Protein AF-A0A1G7MUP9-F1 (afdb_monomer_lite)

Sequence (628 aa):
MEHELQTDRKSSILCAENASYWRETAIPLLENMLPQIIKDYYDINVASVCFNNEGHSNIICIITSEKGEKITFRIEPPFINSRKYDDFKRITINPKSFAVPMFCYHEKILPAPLNDFSIAGYNYIEGNTKYRWYEVPKDDDLKKIVKAYDELNENLRFIDTTNASVAYTERFNEELDAVIKHCNNICDKSIEATFNSRFNDFLANAKLLLANISRITKDLTPHYVHNDFQPGNILFNENDISGIIDFEDLTLGYTEIDTILSGFRIAKSNGSNTELNIDRICLKKFISHFPSAWKIFENYGYKFFLSFFALRESVRYMLSAINNLDVMRTNIGFLPCFLTVANYYHEPLRSLIIFNGRNLPDENKLRKIENNCDEIIFVQLYEPIDTTNSSIVAAKQYIECTTSKRFYLFPLFADNMPAYRLLLRLEILCPRFNNVYVSKETCKYHLSLPSKFVFHSFQPQQTNESKDDRSRALFITRAQPFHNGHLEIIEKALEKYDEVIVVLASAEASFTEDNPLTAAQRMEITNAVLWARHNGHFWIFPVAYNNYIAENMPELKLLCPDFNVVFSTNPVHAKMARLANIPSEMPKIKSDVRATTIRENVKKALPADSMMPREALQIFMKYKDQLI

pLDDT: mean 82.4, std 14.2, range [24.33, 98.19]

Secondary structure (DSSP, 8-state):
-----------SS--GGGGGGHHHHHHHHHHHHHHHHHHHHH---EEEEEEE---SS-EEEEEEETTS-EEEEEEE-TTS-GGGTTTGGG-----SSSB---EEEEEEEPPTTSTT-EEEEEEPPP-EESS-TTSPPPHHHHHHHHHHHHHHHHHHHTS--TT--S-HHHHHHHHHHHHHHH-TT-B-HHHHHHHHHHHHHHHHHHHHHHHHHHHHHTTPPPEEE-S---GGGEEEETTEEEEE--GGG-EEE-HHHHHHHHHHHHTB----SS---B-HHHHHHHHTTSHHHHHHHHHH-HHHHHHHHHHHHHHHHHHHHHTTS--B-GGGSHHHHHHHHHT------EEEEEEETTEEEPHHHHHHHHTT-SEEEEEEEE-TT---THHHHHHHHHHHHH--S-EEEEEEE-TT--HHHHHHHHHHHSPP-SEEEEEGGGGGG-TT--TTSEEEEE-EEEPPP------EEEEEE--TT--HHHHHHHHHHHTTSSEEEEEE--TT--SSSS--S-HHHHHHHHHHHHHHHHTT-EEEEE----S-TTTHHHHHHHHSPP-SEEE-S-HHHHHHHHHTT--EE-PPP-----HHHHHHHHHTT---GGGS-HHHHHHHTTTGGGG-

Foldseek 3Di:
DDDPPPDPPPADQDDLVQLACVCVVVVVVCLVCVQVQCCVAPVFRFPDKDWDPPDQFWTWIWTQGPVRFIKIKIKGALLLPCVLCVVVQVADFDFPFADEWDFDGDKDQDDPPRRSMIMTITHDFDFAQPDDLQAADDPVVLVQLLVVQVSRVVRFQPTDCPPAPDAPLVVVVVLVVCLVVQLPPLADPQCVVVCVVLVVLLVVLLVVLSVVVCVVCVPADKTWDQLDQASNQFGDDPSHTHHGYDSSNTHTYGSLLSQLLNLLSNQNHDLDLPAGDGNPVSSCVRNVVPPSSNVVCVVQHDLSSLLVSLSVVLSVSSSCSSSSSHGHDSRRNNVNSSVSSSLRDDPWAEEEEEEEQQFAFDLVVVVVVVVVTQEYEYEYEDDPVNPDLQRQVLVLVVCVVRDPHQYAYFYDHQVVNALVRVVVVCVQQAADYQEYEYEPVRCVSVDDDDPRYHYDYHHTDGGDGDDDPWAEEEEEDLPLPPWPQNVQLLVVRVVPTQAYEYENEQQVDDLDLVHPDHNNLNCQLVSQVCCVPPVSRYHYYYDNHDPDQAPVVVVCCVTHRDHQEHRELDVSSCVNCVSVVHHYDHDDTPDPQDSNVLLVCLVVVHDDQNGHDVSNSSSVVVSSVSSD

Radius of gyration: 30.96 Å; chains: 1; bounding box: 82×57×84 Å

Structure (mmCIF, N/CA/C/O backbone):
data_AF-A0A1G7MUP9-F1
#
_entry.id   AF-A0A1G7MUP9-F1
#
loop_
_atom_site.group_PDB
_atom_site.id
_atom_site.type_symbol
_atom_site.label_atom_id
_atom_site.label_alt_id
_atom_site.label_comp_id
_atom_site.label_asym_id
_atom_site.label_entity_id
_atom_site.label_seq_id
_atom_site.pdbx_PDB_ins_code
_atom_site.Cartn_x
_atom_site.Cartn_y
_atom_site.Cartn_z
_atom_site.occupancy
_atom_site.B_iso_or_equiv
_atom_site.auth_seq_id
_atom_site.auth_comp_id
_atom_site.auth_asym_id
_atom_site.auth_atom_id
_atom_site.pdbx_PDB_model_num
ATOM 1 N N . MET A 1 1 ? -39.942 -33.664 7.703 1.00 32.00 1 MET A N 1
ATOM 2 C CA . MET A 1 1 ? -39.167 -33.539 8.955 1.00 32.00 1 MET A CA 1
ATOM 3 C C . MET A 1 1 ? -37.771 -33.122 8.554 1.00 32.00 1 MET A C 1
ATOM 5 O O . MET A 1 1 ? -37.274 -33.694 7.599 1.00 32.00 1 MET A O 1
ATOM 9 N N . GLU A 1 2 ? -37.243 -32.114 9.250 1.00 25.38 2 GLU A N 1
ATOM 10 C CA . GLU A 1 2 ? -35.986 -31.377 9.001 1.00 25.38 2 GLU A CA 1
ATOM 11 C C . GLU A 1 2 ? -36.069 -30.194 8.016 1.00 25.38 2 GLU A C 1
ATOM 13 O O . GLU A 1 2 ? -35.552 -30.197 6.909 1.00 25.38 2 GLU A O 1
ATOM 18 N N . HIS A 1 3 ? -36.786 -29.171 8.502 1.00 26.11 3 HIS A N 1
ATOM 19 C CA . HIS A 1 3 ? -36.356 -27.770 8.618 1.00 26.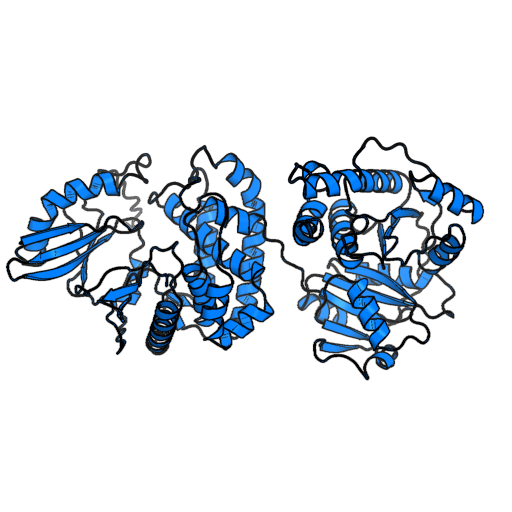11 3 HIS A CA 1
ATOM 20 C C . HIS A 1 3 ? -35.659 -27.084 7.426 1.00 26.11 3 HIS A C 1
ATOM 22 O O . HIS A 1 3 ? -34.556 -26.559 7.545 1.00 26.11 3 HIS A O 1
ATOM 28 N N . GLU A 1 4 ? -36.419 -26.874 6.353 1.00 24.33 4 GLU A N 1
ATOM 29 C CA . GLU A 1 4 ? -36.485 -25.547 5.731 1.00 24.33 4 GLU A CA 1
ATOM 30 C C . GLU A 1 4 ? -37.277 -24.615 6.669 1.00 24.33 4 GLU A C 1
ATOM 32 O O . GLU A 1 4 ? -38.505 -24.587 6.661 1.00 24.33 4 GLU A O 1
ATOM 37 N N . LEU A 1 5 ? -36.583 -23.868 7.531 1.00 27.16 5 LEU A N 1
ATOM 38 C CA . LEU A 1 5 ? -37.117 -22.628 8.105 1.00 27.16 5 LEU A CA 1
ATOM 39 C C . LEU A 1 5 ? -36.449 -21.456 7.382 1.00 27.16 5 LEU A C 1
ATOM 41 O O . LEU A 1 5 ? -35.655 -20.713 7.949 1.00 27.16 5 LEU A O 1
ATOM 45 N N . GLN A 1 6 ? -36.809 -21.277 6.110 1.00 28.64 6 GLN A N 1
ATOM 46 C CA . GLN A 1 6 ? -36.987 -19.924 5.598 1.00 28.64 6 GLN A CA 1
ATOM 47 C C . GLN A 1 6 ? -38.218 -19.358 6.310 1.00 28.64 6 GLN A C 1
ATOM 49 O O . GLN A 1 6 ? -39.346 -19.509 5.852 1.00 28.64 6 GLN A O 1
ATOM 54 N N . THR A 1 7 ? -38.025 -18.761 7.486 1.00 27.80 7 THR A N 1
ATOM 55 C CA . THR A 1 7 ? -39.062 -17.897 8.042 1.00 27.80 7 THR A CA 1
ATOM 56 C C . THR A 1 7 ? -38.992 -16.572 7.311 1.00 27.80 7 THR A C 1
ATOM 58 O O . THR A 1 7 ? -38.115 -15.753 7.583 1.00 27.80 7 THR A O 1
ATOM 61 N N . ASP A 1 8 ? -39.939 -16.387 6.396 1.00 28.67 8 ASP A N 1
ATOM 62 C CA . ASP A 1 8 ? -40.638 -15.125 6.174 1.00 28.67 8 ASP A CA 1
ATOM 63 C C . ASP A 1 8 ? -40.762 -14.347 7.505 1.00 28.67 8 ASP A C 1
ATOM 65 O O . ASP A 1 8 ? -41.710 -14.526 8.268 1.00 28.67 8 ASP A O 1
ATOM 69 N N . ARG A 1 9 ? -39.794 -13.478 7.817 1.00 32.34 9 ARG A N 1
ATOM 70 C CA . ARG A 1 9 ? -39.969 -12.381 8.781 1.00 32.34 9 ARG A CA 1
ATOM 71 C C . ARG A 1 9 ? -40.266 -11.109 7.999 1.00 32.34 9 ARG A C 1
ATOM 73 O O . ARG A 1 9 ? -39.465 -10.187 7.918 1.00 32.34 9 ARG A O 1
ATOM 80 N N . LYS A 1 10 ? -41.453 -11.075 7.393 1.00 34.22 10 LYS A N 1
ATOM 81 C CA . LYS A 1 10 ? -42.135 -9.822 7.051 1.00 34.22 10 LYS A CA 1
ATOM 82 C C . LYS A 1 10 ? -42.947 -9.371 8.269 1.00 34.22 10 LYS A C 1
ATOM 84 O O . LYS A 1 10 ? -44.154 -9.570 8.331 1.00 34.22 10 LYS A O 1
ATOM 89 N N . SER A 1 11 ? -42.270 -8.774 9.243 1.00 34.12 11 SER A N 1
ATOM 90 C CA . SER A 1 11 ? -42.857 -8.004 10.350 1.00 34.12 11 SER A CA 1
ATOM 91 C C . SER A 1 11 ? -41.771 -7.070 10.888 1.00 34.12 11 SER A C 1
ATOM 93 O O . SER A 1 11 ? -40.648 -7.514 11.049 1.00 34.12 11 SER A O 1
ATOM 95 N N . SER A 1 12 ? -41.956 -5.788 11.184 1.00 44.28 12 SER A N 1
ATOM 96 C CA . SER A 1 12 ? -43.088 -4.873 10.978 1.00 44.28 12 SER A CA 1
ATOM 97 C C . SER A 1 12 ? -42.631 -3.397 10.954 1.00 44.28 12 SER A C 1
ATOM 99 O O . SER A 1 12 ? -43.462 -2.506 11.067 1.00 44.28 12 SER A O 1
ATOM 101 N N . ILE A 1 13 ? -41.329 -3.106 10.802 1.00 41.91 13 ILE A N 1
ATOM 102 C CA . ILE A 1 13 ? -40.792 -1.722 10.778 1.00 41.91 13 ILE A CA 1
ATOM 103 C C . ILE A 1 13 ? -39.715 -1.514 9.690 1.00 41.91 13 ILE A C 1
ATOM 105 O O . ILE A 1 13 ? -39.542 -0.405 9.190 1.00 41.91 13 ILE A O 1
ATOM 109 N N . LEU A 1 14 ? -39.021 -2.575 9.263 1.00 44.72 14 LEU A N 1
ATOM 110 C CA . LEU A 1 14 ? -37.797 -2.477 8.460 1.00 44.72 14 LEU A CA 1
ATOM 111 C C . LEU A 1 14 ? -37.963 -3.143 7.090 1.00 44.72 14 LEU A C 1
ATOM 113 O O . LEU A 1 14 ? -37.459 -4.233 6.843 1.00 44.72 14 LEU A O 1
ATOM 117 N N . CYS A 1 15 ? -38.699 -2.491 6.187 1.00 37.41 15 CYS A N 1
ATOM 118 C CA . CYS A 1 15 ? -38.530 -2.749 4.755 1.00 37.41 15 CYS A CA 1
ATOM 119 C C . CYS A 1 15 ? -37.245 -2.055 4.276 1.00 37.41 15 CYS A C 1
ATOM 121 O O . CYS A 1 15 ? -36.925 -0.964 4.747 1.00 37.41 15 CYS A O 1
ATOM 123 N N . ALA A 1 16 ? -36.531 -2.687 3.340 1.00 38.22 16 ALA A N 1
ATOM 124 C CA . ALA A 1 16 ? -35.190 -2.330 2.853 1.00 38.22 16 ALA A CA 1
ATOM 125 C C . ALA A 1 16 ? -34.990 -0.867 2.383 1.00 38.22 16 ALA A C 1
ATOM 127 O O . ALA A 1 16 ? -33.861 -0.447 2.166 1.00 38.22 16 ALA A O 1
ATOM 128 N N . GLU A 1 17 ? -36.052 -0.068 2.264 1.00 39.12 17 GLU A N 1
ATOM 129 C CA . GLU A 1 17 ? -35.979 1.360 1.929 1.00 39.12 17 GLU A CA 1
ATOM 130 C C . GLU A 1 17 ? -35.539 2.260 3.109 1.00 39.12 17 GLU A C 1
ATOM 132 O O . GLU A 1 17 ? -35.155 3.401 2.876 1.00 39.12 17 GLU A O 1
ATOM 137 N N . ASN A 1 18 ? -35.524 1.764 4.359 1.00 43.06 18 ASN A N 1
ATOM 138 C CA . ASN A 1 18 ? -35.330 2.583 5.575 1.00 43.06 18 ASN A CA 1
ATOM 139 C C . ASN A 1 18 ? -34.094 2.234 6.437 1.00 43.06 18 ASN A C 1
ATOM 141 O O . ASN A 1 18 ? -34.033 2.625 7.603 1.00 43.06 18 ASN A O 1
ATOM 145 N N . ALA A 1 19 ? -33.089 1.534 5.899 1.00 43.62 19 ALA A N 1
ATOM 146 C CA . ALA A 1 19 ? -31.864 1.155 6.625 1.00 43.62 19 ALA A CA 1
ATOM 147 C C . ALA A 1 19 ? -31.166 2.338 7.333 1.00 43.62 19 ALA A C 1
ATOM 149 O O . ALA A 1 19 ? -30.789 2.237 8.489 1.00 43.62 19 ALA A O 1
ATOM 150 N N . SER A 1 20 ? -31.067 3.512 6.706 1.00 49.53 20 SER A N 1
ATOM 151 C CA . SER A 1 20 ? -30.468 4.699 7.347 1.00 49.53 20 SER A CA 1
ATOM 152 C C . SER A 1 20 ? -31.356 5.367 8.414 1.00 49.53 20 SER A C 1
ATOM 154 O O . SER A 1 20 ? -30.901 6.282 9.093 1.00 49.53 20 SER A O 1
ATOM 156 N N . TYR A 1 21 ? -32.607 4.919 8.559 1.00 57.72 21 TYR A N 1
ATOM 157 C CA . TYR A 1 21 ? -33.669 5.544 9.355 1.00 57.72 21 TYR A CA 1
ATOM 158 C C . TYR A 1 21 ? -34.225 4.625 10.456 1.00 57.72 21 TYR A C 1
ATOM 160 O O . TYR A 1 21 ? -35.157 5.001 11.174 1.00 57.72 21 TYR A O 1
ATOM 168 N N . TRP A 1 22 ? -33.661 3.423 10.638 1.00 69.06 22 TRP A N 1
ATOM 169 C CA . TRP A 1 22 ? -34.173 2.477 11.633 1.00 69.06 22 TRP A CA 1
ATOM 170 C C . TRP A 1 22 ? -34.098 3.040 13.051 1.00 69.06 22 TRP A C 1
ATOM 172 O O . TRP A 1 22 ? -35.044 2.873 13.814 1.00 69.06 22 TRP A O 1
ATOM 182 N N . ARG A 1 23 ? -33.025 3.770 13.391 1.00 74.19 23 ARG A N 1
ATOM 183 C CA . ARG A 1 23 ? -32.886 4.451 14.691 1.00 74.19 23 ARG A CA 1
ATOM 184 C C . ARG A 1 23 ? -33.919 5.560 14.856 1.00 74.19 23 ARG A C 1
ATOM 186 O O . ARG A 1 23 ? -34.535 5.643 15.912 1.00 74.19 23 ARG A O 1
ATOM 193 N N . GLU A 1 24 ? -34.149 6.359 13.812 1.00 72.75 24 GLU A N 1
ATOM 194 C CA . GLU A 1 24 ? -35.172 7.418 13.812 1.00 72.75 24 GLU A CA 1
ATOM 195 C C . GLU A 1 24 ? -36.587 6.851 13.996 1.00 72.75 24 GLU A C 1
ATOM 197 O O . GLU A 1 24 ? -37.454 7.521 14.547 1.00 72.75 24 GLU A O 1
ATOM 202 N N . THR A 1 25 ? -36.807 5.593 13.602 1.00 75.31 25 THR A N 1
ATOM 203 C CA . THR A 1 25 ? -38.087 4.899 13.795 1.00 75.31 25 THR A CA 1
ATOM 204 C C . THR A 1 25 ? -38.168 4.170 15.142 1.00 75.31 25 THR A C 1
ATOM 206 O O . THR A 1 25 ? -39.215 4.165 15.785 1.00 75.31 25 THR A O 1
ATOM 209 N N . ALA A 1 26 ? -37.072 3.555 15.594 1.00 80.12 26 ALA A N 1
ATOM 210 C CA . ALA A 1 26 ? -37.027 2.747 16.811 1.00 80.12 26 ALA A CA 1
ATOM 211 C C . ALA A 1 26 ? -36.950 3.593 18.090 1.00 80.12 26 ALA A C 1
ATOM 213 O O . ALA A 1 26 ? -37.612 3.256 19.069 1.00 80.12 26 ALA A O 1
ATOM 214 N N . ILE A 1 27 ? -36.184 4.692 18.100 1.00 82.88 27 ILE A N 1
ATOM 215 C CA . ILE A 1 27 ? -35.994 5.533 19.297 1.00 82.88 27 ILE A CA 1
ATOM 216 C C . ILE A 1 27 ? -37.327 6.099 19.820 1.00 82.88 27 ILE A C 1
ATOM 218 O O . ILE A 1 27 ? -37.596 5.898 21.002 1.00 82.88 27 ILE A O 1
ATOM 222 N N . PRO A 1 28 ? -38.218 6.693 18.998 1.00 85.50 28 PRO A N 1
ATOM 223 C CA . PRO A 1 28 ? -39.506 7.197 19.492 1.00 85.50 28 PRO A CA 1
ATOM 224 C C . PRO A 1 28 ? -40.417 6.106 20.081 1.00 85.50 28 PRO A C 1
ATOM 226 O O . PRO A 1 28 ? -41.196 6.356 21.003 1.00 85.50 28 PRO A O 1
ATOM 229 N N . LEU A 1 29 ? -40.333 4.873 19.567 1.00 85.62 29 LEU A N 1
ATOM 230 C CA . LEU A 1 29 ? -41.054 3.728 20.134 1.00 85.62 29 LEU A CA 1
ATOM 231 C C . LEU A 1 29 ? -40.461 3.333 21.492 1.00 85.62 29 LEU A C 1
ATOM 233 O O . LEU A 1 29 ? -41.195 3.130 22.461 1.00 85.62 29 LEU A O 1
ATOM 237 N N . LEU A 1 30 ? -39.130 3.278 21.575 1.00 87.38 30 LEU A N 1
ATOM 238 C CA . LEU A 1 30 ? -38.402 2.963 22.800 1.00 87.38 30 LEU A CA 1
ATOM 239 C C . LEU A 1 30 ? -38.629 4.011 23.892 1.00 87.38 30 LEU A C 1
ATOM 241 O O . LEU A 1 30 ? -38.856 3.625 25.031 1.00 87.38 30 LEU A O 1
ATOM 245 N N . GLU A 1 31 ? -38.645 5.306 23.574 1.00 85.94 31 GLU A N 1
ATOM 246 C CA . GLU A 1 31 ? -38.916 6.380 24.545 1.00 85.94 31 GLU A CA 1
ATOM 247 C C . GLU A 1 31 ? -40.214 6.151 25.334 1.00 85.94 31 GLU A C 1
ATOM 249 O O . GLU A 1 31 ? -40.259 6.401 26.538 1.00 85.94 31 GLU A O 1
ATOM 254 N N . ASN A 1 32 ? -41.244 5.603 24.683 1.00 86.25 32 ASN A N 1
ATOM 255 C CA . ASN A 1 32 ? -42.538 5.331 25.309 1.00 86.25 32 ASN A CA 1
ATOM 256 C C . ASN A 1 32 ? -42.592 3.980 26.038 1.00 86.25 32 ASN A C 1
ATOM 258 O O . ASN A 1 32 ? -43.246 3.857 27.073 1.00 86.25 32 ASN A O 1
ATOM 262 N N . MET A 1 33 ? -41.942 2.948 25.495 1.00 90.81 33 MET A N 1
ATOM 263 C CA . MET A 1 33 ? -42.078 1.574 25.992 1.00 90.81 33 MET A CA 1
ATOM 264 C C . MET A 1 33 ? -41.019 1.193 27.033 1.00 90.81 33 MET A C 1
ATOM 266 O O . MET A 1 33 ? -41.266 0.330 27.878 1.00 90.81 33 MET A O 1
ATOM 270 N N . LEU A 1 34 ? -39.834 1.808 26.979 1.00 90.62 34 LEU A N 1
ATOM 271 C CA . LEU A 1 34 ? -38.663 1.358 27.726 1.00 90.62 34 LEU A CA 1
ATOM 272 C C . LEU A 1 34 ? -38.856 1.379 29.253 1.00 90.62 34 LEU A C 1
ATOM 274 O O . LEU A 1 34 ? -38.485 0.386 29.874 1.00 90.62 34 LEU A O 1
ATOM 278 N N . PRO A 1 35 ? -39.473 2.401 29.887 1.00 92.56 35 PRO A N 1
ATOM 279 C CA . PRO A 1 35 ? -39.695 2.382 31.336 1.00 92.56 35 PRO A CA 1
ATOM 280 C C . PRO A 1 35 ? -40.488 1.158 31.814 1.00 92.56 35 PRO A C 1
ATOM 282 O O . PRO A 1 35 ? -40.122 0.533 32.809 1.00 92.56 35 PRO A O 1
ATOM 285 N N . GLN A 1 36 ? -41.538 0.780 31.076 1.00 92.75 36 GLN A N 1
ATOM 286 C CA . GLN A 1 36 ? -42.357 -0.385 31.408 1.00 92.75 36 GLN A CA 1
ATOM 287 C C . GLN A 1 36 ? -41.608 -1.692 31.129 1.00 92.75 36 GLN A C 1
ATOM 289 O O . GLN A 1 36 ? -41.608 -2.580 31.974 1.00 92.75 36 GLN A O 1
ATOM 294 N N . ILE A 1 37 ? -40.902 -1.786 29.996 1.00 92.56 37 ILE A N 1
ATOM 295 C CA . ILE A 1 37 ? -40.078 -2.958 29.657 1.00 92.56 37 ILE A CA 1
ATOM 296 C C . ILE A 1 37 ? -39.042 -3.221 30.747 1.00 92.56 37 ILE A C 1
ATOM 298 O O . ILE A 1 37 ? -38.871 -4.354 31.181 1.00 92.56 37 ILE A O 1
ATOM 302 N N . ILE A 1 38 ? -38.358 -2.178 31.207 1.00 92.50 38 ILE A N 1
ATOM 303 C CA . ILE A 1 38 ? -37.290 -2.287 32.202 1.00 92.50 38 ILE A CA 1
ATOM 304 C C . ILE A 1 38 ? -37.841 -2.727 33.555 1.00 92.50 38 ILE A C 1
ATOM 306 O O . ILE A 1 38 ? -37.235 -3.569 34.220 1.00 92.50 38 ILE A O 1
ATOM 310 N N . LYS A 1 39 ? -39.027 -2.238 33.921 1.00 92.44 39 LYS A N 1
ATOM 311 C CA . LYS A 1 39 ? -39.754 -2.720 35.091 1.00 92.44 39 LYS A CA 1
ATOM 312 C C . LYS A 1 39 ? -40.133 -4.196 34.955 1.00 92.44 39 LYS A C 1
ATOM 314 O O . LYS A 1 39 ? -39.818 -4.983 35.839 1.00 92.44 39 LYS A O 1
ATOM 319 N N . ASP A 1 40 ? -40.735 -4.590 33.837 1.00 91.94 40 ASP A N 1
ATOM 320 C CA . ASP A 1 40 ? -41.216 -5.961 33.622 1.00 91.94 40 ASP A CA 1
ATOM 321 C C . ASP A 1 40 ? -40.069 -6.975 33.521 1.00 91.94 40 ASP A C 1
ATOM 323 O O . ASP A 1 40 ? -40.187 -8.130 33.936 1.00 91.94 40 ASP A O 1
ATOM 327 N N . TYR A 1 41 ? -38.944 -6.567 32.937 1.00 92.12 41 TYR A N 1
ATOM 328 C CA . TYR A 1 41 ? -37.821 -7.454 32.668 1.00 92.12 41 TYR A CA 1
ATOM 329 C C . TYR A 1 41 ? -36.808 -7.512 33.798 1.00 92.12 41 TYR A C 1
ATOM 331 O O . TYR A 1 41 ? -36.227 -8.580 34.009 1.00 92.12 41 TYR A O 1
ATOM 339 N N . TYR A 1 42 ? -36.582 -6.406 34.494 1.00 91.06 42 TYR A N 1
ATOM 340 C CA . TYR A 1 42 ? -35.463 -6.272 35.421 1.00 91.06 42 TYR A CA 1
ATOM 341 C C . TYR A 1 42 ? -35.883 -5.787 36.811 1.00 91.06 42 TYR A C 1
ATOM 343 O O . TYR A 1 42 ? -35.019 -5.661 37.670 1.00 91.06 42 TYR A O 1
ATOM 351 N N . ASP A 1 43 ? -37.182 -5.559 37.044 1.00 91.75 43 ASP A N 1
ATOM 352 C CA . ASP A 1 43 ? -37.745 -5.081 38.316 1.00 91.75 43 ASP A CA 1
ATOM 353 C C . ASP A 1 43 ? -37.145 -3.738 38.783 1.00 91.75 43 ASP A C 1
ATOM 355 O O . ASP A 1 43 ? -36.916 -3.484 39.965 1.00 91.75 43 ASP A O 1
ATOM 359 N N . ILE A 1 44 ? -36.865 -2.847 37.824 1.00 91.88 44 ILE A N 1
ATOM 360 C CA . ILE A 1 44 ? -36.316 -1.510 38.077 1.00 91.88 44 ILE A CA 1
ATOM 361 C C . ILE A 1 44 ? -37.407 -0.464 37.831 1.00 91.88 44 ILE A C 1
ATOM 363 O O . ILE A 1 44 ? -37.892 -0.313 36.709 1.00 91.88 44 ILE A O 1
ATOM 367 N N . ASN A 1 45 ? -37.752 0.316 38.860 1.00 93.56 45 ASN A N 1
ATOM 368 C CA . ASN A 1 45 ? -38.588 1.506 38.682 1.00 93.56 45 ASN A CA 1
ATOM 369 C C . ASN A 1 45 ? -37.739 2.647 38.105 1.00 93.56 45 ASN A C 1
ATOM 371 O O . ASN A 1 45 ? -36.759 3.077 38.722 1.00 93.56 45 ASN A O 1
ATOM 375 N N . VAL A 1 46 ? -38.103 3.108 36.909 1.00 93.62 46 VAL A N 1
ATOM 376 C CA . VAL A 1 46 ? -37.343 4.083 36.116 1.00 93.62 46 VAL A CA 1
ATOM 377 C C . VAL A 1 46 ? -37.775 5.510 36.453 1.00 93.62 46 VAL A C 1
ATOM 379 O O . VAL A 1 46 ? -38.938 5.856 36.274 1.00 93.62 46 VAL A O 1
ATOM 382 N N . ALA A 1 47 ? -36.829 6.350 36.876 1.00 93.50 47 ALA A N 1
ATOM 383 C CA . ALA A 1 47 ? -37.041 7.786 37.068 1.00 93.50 47 ALA A CA 1
ATOM 384 C C . ALA A 1 47 ? -36.792 8.586 35.783 1.00 93.50 47 ALA A C 1
ATOM 386 O O . ALA A 1 47 ? -37.514 9.537 35.491 1.00 93.50 47 ALA A O 1
ATOM 387 N N . SER A 1 48 ? -35.763 8.222 35.013 1.00 92.69 48 SER A N 1
ATOM 388 C CA . SER A 1 48 ? -35.464 8.860 33.730 1.00 92.69 48 SER A CA 1
ATOM 389 C C . SER A 1 48 ? -34.703 7.936 32.783 1.00 92.69 48 SER A C 1
ATOM 391 O O . SER A 1 48 ? -33.997 7.016 33.206 1.00 92.69 48 SER A O 1
ATOM 393 N N . VAL A 1 49 ? -34.844 8.214 31.486 1.00 91.38 49 VAL A N 1
ATOM 394 C CA . VAL A 1 49 ? -34.121 7.559 30.393 1.00 91.38 49 VAL A CA 1
ATOM 395 C C . VAL A 1 49 ? -33.403 8.638 29.590 1.00 91.38 49 VAL A C 1
ATOM 397 O O . VAL A 1 49 ? -34.011 9.639 29.219 1.00 91.38 49 VAL A O 1
ATOM 400 N N . CYS A 1 50 ? -32.118 8.435 29.313 1.00 88.81 50 CYS A N 1
ATOM 401 C CA . CYS A 1 50 ? -31.327 9.295 28.438 1.00 88.81 50 CYS A CA 1
ATOM 402 C C . CYS A 1 50 ? -30.745 8.461 27.295 1.00 88.81 50 CYS A C 1
ATOM 404 O O . CYS A 1 50 ? -30.011 7.508 27.549 1.00 88.81 50 CYS A O 1
ATOM 406 N N . PHE A 1 51 ? -31.063 8.799 26.047 1.00 83.88 51 PHE A N 1
ATOM 407 C CA . PHE A 1 51 ? -30.522 8.110 24.874 1.00 83.88 51 PHE A CA 1
ATOM 408 C C . PHE A 1 51 ? -29.196 8.732 24.433 1.00 83.88 51 PHE A C 1
ATOM 410 O O . PHE A 1 51 ? -29.077 9.951 24.324 1.00 83.88 51 PHE A O 1
ATOM 417 N N . ASN A 1 52 ? -28.211 7.883 24.138 1.00 73.44 52 ASN A N 1
ATOM 418 C CA . ASN A 1 52 ? -26.992 8.285 23.450 1.00 73.44 52 ASN A CA 1
ATOM 419 C C . ASN A 1 52 ? -27.136 7.990 21.947 1.00 73.44 52 ASN A C 1
ATOM 421 O O . ASN A 1 52 ? -27.192 6.834 21.512 1.00 73.44 52 ASN A O 1
ATOM 425 N N . ASN A 1 53 ? -27.195 9.058 21.152 1.00 60.81 53 ASN A N 1
ATOM 426 C CA . ASN A 1 53 ? -27.489 9.001 19.720 1.00 60.81 53 ASN A CA 1
ATOM 427 C C . ASN A 1 53 ? -26.244 8.970 18.825 1.00 60.81 53 ASN A C 1
ATOM 429 O O . ASN A 1 53 ? -26.373 9.077 17.610 1.00 60.81 53 ASN A O 1
ATOM 433 N N . GLU A 1 54 ? -25.049 8.821 19.394 1.00 58.00 54 GLU A N 1
ATOM 434 C CA . GLU A 1 54 ? -23.796 9.018 18.652 1.00 58.00 54 GLU A CA 1
ATOM 435 C C . GLU A 1 54 ? -23.213 7.740 18.024 1.00 58.00 54 GLU A C 1
ATOM 437 O O . GLU A 1 54 ? -22.266 7.822 17.246 1.00 58.00 54 GLU A O 1
ATOM 442 N N . GLY A 1 55 ? -23.777 6.566 18.330 1.00 60.06 55 GLY A N 1
ATOM 443 C CA . GLY A 1 55 ? -23.362 5.280 17.751 1.00 60.06 55 GLY A CA 1
ATOM 444 C C . GLY A 1 55 ? -24.030 4.956 16.406 1.00 60.06 55 GLY A C 1
ATOM 445 O O . GLY A 1 55 ? -25.061 5.528 16.058 1.00 60.06 55 GLY A O 1
ATOM 446 N N . HIS A 1 56 ? -23.482 3.981 15.671 1.00 60.69 56 HIS A N 1
ATOM 447 C CA . HIS A 1 56 ? -24.027 3.518 14.380 1.00 60.69 56 HIS A CA 1
ATOM 448 C C . HIS A 1 56 ? -24.641 2.107 14.437 1.00 60.69 56 HIS A C 1
ATOM 450 O O . HIS A 1 56 ? -25.590 1.833 13.711 1.00 60.69 56 HIS A O 1
ATOM 456 N N . SER A 1 57 ? -24.156 1.236 15.327 1.00 66.44 57 SER A N 1
ATOM 457 C CA . SER A 1 57 ? -24.558 -0.176 15.429 1.00 66.44 57 SER A CA 1
ATOM 458 C C . SER A 1 57 ? -25.724 -0.415 16.395 1.00 66.44 57 SER A C 1
ATOM 460 O O . SER A 1 57 ? -26.694 -1.071 16.029 1.00 66.44 57 SER A O 1
ATOM 462 N N . ASN A 1 58 ? -25.669 0.157 17.604 1.00 77.19 58 ASN A N 1
ATOM 463 C CA . ASN A 1 58 ? -26.637 -0.115 18.679 1.00 77.19 58 ASN A CA 1
ATOM 464 C C . ASN A 1 58 ? -27.218 1.160 19.280 1.00 77.19 58 ASN A C 1
ATOM 466 O O . ASN A 1 58 ? -26.598 2.229 19.233 1.00 77.19 58 ASN A O 1
ATOM 470 N N . ILE A 1 59 ? -28.398 1.045 19.889 1.00 82.00 59 ILE A N 1
ATOM 471 C CA . ILE A 1 59 ? -28.975 2.122 20.698 1.00 82.00 59 ILE A CA 1
ATOM 472 C C . ILE A 1 59 ? -28.489 1.935 22.134 1.00 82.00 59 ILE A C 1
ATOM 474 O O . ILE A 1 59 ? -28.722 0.895 22.746 1.00 82.00 59 ILE A O 1
ATOM 478 N N . ILE A 1 60 ? -27.811 2.948 22.667 1.00 85.38 60 ILE A N 1
ATOM 479 C CA . ILE A 1 60 ? -27.368 2.975 24.060 1.00 85.38 60 ILE A CA 1
ATOM 480 C C . ILE A 1 60 ? -28.274 3.943 24.812 1.00 85.38 60 ILE A C 1
ATOM 482 O O . ILE A 1 60 ? -28.499 5.067 24.360 1.00 85.38 60 ILE A O 1
ATOM 486 N N . CYS A 1 61 ? -28.779 3.527 25.967 1.00 89.44 61 CYS A N 1
ATOM 487 C CA . CYS A 1 61 ? -29.532 4.389 26.862 1.00 89.44 61 CYS A CA 1
ATOM 488 C C . CYS A 1 61 ? -29.057 4.239 28.308 1.00 89.44 61 CYS A C 1
ATOM 490 O O . CYS A 1 61 ? -28.677 3.165 28.765 1.00 89.44 61 CYS A O 1
ATOM 492 N N . ILE A 1 62 ? -29.062 5.349 29.036 1.00 91.12 62 ILE A N 1
ATOM 493 C CA . ILE A 1 62 ? -28.735 5.404 30.456 1.00 91.12 62 ILE A CA 1
ATOM 494 C C . ILE A 1 62 ? -30.049 5.540 31.211 1.00 91.12 62 ILE A C 1
ATOM 496 O O . ILE A 1 62 ? -30.807 6.488 30.996 1.00 91.12 62 ILE A O 1
ATOM 500 N N . ILE A 1 63 ? -30.304 4.591 32.100 1.00 92.69 63 ILE A N 1
ATOM 501 C CA . ILE A 1 63 ? -31.481 4.563 32.957 1.00 92.69 63 ILE A CA 1
ATOM 502 C C . ILE A 1 63 ? -31.073 5.006 34.348 1.00 92.69 63 ILE A C 1
ATOM 504 O O . ILE A 1 63 ? -30.148 4.442 34.928 1.00 92.69 63 ILE A O 1
ATOM 508 N N . THR A 1 64 ? -31.783 5.997 34.883 1.00 94.31 64 THR A N 1
ATOM 509 C CA . THR A 1 64 ? -31.702 6.351 36.303 1.00 94.31 64 THR A CA 1
ATOM 510 C C . THR A 1 64 ? -32.917 5.763 37.005 1.00 94.31 64 THR A C 1
ATOM 512 O O . THR A 1 64 ? -34.051 6.057 36.620 1.00 94.31 64 THR A O 1
ATOM 515 N N . SER A 1 65 ? -32.703 4.917 38.010 1.00 93.62 65 SER A N 1
ATOM 516 C CA . SER A 1 65 ? -33.785 4.361 38.824 1.00 93.62 65 SER A CA 1
ATOM 517 C C . SER A 1 65 ? -34.348 5.409 39.788 1.00 93.62 65 SER A C 1
ATOM 519 O O . SER A 1 65 ? -33.690 6.400 40.103 1.00 93.62 65 SER A O 1
ATOM 521 N N . GLU A 1 66 ? -35.547 5.183 40.327 1.00 92.50 66 GLU A N 1
ATOM 522 C CA . GLU A 1 66 ? -36.123 6.023 41.397 1.00 92.50 66 GLU A CA 1
ATOM 523 C C . GLU A 1 66 ? -35.262 6.057 42.670 1.00 92.50 66 GLU A C 1
ATOM 525 O O . GLU A 1 66 ? -35.360 6.990 43.464 1.00 92.50 66 GLU A O 1
ATOM 530 N N . LYS A 1 67 ? -34.378 5.068 42.849 1.00 91.00 67 LYS A N 1
ATOM 531 C CA . LYS A 1 67 ? -33.390 5.025 43.936 1.00 91.00 67 LYS A CA 1
ATOM 532 C C . LYS A 1 67 ? -32.114 5.821 43.624 1.00 91.00 67 LYS A C 1
ATOM 534 O O . LYS A 1 67 ? -31.238 5.910 44.477 1.00 91.00 67 LYS A O 1
ATOM 539 N N . GLY A 1 68 ? -32.002 6.391 42.423 1.00 90.25 68 GLY A N 1
ATOM 540 C CA . GLY A 1 68 ? -30.845 7.162 41.964 1.00 90.25 68 GLY A CA 1
ATOM 541 C C . GLY A 1 68 ? -29.714 6.328 41.357 1.00 90.25 68 GLY A C 1
ATOM 542 O O . GLY A 1 68 ? -28.678 6.885 41.001 1.00 90.25 68 GLY A O 1
ATOM 543 N N . GLU A 1 69 ? -29.888 5.013 41.210 1.00 91.88 69 GLU A N 1
ATOM 544 C CA . GLU A 1 69 ? -28.886 4.142 40.586 1.00 91.88 69 GLU A CA 1
ATOM 545 C C . GLU A 1 69 ? -28.900 4.326 39.068 1.00 91.88 69 GLU A C 1
ATOM 547 O O . GLU A 1 69 ? -29.968 4.371 38.453 1.00 91.88 69 GLU A O 1
ATOM 552 N N . LYS A 1 70 ? -27.717 4.410 38.456 1.00 93.50 70 LYS A N 1
ATOM 553 C CA . LYS A 1 70 ? -27.570 4.510 37.002 1.00 93.50 70 LYS A CA 1
ATOM 554 C C . LYS A 1 70 ? -27.150 3.174 36.408 1.00 93.50 70 LYS A C 1
ATOM 556 O O . LYS A 1 70 ? -26.239 2.527 36.921 1.00 93.50 70 LYS A O 1
ATOM 561 N N . ILE A 1 71 ? -27.793 2.787 35.313 1.00 92.56 71 ILE A N 1
ATOM 562 C CA . ILE A 1 71 ? -27.536 1.538 34.590 1.00 92.56 71 ILE A CA 1
ATOM 563 C C . ILE A 1 71 ? -27.491 1.855 33.097 1.00 92.56 71 ILE A C 1
ATOM 565 O O . ILE A 1 71 ? -28.335 2.597 32.591 1.00 92.56 71 ILE A O 1
ATOM 569 N N . THR A 1 72 ? -26.515 1.295 32.389 1.00 91.25 72 THR A N 1
ATOM 570 C CA . THR A 1 72 ? -26.408 1.437 30.935 1.00 91.25 72 THR A CA 1
ATOM 571 C C . THR A 1 72 ? -27.122 0.265 30.279 1.00 91.25 72 THR A C 1
ATOM 573 O O . THR A 1 72 ? -26.734 -0.881 30.481 1.00 91.25 72 THR A O 1
ATOM 576 N N . PHE A 1 73 ? -28.145 0.533 29.478 1.00 90.25 73 PHE A N 1
ATOM 577 C CA . PHE A 1 73 ? -28.801 -0.469 28.650 1.00 90.25 73 PHE A CA 1
ATOM 578 C C . PHE A 1 73 ? -28.379 -0.314 27.194 1.00 90.25 73 PHE A C 1
ATOM 580 O O . PHE A 1 73 ? -28.266 0.791 26.661 1.00 90.25 73 PHE A O 1
ATOM 587 N N . ARG A 1 74 ? -28.145 -1.452 26.550 1.00 87.12 74 ARG A N 1
ATOM 588 C CA . ARG A 1 74 ? -27.817 -1.555 25.132 1.00 87.12 74 ARG A CA 1
ATOM 589 C C . ARG A 1 74 ? -28.926 -2.318 24.437 1.00 87.12 74 ARG A C 1
ATOM 591 O O . ARG A 1 74 ? -29.359 -3.351 24.940 1.00 87.12 74 ARG A O 1
ATOM 598 N N . ILE A 1 75 ? -29.377 -1.786 23.309 1.00 86.25 75 ILE A N 1
ATOM 599 C CA . ILE A 1 75 ? -30.437 -2.354 22.485 1.00 86.25 75 ILE A CA 1
ATOM 600 C C . ILE A 1 75 ? -29.852 -2.673 21.112 1.00 86.25 75 ILE A C 1
ATOM 602 O O . ILE A 1 75 ? -29.372 -1.772 20.413 1.00 86.25 75 ILE A O 1
ATOM 606 N N . GLU A 1 76 ? -29.892 -3.950 20.746 1.00 79.81 76 GLU A N 1
ATOM 607 C CA . GLU A 1 76 ? -29.267 -4.489 19.540 1.00 79.81 76 GLU A CA 1
ATOM 608 C C . GLU A 1 76 ? -30.331 -4.873 18.494 1.00 79.81 76 GLU A C 1
ATOM 610 O O . GLU A 1 76 ? -31.341 -5.493 18.842 1.00 79.81 76 GLU A O 1
ATOM 615 N N . PRO A 1 77 ? -30.143 -4.514 17.211 1.00 75.31 77 PRO A N 1
ATOM 616 C CA . PRO A 1 77 ? -31.001 -4.963 16.119 1.00 75.31 77 PRO A CA 1
ATOM 617 C C . PRO A 1 77 ? -30.742 -6.438 15.734 1.00 75.31 77 PRO A C 1
ATOM 619 O O . PRO A 1 77 ? -29.620 -6.926 15.871 1.00 75.31 77 PRO A O 1
ATOM 622 N N . PRO A 1 78 ? -31.730 -7.132 15.132 1.00 63.03 78 PRO A N 1
ATOM 623 C CA . PRO A 1 78 ? -31.674 -8.574 14.818 1.00 63.03 78 PRO A CA 1
ATOM 624 C C . PRO A 1 78 ? -30.542 -9.012 13.881 1.00 63.03 78 PRO A C 1
ATOM 626 O O . PRO A 1 78 ? -30.234 -10.200 13.794 1.00 63.03 78 PRO A O 1
ATOM 629 N N . PHE A 1 79 ? -29.977 -8.081 13.112 1.00 60.66 79 PHE A N 1
ATOM 630 C CA . PHE A 1 79 ? -29.008 -8.370 12.052 1.00 60.66 79 PHE A CA 1
ATOM 631 C C . PHE A 1 79 ? -27.554 -8.301 12.537 1.00 60.66 79 PHE A C 1
ATOM 633 O O . PHE A 1 79 ? -26.648 -8.717 11.813 1.00 60.66 79 PHE A O 1
ATOM 640 N N . ILE A 1 80 ? -27.308 -7.797 13.753 1.00 56.91 80 ILE A N 1
ATOM 641 C CA . ILE A 1 80 ? -25.983 -7.857 14.370 1.00 56.91 80 ILE A CA 1
ATOM 642 C C . ILE A 1 80 ? -25.810 -9.267 14.929 1.00 56.91 80 ILE A C 1
ATOM 644 O O . ILE A 1 80 ? -26.543 -9.724 15.799 1.00 56.91 80 ILE A O 1
ATOM 648 N N . ASN A 1 81 ? -24.872 -10.002 14.334 1.00 49.03 81 ASN A N 1
ATOM 649 C CA . ASN A 1 81 ? -24.648 -11.416 14.596 1.00 49.03 81 ASN A CA 1
ATOM 650 C C . ASN A 1 81 ? -24.273 -11.632 16.077 1.00 49.03 81 ASN A C 1
ATOM 652 O O . ASN A 1 81 ? -23.129 -11.393 16.472 1.00 49.03 81 ASN A O 1
ATOM 656 N N . SER A 1 82 ? -25.230 -12.112 16.877 1.00 46.44 82 SER A N 1
ATOM 657 C CA . SER A 1 82 ? -25.127 -12.308 18.334 1.00 46.44 82 SER A CA 1
ATOM 658 C C . SER A 1 82 ? -23.950 -13.189 18.774 1.00 46.44 82 SER A C 1
ATOM 660 O O . SER A 1 82 ? -23.506 -13.107 19.917 1.00 46.44 82 SER A O 1
ATOM 662 N N . ARG A 1 83 ? -23.355 -13.967 17.855 1.00 44.91 83 ARG A N 1
ATOM 663 C CA . ARG A 1 83 ? -22.143 -14.759 18.121 1.00 44.91 83 ARG A CA 1
ATOM 664 C C . ARG A 1 83 ? -20.894 -13.922 18.419 1.00 44.91 83 ARG A C 1
ATOM 666 O O . ARG A 1 83 ? -20.032 -14.426 19.126 1.00 44.91 83 ARG A O 1
ATOM 673 N N . LYS A 1 84 ? -20.763 -12.680 17.913 1.00 51.34 84 LYS A N 1
ATOM 674 C CA . LYS A 1 84 ? -19.577 -11.830 18.196 1.00 51.34 84 LYS A CA 1
ATOM 675 C C . LYS A 1 84 ? -19.460 -11.495 19.691 1.00 51.34 84 LYS A C 1
ATOM 677 O O . LYS A 1 84 ? -18.363 -11.323 20.204 1.00 51.34 84 LYS A O 1
ATOM 682 N N . TYR A 1 85 ? -20.603 -11.414 20.368 1.00 52.34 85 TYR A N 1
ATOM 683 C CA . TYR A 1 85 ? -20.731 -10.843 21.703 1.00 52.34 85 TYR A CA 1
ATOM 684 C C . TYR A 1 85 ? -20.730 -11.890 22.831 1.00 52.34 85 TYR A C 1
ATOM 686 O O . TYR A 1 85 ? -20.520 -11.563 24.002 1.00 52.34 85 TYR A O 1
ATOM 694 N N . ASP A 1 86 ? -20.933 -13.165 22.490 1.00 55.56 86 ASP A N 1
ATOM 695 C CA . ASP A 1 86 ? -20.917 -14.267 23.457 1.00 55.56 86 ASP A CA 1
ATOM 696 C C . ASP A 1 86 ? -19.535 -14.493 24.082 1.00 55.56 86 ASP A C 1
ATOM 698 O O . ASP A 1 86 ? -19.462 -14.899 25.244 1.00 55.56 86 ASP A O 1
ATOM 702 N N . ASP A 1 87 ? -18.455 -14.185 23.358 1.00 54.56 87 ASP A N 1
ATOM 703 C CA . ASP A 1 87 ? -17.092 -14.278 23.887 1.00 54.56 87 ASP A CA 1
ATOM 704 C C . ASP A 1 87 ? -16.851 -13.196 24.950 1.00 54.56 87 ASP A C 1
ATOM 706 O O . ASP A 1 87 ? -16.446 -13.522 26.064 1.00 54.56 87 ASP A O 1
ATOM 710 N N . PHE A 1 88 ? -17.206 -11.928 24.688 1.00 60.66 88 PHE A N 1
ATOM 711 C CA . PHE A 1 88 ? -17.081 -10.849 25.683 1.00 60.66 88 PHE A CA 1
ATOM 712 C C . PHE A 1 88 ? -17.867 -11.146 26.969 1.00 60.66 88 PHE A C 1
ATOM 714 O O . PHE A 1 88 ? -17.346 -10.964 28.066 1.00 60.66 88 PHE A O 1
ATOM 721 N N . LYS A 1 89 ? -19.087 -11.694 26.857 1.00 61.94 89 LYS A N 1
ATOM 722 C CA . LYS A 1 89 ? -19.909 -12.096 28.017 1.00 61.94 89 LYS A CA 1
ATOM 723 C C . LYS A 1 89 ? -19.238 -13.144 28.919 1.00 61.94 89 LYS A C 1
ATOM 725 O O . LYS A 1 89 ? -19.647 -13.298 30.068 1.00 61.94 89 LYS A O 1
ATOM 730 N N . ARG A 1 90 ? -18.255 -13.892 28.409 1.00 63.88 90 ARG A N 1
ATOM 731 C CA . ARG A 1 90 ? -17.541 -14.962 29.132 1.00 63.88 90 ARG A CA 1
ATOM 732 C C . ARG A 1 90 ? -16.165 -14.533 29.633 1.00 63.88 90 ARG A C 1
ATOM 734 O O . ARG A 1 90 ? -15.514 -15.301 30.339 1.00 63.88 90 ARG A O 1
ATOM 741 N N . ILE A 1 91 ? -15.721 -13.337 29.262 1.00 71.38 91 ILE A N 1
ATOM 742 C CA . ILE A 1 91 ? -14.375 -12.849 29.521 1.00 71.38 91 ILE A CA 1
ATOM 743 C C . ILE A 1 91 ? -14.419 -11.824 30.651 1.00 71.38 91 ILE A C 1
ATOM 745 O O . ILE A 1 91 ? -15.113 -10.814 30.582 1.00 71.38 91 ILE A O 1
ATOM 749 N N . THR A 1 92 ? -13.609 -12.056 31.681 1.00 76.00 92 THR A N 1
ATOM 750 C CA . THR A 1 92 ? -13.408 -11.085 32.758 1.00 76.00 92 THR A CA 1
ATOM 751 C C . THR A 1 92 ? -12.207 -10.206 32.431 1.00 76.00 92 THR A C 1
ATOM 753 O O . THR A 1 92 ? -11.075 -10.685 32.407 1.00 76.00 92 THR A O 1
ATOM 756 N N . ILE A 1 93 ? -12.449 -8.912 32.225 1.00 83.81 93 ILE A N 1
ATOM 757 C CA . ILE A 1 93 ? -11.417 -7.880 32.068 1.00 83.81 93 ILE A CA 1
ATOM 758 C C . ILE A 1 93 ? -11.496 -6.991 33.308 1.00 83.81 93 ILE A C 1
ATOM 760 O O . ILE A 1 93 ? -12.567 -6.475 33.616 1.00 83.81 93 ILE A O 1
ATOM 764 N N . ASN A 1 94 ? -10.395 -6.831 34.045 1.00 85.69 94 ASN A N 1
ATOM 765 C CA . ASN A 1 94 ? -10.403 -6.075 35.300 1.00 85.69 94 ASN A CA 1
ATOM 766 C C . ASN A 1 94 ? -9.156 -5.182 35.421 1.00 85.69 94 ASN A C 1
ATOM 768 O O . ASN A 1 94 ? -8.232 -5.505 36.178 1.00 85.69 94 ASN A O 1
ATOM 772 N N . PRO A 1 95 ? -9.105 -4.076 34.657 1.00 88.75 95 PRO A N 1
ATOM 773 C CA . PRO A 1 95 ? -8.017 -3.118 34.753 1.00 88.75 95 PRO A CA 1
ATOM 774 C C . PRO A 1 95 ? -8.026 -2.444 36.130 1.00 88.75 95 PRO A C 1
ATOM 776 O O . PRO A 1 95 ? -9.066 -2.264 36.759 1.00 88.75 95 PRO A O 1
ATOM 779 N N . LYS A 1 96 ? -6.848 -2.053 36.609 1.00 89.88 96 LYS A N 1
ATOM 780 C CA . LYS A 1 96 ? -6.664 -1.334 37.875 1.00 89.88 96 LYS A CA 1
ATOM 781 C C . LYS A 1 96 ? -6.957 0.156 37.732 1.00 89.88 96 LYS A C 1
ATOM 783 O O . LYS A 1 96 ? -7.407 0.767 38.696 1.00 89.88 96 LYS A O 1
ATOM 788 N N . SER A 1 97 ? -6.647 0.745 36.576 1.00 90.94 97 SER A N 1
ATOM 789 C CA . SER A 1 97 ? -6.675 2.204 36.402 1.00 90.94 97 SER A CA 1
ATOM 790 C C . SER A 1 97 ? -7.992 2.757 35.850 1.00 90.94 97 SER A C 1
ATOM 792 O O . SER A 1 97 ? -8.178 3.968 35.891 1.00 90.94 97 SER A O 1
ATOM 794 N N . PHE A 1 98 ? -8.881 1.922 35.308 1.00 93.44 98 PHE A N 1
ATOM 795 C CA . PHE A 1 98 ? -10.134 2.354 34.679 1.00 93.44 98 PHE A CA 1
ATOM 796 C C . PHE A 1 98 ? -11.182 1.234 34.704 1.00 93.44 98 PHE A C 1
ATOM 798 O O . PHE A 1 98 ? -10.843 0.062 34.858 1.00 93.44 98 PHE A O 1
ATOM 805 N N . ALA A 1 99 ? -12.455 1.587 34.534 1.00 93.31 99 ALA A N 1
ATOM 806 C CA . ALA A 1 99 ? -13.556 0.631 34.466 1.00 93.31 99 ALA A CA 1
ATOM 807 C C . ALA A 1 99 ? -13.826 0.143 33.032 1.00 93.31 99 ALA A C 1
ATOM 809 O O . ALA A 1 99 ? -13.581 0.845 32.050 1.00 93.31 99 ALA A O 1
ATOM 810 N N . VAL A 1 100 ? -14.397 -1.052 32.916 1.00 91.62 100 VAL A N 1
ATOM 811 C CA . VAL A 1 100 ? -14.917 -1.616 31.660 1.00 91.62 100 VAL A CA 1
ATOM 812 C C . VAL A 1 100 ? -16.376 -2.041 31.854 1.00 91.62 100 VAL A C 1
ATOM 814 O O . VAL A 1 100 ? -16.785 -2.271 32.999 1.00 91.62 100 VAL A O 1
ATOM 817 N N . PRO A 1 101 ? -17.187 -2.129 30.780 1.00 88.06 101 PRO A N 1
ATOM 818 C CA . PRO A 1 101 ? -18.561 -2.592 30.881 1.00 88.06 101 PRO A CA 1
ATOM 819 C C . PRO A 1 101 ? -18.624 -4.000 31.472 1.00 88.06 101 PRO A C 1
ATOM 821 O O . PRO A 1 101 ? -18.060 -4.949 30.939 1.00 88.06 101 PRO A O 1
ATOM 824 N N . MET A 1 102 ? -19.347 -4.131 32.572 1.00 84.56 102 MET A N 1
ATOM 825 C CA . MET A 1 102 ? -19.655 -5.374 33.253 1.00 84.56 102 MET A CA 1
ATOM 826 C C . MET A 1 102 ? -21.129 -5.679 33.066 1.00 84.56 102 MET A C 1
ATOM 828 O O . MET A 1 102 ? -21.993 -4.837 33.314 1.00 84.56 102 MET A O 1
ATOM 832 N N . PHE A 1 103 ? -21.411 -6.904 32.647 1.00 80.75 103 PHE A N 1
ATOM 833 C CA . PHE A 1 103 ? -22.769 -7.383 32.471 1.00 80.75 103 PHE A CA 1
ATOM 834 C C . PHE A 1 103 ? -23.490 -7.465 33.822 1.00 80.75 103 PHE A C 1
ATOM 836 O O . PHE A 1 103 ? -23.055 -8.186 34.720 1.00 80.75 103 PHE A O 1
ATOM 843 N N . CYS A 1 104 ? -24.590 -6.727 33.966 1.00 80.56 104 CYS A N 1
ATOM 844 C CA . CYS A 1 104 ? -25.395 -6.698 35.189 1.00 80.56 104 CYS A CA 1
ATOM 845 C C . CYS A 1 104 ? -26.722 -7.441 35.028 1.00 80.56 104 CYS A C 1
ATOM 847 O O . CYS A 1 104 ? -27.197 -8.047 35.986 1.00 80.56 104 CYS A O 1
ATOM 849 N N . TYR A 1 105 ? -27.319 -7.404 33.833 1.00 80.75 105 TYR A N 1
ATOM 850 C CA . TYR A 1 105 ? -28.658 -7.935 33.590 1.00 80.75 105 TYR A CA 1
ATOM 851 C C . TYR A 1 105 ? -28.722 -8.767 32.315 1.00 80.75 105 TYR A C 1
ATOM 853 O O . TYR A 1 105 ? -28.292 -8.317 31.254 1.00 80.75 105 TYR A O 1
ATOM 861 N N . HIS A 1 106 ? -29.325 -9.957 32.431 1.00 80.69 106 HIS A N 1
ATOM 862 C CA . HIS A 1 106 ? -29.476 -10.909 31.332 1.00 80.69 106 HIS A CA 1
ATOM 863 C C . HIS A 1 106 ? -30.152 -10.307 30.095 1.00 80.69 106 HIS A C 1
ATOM 865 O O . HIS A 1 106 ? -31.094 -9.519 30.195 1.00 80.69 106 HIS A O 1
ATOM 871 N N . GLU A 1 107 ? -29.679 -10.722 28.923 1.00 84.19 107 GLU A N 1
ATOM 872 C CA . GLU A 1 107 ? -30.231 -10.286 27.649 1.00 84.19 107 GLU A CA 1
ATOM 873 C C . GLU A 1 107 ? -31.663 -10.803 27.485 1.00 84.19 107 GLU A C 1
ATOM 875 O O . GLU A 1 107 ? -31.962 -11.957 27.808 1.00 84.19 107 GLU A O 1
ATOM 880 N N . LYS A 1 108 ? -32.551 -9.944 26.987 1.00 86.88 108 LYS A N 1
ATOM 881 C CA . LYS A 1 108 ? -33.943 -10.284 26.690 1.00 86.88 108 LYS A CA 1
ATOM 882 C C . LYS A 1 108 ? -34.347 -9.747 25.327 1.00 86.88 108 LYS A C 1
ATOM 884 O O . LYS A 1 108 ? -33.833 -8.731 24.880 1.00 86.88 108 LYS A O 1
ATOM 889 N N . ILE A 1 109 ? -35.285 -10.426 24.679 1.00 88.25 109 ILE A N 1
ATOM 890 C CA . ILE A 1 109 ? -35.897 -9.961 23.430 1.00 88.25 109 ILE A CA 1
ATOM 891 C C . ILE A 1 109 ? -36.962 -8.923 23.785 1.00 88.25 109 ILE A C 1
ATOM 893 O O . ILE A 1 109 ? -37.719 -9.144 24.727 1.00 88.25 109 ILE A O 1
ATOM 897 N N . LEU A 1 110 ? -37.019 -7.805 23.063 1.00 86.62 110 LEU A N 1
ATOM 898 C CA . LEU A 1 110 ? -38.021 -6.760 23.285 1.00 86.62 110 LEU A CA 1
ATOM 899 C C . LEU A 1 110 ? -39.444 -7.227 22.897 1.00 86.62 110 LEU A C 1
ATOM 901 O O . LEU A 1 110 ? -39.606 -8.159 22.113 1.00 86.62 110 LEU A O 1
ATOM 905 N N . PRO A 1 111 ? -40.516 -6.611 23.425 1.00 87.50 111 PRO A N 1
ATOM 906 C CA . PRO A 1 111 ? -41.879 -6.895 22.976 1.00 87.50 111 PRO A CA 1
ATOM 907 C C . PRO A 1 111 ? -42.191 -6.247 21.613 1.00 87.50 111 PRO A C 1
ATOM 909 O O . PRO A 1 111 ? -41.480 -5.362 21.133 1.00 87.50 111 PRO A O 1
ATOM 912 N N . ALA A 1 112 ? -43.297 -6.665 20.987 1.00 83.06 112 ALA A N 1
ATOM 913 C CA . ALA A 1 112 ? -43.790 -6.057 19.749 1.00 83.06 112 ALA A CA 1
ATOM 914 C C . ALA A 1 112 ? -44.041 -4.539 19.927 1.00 83.06 112 ALA A C 1
ATOM 916 O O . ALA A 1 112 ? -44.539 -4.139 20.982 1.00 83.06 112 ALA A O 1
ATOM 917 N N . PRO A 1 113 ? -43.739 -3.692 18.919 1.00 83.44 113 PRO A N 1
ATOM 918 C CA . PRO A 1 113 ? -43.361 -4.039 17.542 1.00 83.44 113 PRO A CA 1
ATOM 919 C C . PRO A 1 113 ? -41.847 -4.234 17.306 1.00 83.44 113 PRO A C 1
ATOM 921 O O . PRO A 1 113 ? -41.431 -4.340 16.154 1.00 83.44 113 PRO A O 1
ATOM 924 N N . LEU A 1 114 ? -41.023 -4.270 18.363 1.00 80.56 114 LEU A N 1
ATOM 925 C CA . LEU A 1 114 ? -39.559 -4.410 18.298 1.00 80.56 114 LEU A CA 1
ATOM 926 C C . LEU A 1 114 ? -39.083 -5.824 18.672 1.00 80.56 114 LEU A C 1
ATOM 928 O O . LEU A 1 114 ? -37.960 -6.000 19.122 1.00 80.56 114 LEU A O 1
ATOM 932 N N . ASN A 1 115 ? -39.904 -6.852 18.471 1.00 83.69 115 ASN A N 1
ATOM 933 C CA . ASN A 1 115 ? -39.633 -8.229 18.912 1.00 83.69 115 ASN A CA 1
ATOM 934 C C . ASN A 1 115 ? -38.495 -8.962 18.189 1.00 83.69 115 ASN A C 1
ATOM 936 O O . ASN A 1 115 ? -38.247 -10.136 18.456 1.00 83.69 115 ASN A O 1
ATOM 940 N N . ASP A 1 116 ? -37.814 -8.276 17.282 1.00 76.69 116 ASP A N 1
ATOM 941 C CA . ASP A 1 116 ? -36.578 -8.734 16.665 1.00 76.69 116 ASP A CA 1
ATOM 942 C C . ASP A 1 116 ? -35.328 -8.105 17.319 1.00 76.69 116 ASP A C 1
ATOM 944 O O . ASP A 1 116 ? -34.213 -8.518 17.028 1.00 76.69 116 ASP A O 1
ATOM 948 N N . PHE A 1 117 ? -35.494 -7.134 18.220 1.00 83.81 117 PHE A N 1
ATOM 949 C CA . PHE A 1 117 ? -34.407 -6.484 18.952 1.00 83.81 117 PHE A CA 1
ATOM 950 C C . PHE A 1 117 ? -34.159 -7.173 20.294 1.00 83.81 117 PHE A C 1
ATOM 952 O O . PHE A 1 117 ? -35.092 -7.685 20.923 1.00 83.81 117 PHE A O 1
ATOM 959 N N . SER A 1 118 ? -32.919 -7.116 20.773 1.00 85.94 118 SER A N 1
ATOM 960 C CA . SER A 1 118 ? -32.564 -7.533 22.129 1.00 85.94 118 SER A CA 1
ATOM 961 C C . SER A 1 118 ? -32.123 -6.356 22.993 1.00 85.94 118 SER A C 1
ATOM 963 O O . SER A 1 118 ? -31.753 -5.297 22.491 1.00 85.94 118 SER A O 1
ATOM 965 N N . ILE A 1 119 ? -32.216 -6.525 24.311 1.00 87.81 119 ILE A N 1
ATOM 966 C CA . ILE A 1 119 ? -31.782 -5.560 25.316 1.00 87.81 119 ILE A CA 1
ATOM 967 C C . ILE A 1 119 ? -30.937 -6.249 26.386 1.00 87.81 119 ILE A C 1
ATOM 969 O O . ILE A 1 119 ? -31.301 -7.318 26.875 1.00 87.81 119 ILE A O 1
ATOM 973 N N . ALA A 1 120 ? -29.825 -5.623 26.769 1.00 87.19 120 ALA A N 1
ATOM 974 C CA . ALA A 1 120 ? -28.925 -6.074 27.829 1.00 87.19 120 ALA A CA 1
ATOM 975 C C . ALA A 1 120 ? -28.496 -4.903 28.725 1.00 87.19 120 ALA A C 1
ATOM 977 O O . ALA A 1 120 ? -28.356 -3.774 28.250 1.00 87.19 120 ALA A O 1
ATOM 978 N N . GLY A 1 121 ? -28.292 -5.168 30.021 1.00 88.62 121 GLY A N 1
ATOM 979 C CA . GLY A 1 121 ? -27.935 -4.147 31.012 1.00 88.62 121 GLY A CA 1
ATOM 980 C C . GLY A 1 121 ? -26.518 -4.309 31.563 1.00 88.62 121 GLY A C 1
ATOM 981 O O . GLY A 1 121 ? -26.092 -5.415 31.902 1.00 88.62 121 GLY A O 1
ATOM 982 N N . TYR A 1 122 ? -25.819 -3.187 31.713 1.00 88.94 122 TYR A N 1
ATOM 983 C CA . TYR A 1 122 ? -24.430 -3.074 32.155 1.00 88.94 122 TYR A CA 1
ATOM 984 C C . TYR A 1 122 ? -24.302 -2.045 33.272 1.00 88.94 122 TYR A C 1
ATOM 986 O O . TYR A 1 122 ? -25.137 -1.144 33.415 1.00 88.94 122 TYR A O 1
ATOM 994 N N . ASN A 1 123 ? -23.219 -2.140 34.038 1.00 90.69 123 ASN A N 1
ATOM 995 C CA . ASN A 1 123 ? -22.872 -1.099 34.994 1.00 90.69 123 ASN A CA 1
ATOM 996 C C . ASN A 1 123 ? -22.716 0.253 34.279 1.00 90.69 123 ASN A C 1
ATOM 998 O O . ASN A 1 123 ? -22.191 0.358 33.167 1.00 90.69 123 ASN A O 1
ATOM 1002 N N . TYR A 1 124 ? -23.178 1.311 34.935 1.00 91.44 124 TYR A N 1
ATOM 1003 C CA . TYR A 1 124 ? -22.876 2.661 34.493 1.00 91.44 124 TYR A CA 1
ATOM 1004 C C . TYR A 1 124 ? -21.437 3.011 34.873 1.00 91.44 124 TYR A C 1
ATOM 1006 O O . TYR A 1 124 ? -21.044 2.870 36.032 1.00 91.44 124 TYR A O 1
ATOM 1014 N N . ILE A 1 125 ? -20.662 3.479 33.897 1.00 91.81 125 ILE A N 1
ATOM 1015 C CA . ILE A 1 125 ? -19.308 3.986 34.109 1.00 91.81 125 ILE A CA 1
ATOM 1016 C C . ILE A 1 125 ? -19.378 5.505 34.065 1.00 91.81 125 ILE A C 1
ATOM 1018 O O . ILE A 1 125 ? -19.838 6.088 33.085 1.00 91.81 125 ILE A O 1
ATOM 1022 N N . GLU A 1 126 ? -18.937 6.150 35.138 1.00 90.75 126 GLU A N 1
ATOM 1023 C CA . GLU A 1 126 ? -18.944 7.603 35.220 1.00 90.75 126 GLU A CA 1
ATOM 1024 C C . GLU A 1 126 ? -17.876 8.213 34.306 1.00 90.75 126 GLU A C 1
ATOM 1026 O O . GLU A 1 126 ? -16.719 7.801 34.324 1.00 90.75 126 GLU A O 1
ATOM 1031 N N . GLY A 1 127 ? -18.257 9.208 33.510 1.00 90.50 127 GLY A N 1
ATOM 1032 C CA . GLY A 1 127 ? -17.359 9.935 32.616 1.00 90.50 127 GLY A CA 1
ATOM 1033 C C . GLY A 1 127 ? -18.027 10.277 31.290 1.00 90.50 127 GLY A C 1
ATOM 1034 O O . GLY A 1 127 ? -19.151 9.863 31.020 1.00 90.50 127 GLY A O 1
ATOM 1035 N N . ASN A 1 128 ? -17.329 11.051 30.461 1.00 89.31 128 ASN A N 1
ATOM 1036 C CA . ASN A 1 128 ? -17.775 11.430 29.121 1.00 89.31 128 ASN A CA 1
ATOM 1037 C C . ASN A 1 128 ? -16.632 11.281 28.115 1.00 89.31 128 ASN A C 1
ATOM 1039 O O . ASN A 1 128 ? -15.457 11.397 28.467 1.00 89.31 128 ASN A O 1
ATOM 1043 N N . THR A 1 129 ? -16.966 11.079 26.844 1.00 88.94 129 THR A N 1
ATOM 1044 C CA . THR A 1 129 ? -15.982 11.094 25.758 1.00 88.94 129 THR A CA 1
ATOM 1045 C C . THR A 1 129 ? -15.450 12.513 25.566 1.00 88.94 129 THR A C 1
ATOM 1047 O O . THR A 1 129 ? -16.216 13.435 25.281 1.00 88.94 129 THR A O 1
ATOM 1050 N N . LYS A 1 130 ? -14.136 12.703 25.709 1.00 91.06 130 LYS A N 1
ATOM 1051 C CA . LYS A 1 130 ? -13.487 14.016 25.528 1.00 91.06 130 LYS A CA 1
ATOM 1052 C C . LYS A 1 130 ? -13.231 14.360 24.059 1.00 91.06 130 LYS A C 1
ATOM 1054 O O . LYS A 1 130 ? -13.142 15.535 23.718 1.00 91.06 130 LYS A O 1
ATOM 1059 N N . TYR A 1 131 ? -13.100 13.334 23.223 1.00 90.38 131 TYR A N 1
ATOM 1060 C CA . TYR A 1 131 ? -12.750 13.431 21.813 1.00 90.38 131 TYR A CA 1
ATOM 1061 C C . TYR A 1 131 ? -13.712 12.580 20.989 1.00 90.38 131 TYR A C 1
ATOM 1063 O O . TYR A 1 131 ? -14.062 11.466 21.380 1.00 90.38 131 TYR A O 1
ATOM 1071 N N . ARG A 1 132 ? -14.108 13.083 19.824 1.00 86.75 132 ARG A N 1
ATOM 1072 C CA . ARG A 1 132 ? -14.796 12.300 18.794 1.00 86.75 132 ARG A CA 1
ATOM 1073 C C . ARG A 1 132 ? -13.819 11.353 18.101 1.00 86.75 132 ARG A C 1
ATOM 1075 O O . ARG A 1 132 ? -12.608 11.546 18.140 1.00 86.75 132 ARG A O 1
ATOM 1082 N N . TRP A 1 133 ? -14.344 10.368 17.373 1.00 80.81 133 TRP A N 1
ATOM 1083 C CA . TRP A 1 133 ? -13.531 9.429 16.581 1.00 80.81 133 TRP A CA 1
ATOM 1084 C C . TRP A 1 133 ? -12.698 10.095 15.467 1.00 80.81 133 TRP A C 1
ATOM 1086 O O . TRP A 1 133 ? -11.840 9.452 14.868 1.00 80.81 133 TRP A O 1
ATOM 1096 N N . TYR A 1 134 ? -12.954 11.371 15.171 1.00 83.75 134 TYR A N 1
ATOM 1097 C CA . TYR A 1 134 ? -12.234 12.181 14.188 1.00 83.75 134 TYR A CA 1
ATOM 1098 C C . TYR A 1 134 ? -11.428 13.341 14.796 1.00 83.75 134 TYR A C 1
ATOM 1100 O O . TYR A 1 134 ? -10.971 14.218 14.060 1.00 83.75 134 TYR A O 1
ATOM 1108 N N . GLU A 1 135 ? -11.295 13.386 16.122 1.00 89.25 135 GLU A N 1
ATOM 1109 C CA . GLU A 1 135 ? -10.529 14.411 16.825 1.00 89.25 135 GLU A CA 1
ATOM 1110 C C . GLU A 1 135 ? -9.241 13.820 17.394 1.00 89.25 135 GLU A C 1
ATOM 1112 O O . GLU A 1 135 ? -9.254 12.808 18.095 1.00 89.25 135 GLU A O 1
ATOM 1117 N N . VAL A 1 136 ? -8.120 14.489 17.121 1.00 93.44 136 VAL A N 1
ATOM 1118 C CA . VAL A 1 136 ? -6.803 14.055 17.593 1.00 93.44 136 VAL A CA 1
ATOM 1119 C C . VAL A 1 136 ? -6.626 14.446 19.065 1.00 93.44 136 VAL A C 1
ATOM 1121 O O . VAL A 1 136 ? -6.749 15.633 19.391 1.00 93.44 136 VAL A O 1
ATOM 1124 N N . PRO A 1 137 ? -6.289 13.499 19.961 1.00 94.88 137 PRO A N 1
ATOM 1125 C CA . PRO A 1 137 ? -6.030 13.816 21.359 1.00 94.88 137 PRO A CA 1
ATOM 1126 C C . PRO A 1 137 ? -4.839 14.759 21.551 1.00 94.88 137 PRO A C 1
ATOM 1128 O O . PRO A 1 137 ? -3.826 14.663 20.857 1.00 94.88 137 PRO A O 1
ATOM 1131 N N . LYS A 1 138 ? -4.926 15.641 22.553 1.00 94.75 138 LYS A N 1
ATOM 1132 C CA . LYS A 1 138 ? -3.792 16.472 22.989 1.00 94.75 138 LYS A CA 1
ATOM 1133 C C . LYS A 1 138 ? -2.684 15.607 23.591 1.00 94.75 138 LYS A C 1
ATOM 1135 O O . LYS A 1 138 ? -2.961 14.566 24.177 1.00 94.75 138 LYS A O 1
ATOM 1140 N N . ASP A 1 139 ? -1.443 16.090 23.539 1.00 93.69 139 ASP A N 1
ATOM 1141 C CA . ASP A 1 139 ? -0.252 15.341 23.974 1.00 93.69 139 ASP A CA 1
ATOM 1142 C C . ASP A 1 139 ? -0.341 14.762 25.398 1.00 93.69 139 ASP A C 1
ATOM 1144 O O . ASP A 1 139 ? 0.103 13.637 25.628 1.00 93.69 139 ASP A O 1
ATOM 1148 N N . ASP A 1 140 ? -0.911 15.495 26.357 1.00 93.56 140 ASP A N 1
ATOM 1149 C CA . ASP A 1 140 ? -1.027 15.001 27.735 1.00 93.56 140 ASP A CA 1
ATOM 1150 C C . ASP A 1 140 ? -2.099 13.920 27.890 1.00 93.56 140 ASP A C 1
ATOM 1152 O O . ASP A 1 140 ? -1.880 12.950 28.615 1.00 93.56 140 ASP A O 1
ATOM 1156 N N . ASP A 1 141 ? -3.211 14.023 27.159 1.00 95.94 141 ASP A N 1
ATOM 1157 C CA . ASP A 1 141 ? -4.226 12.968 27.131 1.00 95.94 141 ASP A CA 1
ATOM 1158 C C . ASP A 1 141 ? -3.723 11.751 26.345 1.00 95.94 141 ASP A C 1
ATOM 1160 O O . ASP A 1 141 ? -3.965 10.620 26.755 1.00 95.94 141 ASP A O 1
ATOM 1164 N N . LEU A 1 142 ? -2.953 11.954 25.268 1.00 96.88 142 LEU A N 1
ATOM 1165 C CA . LEU A 1 142 ? -2.356 10.874 24.480 1.00 96.88 142 LEU A CA 1
ATOM 1166 C C . LEU A 1 142 ? -1.467 9.973 25.346 1.00 96.88 142 LEU A C 1
ATOM 1168 O O . LEU A 1 142 ? -1.543 8.753 25.228 1.00 96.88 142 LEU A O 1
ATOM 1172 N N . LYS A 1 143 ? -0.672 10.543 26.262 1.00 96.31 143 LYS A N 1
ATOM 1173 C CA . LYS A 1 143 ? 0.131 9.756 27.220 1.00 96.31 143 LYS A CA 1
ATOM 1174 C C . LYS A 1 143 ? -0.746 8.878 28.119 1.00 96.31 143 LYS A C 1
ATOM 1176 O O . LYS A 1 143 ? -0.387 7.734 28.392 1.00 96.31 143 LYS A O 1
ATOM 1181 N N . LYS A 1 144 ? -1.895 9.395 28.569 1.00 96.31 144 LYS A N 1
ATOM 1182 C CA . LYS A 1 144 ? -2.855 8.636 29.388 1.00 96.31 144 LYS A CA 1
ATOM 1183 C C . LYS A 1 144 ? -3.508 7.523 28.576 1.00 96.31 144 LYS A C 1
ATOM 1185 O O . LYS A 1 144 ? -3.580 6.396 29.054 1.00 96.31 144 LYS A O 1
ATOM 1190 N N . ILE A 1 145 ? -3.900 7.822 27.338 1.00 97.25 145 ILE A N 1
ATOM 1191 C CA . ILE A 1 145 ? -4.483 6.860 26.396 1.00 97.25 145 ILE A CA 1
ATOM 1192 C C . ILE A 1 145 ? -3.502 5.721 26.112 1.00 97.25 145 ILE A C 1
ATOM 1194 O O . ILE A 1 145 ? -3.893 4.562 26.182 1.00 97.25 145 ILE A O 1
ATOM 1198 N N . VAL A 1 146 ? -2.225 6.028 25.856 1.00 97.69 146 VAL A N 1
ATOM 1199 C CA . VAL A 1 146 ? -1.173 5.015 25.663 1.00 97.69 146 VAL A CA 1
ATOM 1200 C C . VAL A 1 146 ? -1.074 4.095 26.880 1.00 97.69 146 VAL A C 1
ATOM 1202 O O . VAL A 1 146 ? -1.078 2.880 26.717 1.00 97.69 146 VAL A O 1
ATOM 1205 N N . LYS A 1 147 ? -1.038 4.657 28.096 1.00 96.69 147 LYS A N 1
ATOM 1206 C CA . LYS A 1 147 ? -0.960 3.866 29.332 1.00 96.69 147 LYS A CA 1
ATOM 1207 C C . LYS A 1 147 ? -2.193 2.976 29.531 1.00 96.69 147 LYS A C 1
ATOM 1209 O O . LYS A 1 147 ? -2.045 1.810 29.877 1.00 96.69 147 LYS A O 1
ATOM 1214 N N . ALA A 1 148 ? -3.393 3.512 29.305 1.00 96.69 148 ALA A N 1
ATOM 1215 C CA . ALA A 1 148 ? -4.634 2.750 29.430 1.00 96.69 148 ALA A CA 1
ATOM 1216 C C . ALA A 1 148 ? -4.730 1.633 28.379 1.00 96.69 148 ALA A C 1
ATOM 1218 O O . ALA A 1 148 ? -5.170 0.531 28.693 1.00 96.69 148 ALA A O 1
ATOM 1219 N N . TYR A 1 149 ? -4.274 1.893 27.151 1.00 97.31 149 TYR A N 1
ATOM 1220 C CA . TYR A 1 149 ? -4.221 0.893 26.087 1.00 97.31 149 TYR A CA 1
ATOM 1221 C C . TYR A 1 149 ? -3.217 -0.228 26.391 1.00 97.31 149 TYR A C 1
ATOM 1223 O O . TYR A 1 149 ? -3.508 -1.395 26.142 1.00 97.31 149 TYR A O 1
ATOM 1231 N N . ASP A 1 150 ? -2.050 0.100 26.949 1.00 96.50 150 ASP A N 1
ATOM 1232 C CA . ASP A 1 150 ? -1.061 -0.900 27.367 1.00 96.50 150 ASP A CA 1
ATOM 1233 C C . ASP A 1 150 ? -1.625 -1.805 28.472 1.00 96.50 150 ASP A C 1
ATOM 1235 O O . ASP A 1 150 ? -1.661 -3.025 28.324 1.00 96.50 150 ASP A O 1
ATOM 1239 N N . GLU A 1 151 ? -2.206 -1.207 29.517 1.00 96.25 151 GLU A N 1
ATOM 1240 C CA . GLU A 1 151 ? -2.860 -1.942 30.605 1.00 96.25 151 GLU A CA 1
ATOM 1241 C C . GLU A 1 151 ? -4.038 -2.802 30.114 1.00 96.25 151 GLU A C 1
ATOM 1243 O O . GLU A 1 151 ? -4.220 -3.936 30.570 1.00 96.25 151 GLU A O 1
ATOM 1248 N N . LEU A 1 152 ? -4.831 -2.300 29.162 1.00 95.31 152 LEU A N 1
ATOM 1249 C CA . LEU A 1 152 ? -5.890 -3.081 28.528 1.00 95.31 152 LEU A CA 1
ATOM 1250 C C . LEU A 1 152 ? -5.313 -4.317 27.828 1.00 95.31 152 LEU A C 1
ATOM 1252 O O . LEU A 1 152 ? -5.798 -5.426 28.045 1.00 95.31 152 LEU A O 1
ATOM 1256 N N . ASN A 1 153 ? -4.267 -4.147 27.018 1.00 94.25 153 ASN A N 1
ATOM 1257 C CA . ASN A 1 153 ? -3.634 -5.258 26.310 1.00 94.25 153 ASN A CA 1
ATOM 1258 C C . ASN A 1 153 ? -2.994 -6.269 27.262 1.00 94.25 153 ASN A C 1
ATOM 1260 O O . ASN A 1 153 ? -3.053 -7.467 26.992 1.00 94.25 153 ASN A O 1
ATOM 1264 N N . GLU A 1 154 ? -2.412 -5.824 28.378 1.00 92.88 154 GLU A N 1
ATOM 1265 C CA . GLU A 1 154 ? -1.931 -6.730 29.423 1.00 92.88 154 GLU A CA 1
ATOM 1266 C C . GLU A 1 154 ? -3.067 -7.605 29.955 1.00 92.88 154 GLU A C 1
ATOM 1268 O O . GLU A 1 154 ? -2.926 -8.824 29.976 1.00 92.88 154 GLU A O 1
ATOM 1273 N N . ASN A 1 155 ? -4.216 -7.015 30.300 1.00 92.06 155 ASN A N 1
ATOM 1274 C CA . ASN A 1 155 ? -5.388 -7.773 30.748 1.00 92.06 155 ASN A CA 1
ATOM 1275 C C . ASN A 1 155 ? -5.871 -8.761 29.677 1.00 92.06 155 ASN A C 1
ATOM 1277 O O . ASN A 1 155 ? -6.157 -9.917 29.987 1.00 92.06 155 ASN A O 1
ATOM 1281 N N . LEU A 1 156 ? -5.926 -8.326 28.414 1.00 90.69 156 LEU A N 1
ATOM 1282 C CA . LEU A 1 156 ? -6.424 -9.156 27.321 1.00 90.69 156 LEU A CA 1
ATOM 1283 C C . LEU A 1 156 ? -5.505 -10.344 26.984 1.00 90.69 156 LEU A C 1
ATOM 1285 O O . LEU A 1 156 ? -5.981 -11.403 26.573 1.00 90.69 156 LEU A O 1
ATOM 1289 N N . ARG A 1 157 ? -4.189 -10.202 27.182 1.00 87.50 157 ARG A N 1
ATOM 1290 C CA . ARG A 1 157 ? -3.199 -11.261 26.909 1.00 87.50 157 ARG A CA 1
ATOM 1291 C C . ARG A 1 157 ? -3.336 -12.482 27.812 1.00 87.50 157 ARG A C 1
ATOM 1293 O O . ARG A 1 157 ? -2.952 -13.570 27.388 1.00 87.50 157 ARG A O 1
ATOM 1300 N N . PHE A 1 158 ? -3.849 -12.308 29.030 1.00 83.38 158 PHE A N 1
ATOM 1301 C CA . PHE A 1 158 ? -3.993 -13.389 30.013 1.00 83.38 158 PHE A CA 1
ATOM 1302 C C . PHE A 1 158 ? -5.324 -14.143 29.916 1.00 83.38 158 PHE A C 1
ATOM 1304 O O . PHE A 1 158 ? -5.547 -15.083 30.679 1.00 83.38 158 PHE A O 1
ATOM 1311 N N . ILE A 1 159 ? -6.204 -13.755 28.992 1.00 84.06 159 ILE A N 1
ATOM 1312 C CA . ILE A 1 159 ? -7.453 -14.472 28.743 1.00 84.06 159 ILE A CA 1
ATOM 1313 C C . ILE A 1 159 ? -7.142 -15.787 28.020 1.00 84.06 159 ILE A C 1
ATOM 1315 O O . ILE A 1 159 ? -6.393 -15.808 27.043 1.00 84.06 159 ILE A O 1
ATOM 1319 N N . ASP A 1 160 ? -7.752 -16.877 28.486 1.00 78.56 160 ASP A N 1
ATOM 1320 C CA . ASP A 1 160 ? -7.640 -18.194 27.864 1.00 78.56 160 ASP A CA 1
ATOM 1321 C C . ASP A 1 160 ? -8.198 -18.193 26.426 1.00 78.56 160 ASP A C 1
ATOM 1323 O O . ASP A 1 160 ? -9.351 -17.829 26.180 1.00 78.56 160 ASP A O 1
ATOM 1327 N N . THR A 1 161 ? -7.376 -18.624 25.469 1.00 76.38 161 THR A N 1
ATOM 1328 C CA . THR A 1 161 ? -7.711 -18.702 24.040 1.00 76.38 161 THR A CA 1
ATOM 1329 C C . THR A 1 161 ? -8.085 -20.116 23.584 1.00 76.38 161 THR A C 1
ATOM 1331 O O . THR A 1 161 ? -8.438 -20.301 22.422 1.00 76.38 161 THR A O 1
ATOM 1334 N N . THR A 1 162 ? -8.075 -21.115 24.479 1.00 68.19 162 THR A N 1
ATOM 1335 C CA . THR A 1 162 ? -8.264 -22.543 24.143 1.00 68.19 162 THR A CA 1
ATOM 1336 C C . THR A 1 162 ? -9.639 -22.851 23.527 1.00 68.19 162 THR A C 1
ATOM 1338 O O . THR A 1 162 ? -9.768 -23.795 22.752 1.00 68.19 162 THR A O 1
ATOM 1341 N N . ASN A 1 163 ? -10.659 -22.037 23.826 1.00 57.09 163 ASN A N 1
ATOM 1342 C CA . ASN A 1 163 ? -12.023 -22.163 23.289 1.00 57.09 163 ASN A CA 1
ATOM 1343 C C . ASN A 1 163 ? -12.393 -21.070 22.268 1.00 57.09 163 ASN A C 1
ATOM 1345 O O . ASN A 1 163 ? -13.566 -20.950 21.914 1.00 57.09 163 ASN A O 1
ATOM 1349 N N . ALA A 1 164 ? -11.437 -20.245 21.828 1.00 60.28 164 ALA A N 1
ATOM 1350 C CA . ALA A 1 164 ? -11.725 -19.131 20.929 1.00 60.28 164 ALA A CA 1
ATOM 1351 C C . ALA A 1 164 ? -12.154 -19.628 19.538 1.00 60.28 164 ALA A C 1
ATOM 1353 O O . ALA A 1 164 ? -11.548 -20.539 18.966 1.00 60.28 164 ALA A O 1
ATOM 1354 N N . SER A 1 165 ? -13.193 -19.005 18.977 1.00 54.56 165 SER A N 1
ATOM 1355 C CA . SER A 1 165 ? -13.549 -19.198 17.572 1.00 54.56 165 SER A CA 1
ATOM 1356 C C . SER A 1 165 ? -12.469 -18.585 16.660 1.00 54.56 165 SER A C 1
ATOM 1358 O O . SER A 1 165 ? -11.877 -17.567 17.000 1.00 54.56 165 SER A O 1
ATOM 1360 N N . VAL A 1 166 ? -12.177 -19.287 15.558 1.00 54.31 166 VAL A N 1
ATOM 1361 C CA . VAL A 1 166 ? -11.313 -18.983 14.393 1.00 54.31 166 VAL A CA 1
ATOM 1362 C C . VAL A 1 166 ? -10.447 -17.697 14.420 1.00 54.31 166 VAL A C 1
ATOM 1364 O O . VAL A 1 166 ? -10.919 -16.580 14.620 1.00 54.31 166 VAL A O 1
ATOM 1367 N N . ALA A 1 167 ? -9.156 -17.851 14.093 1.00 55.78 167 ALA A N 1
ATOM 1368 C CA . ALA A 1 167 ? -8.156 -16.780 14.050 1.00 55.78 167 ALA A CA 1
ATOM 1369 C C . ALA A 1 167 ? -8.511 -15.596 13.115 1.00 55.78 167 ALA A C 1
ATOM 1371 O O . ALA A 1 167 ? -9.068 -15.760 12.031 1.00 55.78 167 ALA A O 1
ATOM 1372 N N . TYR A 1 168 ? -8.083 -14.393 13.519 1.00 58.69 168 TYR A N 1
ATOM 1373 C CA . TYR A 1 168 ? -8.274 -13.081 12.871 1.00 58.69 168 TYR A CA 1
ATOM 1374 C C . TYR A 1 168 ? -8.287 -13.049 11.334 1.00 58.69 168 TYR A C 1
ATOM 1376 O O . TYR A 1 168 ? -9.151 -12.411 10.732 1.00 58.69 168 TYR A O 1
ATOM 1384 N N . THR A 1 169 ? -7.320 -13.698 10.682 1.00 59.72 169 THR A N 1
ATOM 1385 C CA . THR A 1 169 ? -7.177 -13.662 9.218 1.00 59.72 169 THR A CA 1
ATOM 1386 C C . THR A 1 169 ? -8.243 -14.475 8.497 1.00 59.72 169 THR A C 1
ATOM 1388 O O . THR A 1 169 ? -8.707 -14.051 7.444 1.00 59.72 169 THR A O 1
ATOM 1391 N N . GLU A 1 170 ? -8.653 -15.616 9.048 1.00 66.69 170 GLU A N 1
ATOM 1392 C CA . GLU A 1 170 ? -9.710 -16.445 8.458 1.00 66.69 170 GLU A CA 1
ATOM 1393 C C . GLU A 1 170 ? -11.052 -15.710 8.513 1.00 66.69 170 GLU A C 1
ATOM 1395 O O . GLU A 1 170 ? -11.727 -15.585 7.495 1.00 66.69 170 GLU A O 1
ATOM 1400 N N . ARG A 1 171 ? -11.353 -15.069 9.647 1.00 70.81 171 ARG A N 1
ATOM 1401 C CA . ARG A 1 171 ? -12.569 -14.267 9.818 1.00 70.81 171 ARG A CA 1
ATOM 1402 C C . ARG A 1 171 ? -12.655 -13.077 8.861 1.00 70.81 171 ARG A C 1
ATOM 1404 O O . ARG A 1 171 ? -13.705 -12.825 8.279 1.00 70.81 171 ARG A O 1
ATOM 1411 N N . PHE A 1 172 ? -11.562 -12.334 8.678 1.00 79.25 172 PHE A N 1
ATOM 1412 C CA . PHE A 1 172 ? -11.580 -11.201 7.749 1.00 79.25 172 PHE A CA 1
ATOM 1413 C C . PHE A 1 172 ? -11.710 -11.651 6.283 1.00 79.25 172 PHE A C 1
ATOM 1415 O O . PHE A 1 172 ? -12.317 -10.948 5.476 1.00 79.25 172 PHE A O 1
ATOM 1422 N N . ASN A 1 173 ? -11.176 -12.827 5.929 1.00 81.00 173 ASN A N 1
ATOM 1423 C CA . ASN A 1 173 ? -11.401 -13.411 4.605 1.00 81.00 173 ASN A CA 1
ATOM 1424 C C . ASN A 1 173 ? -12.883 -13.756 4.393 1.00 81.00 173 ASN A C 1
ATOM 1426 O O . ASN A 1 173 ? -13.424 -13.412 3.348 1.00 81.00 173 ASN A O 1
ATOM 1430 N N . GLU A 1 174 ? -13.559 -14.335 5.391 1.00 81.75 174 GLU A N 1
ATOM 1431 C CA . GLU A 1 174 ? -15.007 -14.597 5.332 1.00 81.75 174 GLU A CA 1
ATOM 1432 C C . GLU A 1 174 ? -15.824 -13.306 5.160 1.00 81.75 174 GLU A C 1
ATOM 1434 O O . GLU A 1 174 ? -16.750 -13.246 4.348 1.00 81.75 174 GLU A O 1
ATOM 1439 N N . GLU A 1 175 ? -15.464 -12.250 5.896 1.00 84.38 175 GLU A N 1
ATOM 1440 C CA . GLU A 1 175 ? -16.066 -10.918 5.776 1.00 84.38 175 GLU A CA 1
ATOM 1441 C C . GLU A 1 175 ? -15.890 -10.342 4.359 1.00 84.38 175 GLU A C 1
ATOM 1443 O O . GLU A 1 175 ? -16.843 -9.828 3.767 1.00 84.38 175 GLU A O 1
ATOM 1448 N N . LEU A 1 176 ? -14.693 -10.468 3.779 1.00 86.25 176 LEU A N 1
ATOM 1449 C CA . LEU A 1 176 ? -14.416 -10.023 2.414 1.00 86.25 176 LEU A CA 1
ATOM 1450 C C . LEU A 1 176 ? -15.161 -10.865 1.364 1.00 86.25 176 LEU A C 1
ATOM 1452 O O . LEU A 1 176 ? -15.674 -10.308 0.394 1.00 86.25 176 LEU A O 1
ATOM 1456 N N . ASP A 1 177 ? -15.270 -12.178 1.557 1.00 86.00 177 ASP A N 1
ATOM 1457 C CA . ASP A 1 177 ? -16.022 -13.072 0.672 1.00 86.00 177 ASP A CA 1
ATOM 1458 C C . ASP A 1 177 ? -17.524 -12.756 0.694 1.00 86.00 177 ASP A C 1
ATOM 1460 O O . ASP A 1 177 ? -18.177 -12.729 -0.356 1.00 86.00 177 ASP A O 1
ATOM 1464 N N . ALA A 1 178 ? -18.073 -12.439 1.871 1.00 83.69 178 ALA A N 1
ATOM 1465 C CA . ALA A 1 178 ? -19.446 -11.967 2.004 1.00 83.69 178 ALA A CA 1
ATOM 1466 C C . ALA A 1 178 ? -19.664 -10.661 1.226 1.00 83.69 178 ALA A C 1
ATOM 1468 O O . ALA A 1 178 ? -20.648 -10.547 0.490 1.00 83.69 178 ALA A O 1
ATOM 1469 N N . VAL A 1 179 ? -18.721 -9.715 1.317 1.00 85.88 179 VAL A N 1
ATOM 1470 C CA . VAL A 1 179 ? -18.743 -8.488 0.508 1.00 85.88 179 VAL A CA 1
ATOM 1471 C C . VAL A 1 179 ? -18.737 -8.820 -0.982 1.00 85.88 179 VAL A C 1
ATOM 1473 O O . VAL A 1 179 ? -19.621 -8.361 -1.696 1.00 85.88 179 VAL A O 1
ATOM 1476 N N . ILE A 1 180 ? -17.816 -9.661 -1.458 1.00 85.94 180 ILE A N 1
ATOM 1477 C CA . ILE A 1 180 ? -17.722 -10.043 -2.880 1.00 85.94 180 ILE A CA 1
ATOM 1478 C C . ILE A 1 180 ? -19.040 -10.639 -3.394 1.00 85.94 180 ILE A C 1
ATOM 1480 O O . ILE A 1 180 ? -19.444 -10.376 -4.527 1.00 85.94 180 ILE A O 1
ATOM 1484 N N . LYS A 1 181 ? -19.716 -11.444 -2.571 1.00 85.62 181 LYS A N 1
ATOM 1485 C CA . LYS A 1 181 ? -20.952 -12.133 -2.951 1.00 85.62 181 LYS A CA 1
ATOM 1486 C C . LYS A 1 181 ? -22.184 -11.224 -2.934 1.00 85.62 181 LYS A C 1
ATOM 1488 O O . LYS A 1 181 ? -23.098 -11.436 -3.732 1.00 85.62 181 LYS A O 1
ATOM 1493 N N . HIS A 1 182 ? -22.230 -10.247 -2.027 1.00 83.00 182 HIS A N 1
ATOM 1494 C CA . HIS A 1 182 ? -23.453 -9.509 -1.700 1.00 83.00 182 HIS A CA 1
ATOM 1495 C C . HIS A 1 182 ? -23.376 -7.991 -1.918 1.00 83.00 182 HIS A C 1
ATOM 1497 O O . HIS A 1 182 ? -24.378 -7.313 -1.722 1.00 83.00 182 HIS A O 1
ATOM 1503 N N . CYS A 1 183 ? -22.256 -7.434 -2.388 1.00 79.31 183 CYS A N 1
ATOM 1504 C CA . CYS A 1 183 ? -22.102 -5.987 -2.598 1.00 79.31 183 CYS A CA 1
ATOM 1505 C C . CYS A 1 183 ? -22.862 -5.405 -3.806 1.00 79.31 183 CYS A C 1
ATOM 1507 O O . CYS A 1 183 ? -22.606 -4.270 -4.208 1.00 79.31 183 CYS A O 1
ATOM 1509 N N . ASN A 1 184 ? -23.770 -6.148 -4.436 1.00 74.00 184 ASN A N 1
ATOM 1510 C CA . ASN A 1 184 ? -24.568 -5.595 -5.526 1.00 74.00 184 ASN A CA 1
ATOM 1511 C C . ASN A 1 184 ? -25.668 -4.697 -4.944 1.00 74.00 184 ASN A C 1
ATOM 1513 O O . ASN A 1 184 ? -26.424 -5.136 -4.083 1.00 74.00 184 ASN A O 1
ATOM 1517 N N . ASN A 1 185 ? -25.784 -3.464 -5.445 1.00 69.00 185 ASN A N 1
ATOM 1518 C CA . ASN A 1 185 ? -26.812 -2.484 -5.056 1.00 69.00 185 ASN A CA 1
ATOM 1519 C C . ASN A 1 185 ? -26.756 -1.991 -3.592 1.00 69.00 185 ASN A C 1
ATOM 1521 O O . ASN A 1 185 ? -27.774 -1.569 -3.054 1.00 69.00 185 ASN A O 1
ATOM 1525 N N . ILE A 1 186 ? -25.580 -2.002 -2.953 1.00 75.62 186 ILE A N 1
ATOM 1526 C CA . ILE A 1 186 ? -25.391 -1.485 -1.575 1.00 75.62 186 ILE A CA 1
ATOM 1527 C C . ILE A 1 186 ? -24.980 0.002 -1.518 1.00 75.62 186 ILE A C 1
ATOM 1529 O O . ILE A 1 186 ? -24.735 0.556 -0.445 1.00 75.62 186 ILE A O 1
ATOM 1533 N N . CYS A 1 187 ? -24.848 0.636 -2.685 1.00 72.12 187 CYS A N 1
ATOM 1534 C CA . CYS A 1 187 ? -24.385 2.011 -2.849 1.00 72.12 187 CYS A CA 1
ATOM 1535 C C . CYS A 1 187 ? -25.548 2.962 -3.122 1.00 72.12 187 CYS A C 1
ATOM 1537 O O . CYS A 1 187 ? -26.435 2.653 -3.915 1.00 72.12 187 CYS A O 1
ATOM 1539 N N . ASP A 1 188 ? -25.468 4.172 -2.570 1.00 75.12 188 ASP A N 1
ATOM 1540 C CA . ASP A 1 188 ? -26.255 5.294 -3.070 1.00 75.12 188 ASP A CA 1
ATOM 1541 C C . ASP A 1 188 ? -25.826 5.673 -4.505 1.00 75.12 188 ASP A C 1
ATOM 1543 O O . ASP A 1 188 ? -24.649 5.553 -4.879 1.00 75.12 188 ASP A O 1
ATOM 1547 N N . LYS A 1 189 ? -26.770 6.199 -5.300 1.00 77.56 189 LYS A N 1
ATOM 1548 C CA . LYS A 1 189 ? -26.538 6.632 -6.693 1.00 77.56 189 LYS A CA 1
ATOM 1549 C C . LYS A 1 189 ? -25.363 7.607 -6.832 1.00 77.56 189 LYS A C 1
ATOM 1551 O O . LYS A 1 189 ? -24.709 7.631 -7.871 1.00 77.56 189 LYS A O 1
ATOM 1556 N N . SER A 1 190 ? -25.079 8.405 -5.799 1.00 78.81 190 SER A N 1
ATOM 1557 C CA . SER A 1 190 ? -23.975 9.372 -5.781 1.00 78.81 190 SER A CA 1
ATOM 1558 C C . SER A 1 190 ? -22.580 8.745 -5.882 1.00 78.81 190 SER A C 1
ATOM 1560 O O . SER A 1 190 ? -21.666 9.401 -6.382 1.00 78.81 190 SER A O 1
ATOM 1562 N N . ILE A 1 191 ? -22.393 7.495 -5.440 1.00 81.69 191 ILE A N 1
ATOM 1563 C CA . ILE A 1 191 ? -21.081 6.821 -5.440 1.00 81.69 191 ILE A CA 1
ATOM 1564 C C . ILE A 1 191 ? -21.029 5.569 -6.318 1.00 81.69 191 ILE A C 1
ATOM 1566 O O . ILE A 1 191 ? -19.940 5.049 -6.560 1.00 81.69 191 ILE A O 1
ATOM 1570 N N . GLU A 1 192 ? -22.172 5.102 -6.821 1.00 84.75 192 GLU A N 1
ATOM 1571 C CA . GLU A 1 192 ? -22.317 3.856 -7.579 1.00 84.75 192 GLU A CA 1
ATOM 1572 C C . GLU A 1 192 ? -21.343 3.754 -8.768 1.00 84.75 192 GLU A C 1
ATOM 1574 O O . GLU A 1 192 ? -20.632 2.757 -8.910 1.00 84.75 192 GLU A O 1
ATOM 1579 N N . ALA A 1 193 ? -21.227 4.807 -9.584 1.00 84.75 193 ALA A N 1
ATOM 1580 C CA . ALA A 1 193 ? -20.322 4.820 -10.738 1.00 84.75 193 ALA A CA 1
ATOM 1581 C C . ALA A 1 193 ? -18.838 4.679 -10.333 1.00 84.75 193 ALA A C 1
ATOM 1583 O O . ALA A 1 193 ? -18.071 3.932 -10.953 1.00 84.75 193 ALA A O 1
ATOM 1584 N N . THR A 1 194 ? -18.427 5.372 -9.270 1.00 85.00 194 THR A N 1
ATOM 1585 C CA . THR A 1 194 ? -17.054 5.316 -8.746 1.00 85.00 194 THR A CA 1
ATOM 1586 C C . THR A 1 194 ? -16.763 3.962 -8.109 1.00 85.00 194 THR A C 1
ATOM 1588 O O . THR A 1 194 ? -15.709 3.384 -8.361 1.00 85.00 194 THR A O 1
ATOM 1591 N N . PHE A 1 195 ? -17.701 3.434 -7.322 1.00 88.12 195 PHE A N 1
ATOM 1592 C CA . PHE A 1 195 ? -17.585 2.115 -6.710 1.00 88.12 195 PHE A CA 1
ATOM 1593 C C . PHE A 1 195 ? -17.410 1.038 -7.785 1.00 88.12 195 PHE A C 1
ATOM 1595 O O . PHE A 1 195 ? -16.383 0.363 -7.812 1.00 88.12 195 PHE A O 1
ATOM 1602 N N . ASN A 1 196 ? -18.336 0.963 -8.746 1.00 87.56 196 ASN A N 1
ATOM 1603 C CA . ASN A 1 196 ? -18.328 -0.056 -9.796 1.00 87.56 196 ASN A CA 1
ATOM 1604 C C . ASN A 1 196 ? -17.062 0.001 -10.664 1.00 87.56 196 ASN A C 1
ATOM 1606 O O . ASN A 1 196 ? -16.469 -1.034 -10.967 1.00 87.56 196 ASN A O 1
ATOM 1610 N N . SER A 1 197 ? -16.600 1.201 -11.036 1.00 87.25 197 SER A N 1
ATOM 1611 C CA . SER A 1 197 ? -15.400 1.350 -11.875 1.00 87.25 197 SER A CA 1
ATOM 1612 C C . SER A 1 197 ? -14.094 0.976 -11.164 1.00 87.25 197 SER A C 1
ATOM 1614 O O . SER A 1 197 ? -13.118 0.629 -11.831 1.00 87.25 197 SER A O 1
ATOM 1616 N N . ARG A 1 198 ? -14.054 1.032 -9.826 1.00 88.56 198 ARG A N 1
ATOM 1617 C CA . ARG A 1 198 ? -12.837 0.812 -9.026 1.00 88.56 198 ARG A CA 1
ATOM 1618 C C . ARG A 1 198 ? -12.866 -0.458 -8.175 1.00 88.56 198 ARG A C 1
ATOM 1620 O O . ARG A 1 198 ? -11.842 -0.807 -7.595 1.00 88.56 198 ARG A O 1
ATOM 1627 N N . PHE A 1 199 ? -13.986 -1.177 -8.121 1.00 89.69 199 PHE A N 1
ATOM 1628 C CA . PHE A 1 199 ? -14.146 -2.355 -7.263 1.00 89.69 199 PHE A CA 1
ATOM 1629 C C . PHE A 1 199 ? -13.147 -3.475 -7.585 1.00 89.69 199 PHE A C 1
ATOM 1631 O O . PHE A 1 199 ? -12.558 -4.061 -6.682 1.00 89.69 199 PHE A O 1
ATOM 1638 N N . ASN A 1 200 ? -12.859 -3.718 -8.866 1.00 85.88 200 ASN A N 1
ATOM 1639 C CA . ASN A 1 200 ? -11.850 -4.710 -9.257 1.00 85.88 200 ASN A CA 1
ATOM 1640 C C . ASN A 1 200 ? -10.439 -4.343 -8.766 1.00 85.88 200 ASN A C 1
ATOM 1642 O O . ASN A 1 200 ? -9.694 -5.224 -8.336 1.00 85.88 200 ASN A O 1
ATOM 1646 N N . ASP A 1 201 ? -10.087 -3.053 -8.775 1.00 83.88 201 ASP A N 1
ATOM 1647 C CA . ASP A 1 201 ? -8.809 -2.577 -8.231 1.00 83.88 201 ASP A CA 1
ATOM 1648 C C . ASP A 1 201 ? -8.767 -2.769 -6.715 1.00 83.88 201 ASP A C 1
ATOM 1650 O O . ASP A 1 201 ? -7.780 -3.263 -6.172 1.00 83.88 201 ASP A O 1
ATOM 1654 N N . PHE A 1 202 ? -9.868 -2.426 -6.037 1.00 91.75 202 PHE A N 1
ATOM 1655 C CA . PHE A 1 202 ? -10.036 -2.653 -4.606 1.00 91.75 202 PHE A CA 1
ATOM 1656 C C . PHE A 1 202 ? -9.816 -4.129 -4.249 1.00 91.75 202 PHE A C 1
ATOM 1658 O O . PHE A 1 202 ? -9.012 -4.422 -3.368 1.00 91.75 202 PHE A O 1
ATOM 1665 N N . LEU A 1 203 ? -10.459 -5.063 -4.960 1.00 89.94 203 LEU A N 1
ATOM 1666 C CA . LEU A 1 203 ? -10.327 -6.500 -4.703 1.00 89.94 203 LEU A CA 1
ATOM 1667 C C . LEU A 1 203 ? -8.910 -7.021 -4.962 1.00 89.94 203 LEU A C 1
ATOM 1669 O O . LEU A 1 203 ? -8.393 -7.817 -4.175 1.00 89.94 203 LEU A O 1
ATOM 1673 N N . ALA A 1 204 ? -8.266 -6.582 -6.047 1.00 83.12 204 ALA A N 1
ATOM 1674 C CA . ALA A 1 204 ? -6.886 -6.959 -6.340 1.00 83.12 204 ALA A CA 1
ATOM 1675 C C . ALA A 1 204 ? -5.938 -6.506 -5.217 1.00 83.12 204 ALA A C 1
ATOM 1677 O O . ALA A 1 204 ? -5.122 -7.289 -4.727 1.00 83.12 204 ALA A O 1
ATOM 1678 N N . ASN A 1 205 ? -6.102 -5.269 -4.749 1.00 88.12 205 ASN A N 1
ATOM 1679 C CA . ASN A 1 205 ? -5.282 -4.702 -3.686 1.00 88.12 205 ASN A CA 1
ATOM 1680 C C . ASN A 1 205 ? -5.595 -5.292 -2.308 1.00 88.12 205 ASN A C 1
ATOM 1682 O O . ASN A 1 205 ? -4.671 -5.507 -1.525 1.00 88.12 205 ASN A O 1
ATOM 1686 N N . ALA A 1 206 ? -6.857 -5.619 -2.023 1.00 91.06 206 ALA A N 1
ATOM 1687 C CA . ALA A 1 206 ? -7.257 -6.303 -0.797 1.00 91.06 206 ALA A CA 1
ATOM 1688 C C . ALA A 1 206 ? -6.523 -7.643 -0.648 1.00 91.06 206 ALA A C 1
ATOM 1690 O O . ALA A 1 206 ? -5.918 -7.903 0.391 1.00 91.06 206 ALA A O 1
ATOM 1691 N N . LYS A 1 207 ? -6.474 -8.450 -1.718 1.00 87.50 207 LYS A N 1
ATOM 1692 C CA . LYS A 1 207 ? -5.739 -9.727 -1.734 1.00 87.50 207 LYS A CA 1
ATOM 1693 C C . LYS A 1 207 ? -4.246 -9.543 -1.445 1.00 87.50 207 LYS A C 1
ATOM 1695 O O . LYS A 1 207 ? -3.675 -10.307 -0.670 1.00 87.50 207 LYS A O 1
ATOM 1700 N N . LEU A 1 208 ? -3.615 -8.521 -2.029 1.00 82.56 208 LEU A N 1
ATOM 1701 C CA . LEU A 1 208 ? -2.198 -8.213 -1.791 1.00 82.56 208 LEU A CA 1
ATOM 1702 C C . LEU A 1 208 ? -1.932 -7.781 -0.343 1.00 82.56 208 LEU A C 1
ATOM 1704 O O . LEU A 1 208 ? -0.981 -8.253 0.282 1.00 82.56 208 LEU A O 1
ATOM 1708 N N . LEU A 1 209 ? -2.775 -6.899 0.200 1.00 89.00 209 LEU A N 1
ATOM 1709 C CA . LEU A 1 209 ? -2.673 -6.444 1.586 1.00 89.00 209 LEU A CA 1
ATOM 1710 C C . LEU A 1 209 ? -2.805 -7.624 2.558 1.00 89.00 209 LEU A C 1
ATOM 1712 O O . LEU A 1 209 ? -1.976 -7.768 3.455 1.00 89.00 209 LEU A O 1
ATOM 1716 N N . LEU A 1 210 ? -3.775 -8.513 2.332 1.00 88.62 210 LEU A N 1
ATOM 1717 C CA . LEU A 1 210 ? -4.003 -9.693 3.169 1.00 88.62 210 LEU A CA 1
ATOM 1718 C C . LEU A 1 210 ? -2.878 -10.725 3.077 1.00 88.62 210 LEU A C 1
ATOM 1720 O O . LEU A 1 210 ? -2.477 -11.284 4.100 1.00 88.62 210 LEU A O 1
ATOM 1724 N N . ALA A 1 211 ? -2.309 -10.933 1.888 1.00 82.81 211 ALA A N 1
ATOM 1725 C CA . ALA A 1 211 ? -1.143 -11.796 1.721 1.00 82.81 211 ALA A CA 1
ATOM 1726 C C . ALA A 1 211 ? 0.060 -11.286 2.535 1.00 82.81 211 ALA A C 1
ATOM 1728 O O . ALA A 1 211 ? 0.757 -12.072 3.176 1.00 82.81 211 ALA A O 1
ATOM 1729 N N . ASN A 1 212 ? 0.287 -9.971 2.561 1.00 82.25 212 ASN A N 1
ATOM 1730 C CA . ASN A 1 212 ? 1.360 -9.377 3.356 1.00 82.25 212 ASN A CA 1
ATOM 1731 C C . ASN A 1 212 ? 1.086 -9.417 4.858 1.00 82.25 212 ASN A C 1
ATOM 1733 O O . ASN A 1 212 ? 1.996 -9.744 5.613 1.00 82.25 212 ASN A O 1
ATOM 1737 N N . ILE A 1 213 ? -0.148 -9.160 5.299 1.00 88.44 213 ILE A N 1
ATOM 1738 C CA . ILE A 1 213 ? -0.515 -9.331 6.711 1.00 88.44 213 ILE A CA 1
ATOM 1739 C C . ILE A 1 213 ? -0.286 -10.774 7.150 1.00 88.44 213 ILE A C 1
ATOM 1741 O O . ILE A 1 213 ? 0.366 -10.986 8.163 1.00 88.44 213 ILE A O 1
ATOM 1745 N N . SER A 1 214 ? -0.682 -11.753 6.336 1.00 85.00 214 SER A N 1
ATOM 1746 C CA . SER A 1 214 ? -0.442 -13.173 6.624 1.00 85.00 214 SER A CA 1
ATOM 1747 C C . SER A 1 214 ? 1.052 -13.505 6.758 1.00 85.00 214 SER A C 1
ATOM 1749 O O . SER A 1 214 ? 1.433 -14.335 7.579 1.00 85.00 214 SER A O 1
ATOM 1751 N N . ARG A 1 215 ? 1.927 -12.847 5.980 1.00 82.31 215 ARG A N 1
ATOM 1752 C CA . ARG A 1 215 ? 3.390 -12.977 6.124 1.00 82.31 215 ARG A CA 1
ATOM 1753 C C . ARG A 1 215 ? 3.899 -12.340 7.418 1.00 82.31 215 ARG A C 1
ATOM 1755 O O . ARG A 1 215 ? 4.762 -12.924 8.061 1.00 82.31 215 ARG A O 1
ATOM 1762 N N . ILE A 1 216 ? 3.377 -11.169 7.790 1.00 85.25 216 ILE A N 1
ATOM 1763 C CA . ILE A 1 216 ? 3.747 -10.454 9.022 1.00 85.25 216 ILE A CA 1
ATOM 1764 C C . ILE A 1 216 ? 3.359 -11.265 10.255 1.00 85.25 216 ILE A C 1
ATOM 1766 O O . ILE A 1 216 ? 4.141 -11.372 11.194 1.00 85.25 216 ILE A O 1
ATOM 1770 N N . THR A 1 217 ? 2.150 -11.820 10.254 1.00 86.75 217 THR A N 1
ATOM 1771 C CA . THR A 1 217 ? 1.557 -12.461 11.428 1.00 86.75 217 THR A CA 1
ATOM 1772 C C . THR A 1 217 ? 1.933 -13.929 11.579 1.00 86.75 217 THR A C 1
ATOM 1774 O O . THR A 1 217 ? 1.588 -14.532 12.589 1.00 86.75 217 THR A O 1
ATOM 1777 N N . LYS A 1 218 ? 2.655 -14.504 10.607 1.00 84.00 218 LYS A N 1
ATOM 1778 C CA . LYS A 1 218 ? 3.052 -15.919 10.589 1.00 84.00 218 LYS A CA 1
ATOM 1779 C C . LYS A 1 218 ? 3.763 -16.366 11.869 1.00 84.00 218 LYS A C 1
ATOM 1781 O O . LYS A 1 218 ? 3.535 -17.481 12.323 1.00 84.00 218 LYS A O 1
ATOM 1786 N N . ASP A 1 219 ? 4.602 -15.496 12.426 1.00 80.81 219 ASP A N 1
ATOM 1787 C CA . ASP A 1 219 ? 5.424 -15.786 13.604 1.00 80.81 219 ASP A CA 1
ATOM 1788 C C . ASP A 1 219 ? 4.912 -15.069 14.873 1.00 80.81 219 ASP A C 1
ATOM 1790 O O . ASP A 1 219 ? 5.614 -15.021 15.883 1.00 80.81 219 ASP A O 1
ATOM 1794 N N . LEU A 1 220 ? 3.711 -14.477 14.826 1.00 88.19 220 LEU A N 1
ATOM 1795 C CA . LEU A 1 220 ? 3.096 -13.785 15.961 1.00 88.19 220 LEU A CA 1
ATOM 1796 C C . LEU A 1 220 ? 2.114 -14.700 16.700 1.00 88.19 220 LEU A C 1
ATOM 1798 O O . LEU A 1 220 ? 1.449 -15.544 16.099 1.00 88.19 220 LEU A O 1
ATOM 1802 N N . THR A 1 221 ? 1.979 -14.485 18.008 1.00 87.12 221 THR A N 1
ATOM 1803 C CA . THR A 1 221 ? 1.019 -15.214 18.846 1.00 87.12 221 THR A CA 1
ATOM 1804 C C . THR A 1 221 ? -0.296 -14.438 18.933 1.00 87.12 221 THR A C 1
ATOM 1806 O O . THR A 1 221 ? -0.271 -13.250 19.263 1.00 87.12 221 THR A O 1
ATOM 1809 N N . PRO A 1 222 ? -1.449 -15.068 18.647 1.00 87.44 222 PRO A N 1
ATOM 1810 C CA . PRO A 1 222 ? -2.733 -14.397 18.757 1.00 87.44 222 PRO A CA 1
ATOM 1811 C C . PRO A 1 222 ? -3.226 -14.301 20.215 1.00 87.44 222 PRO A C 1
ATOM 1813 O O . PRO A 1 222 ? -3.108 -15.250 20.988 1.00 87.44 222 PRO A O 1
ATOM 1816 N N . HIS A 1 223 ? -3.836 -13.167 20.558 1.00 87.94 223 HIS A N 1
ATOM 1817 C CA . HIS A 1 223 ? -4.482 -12.848 21.836 1.00 87.94 223 HIS A CA 1
ATOM 1818 C C . HIS A 1 223 ? -5.813 -12.130 21.585 1.00 87.94 223 HIS A C 1
ATOM 1820 O O . HIS A 1 223 ? -6.076 -11.687 20.466 1.00 87.94 223 HIS A O 1
ATOM 1826 N N . TYR A 1 224 ? -6.662 -11.987 22.602 1.00 87.69 224 TYR A N 1
ATOM 1827 C CA . TYR A 1 224 ? -7.816 -11.100 22.464 1.00 87.69 224 TYR A CA 1
ATOM 1828 C C . TYR A 1 224 ? -7.350 -9.654 22.264 1.00 87.69 224 TYR A C 1
ATOM 1830 O O . TYR A 1 224 ? -6.397 -9.198 22.896 1.00 87.69 224 TYR A O 1
ATOM 1838 N N . VAL A 1 225 ? -8.011 -8.941 21.358 1.00 90.12 225 VAL A N 1
ATOM 1839 C CA . VAL A 1 225 ? -7.745 -7.532 21.048 1.00 90.12 225 VAL A CA 1
ATOM 1840 C C . VAL A 1 225 ? -9.059 -6.765 20.981 1.00 90.12 225 VAL A C 1
ATOM 1842 O O . VAL A 1 225 ? -10.071 -7.323 20.556 1.00 90.12 225 VAL A O 1
ATOM 1845 N N . HIS A 1 226 ? -9.047 -5.492 21.389 1.00 90.81 226 HIS A N 1
ATOM 1846 C CA . HIS A 1 226 ? -10.251 -4.650 21.408 1.00 90.81 226 HIS A CA 1
ATOM 1847 C C . HIS A 1 226 ? -10.781 -4.378 19.998 1.00 90.81 226 HIS A C 1
ATOM 1849 O O . HIS A 1 226 ? -11.988 -4.244 19.822 1.00 90.81 226 HIS A O 1
ATOM 1855 N N . ASN A 1 227 ? -9.895 -4.307 18.993 1.00 88.00 227 ASN A N 1
ATOM 1856 C CA . ASN A 1 227 ? -10.226 -4.244 17.562 1.00 88.00 227 ASN A CA 1
ATOM 1857 C C . ASN A 1 227 ? -10.879 -2.932 17.072 1.00 88.00 227 ASN A C 1
ATOM 1859 O O . ASN A 1 227 ? -10.780 -2.625 15.880 1.00 88.00 227 ASN A O 1
ATOM 1863 N N . ASP A 1 228 ? -11.473 -2.143 17.973 1.00 88.88 228 ASP A N 1
ATOM 1864 C CA . ASP A 1 228 ? -12.026 -0.798 17.735 1.00 88.88 228 ASP A CA 1
ATOM 1865 C C . ASP A 1 228 ? -11.640 0.229 18.821 1.00 88.88 228 ASP A C 1
ATOM 1867 O O . ASP A 1 228 ? -12.444 1.035 19.291 1.00 88.88 228 ASP A O 1
ATOM 1871 N N . PHE A 1 229 ? -10.378 0.203 19.263 1.00 94.25 229 PHE A N 1
ATOM 1872 C CA . PHE A 1 229 ? -9.883 1.185 20.228 1.00 94.25 229 PHE A CA 1
ATOM 1873 C C . PHE A 1 229 ? -9.670 2.551 19.555 1.00 94.25 229 PHE A C 1
ATOM 1875 O O . PHE A 1 229 ? -8.787 2.723 18.709 1.00 94.25 229 PHE A O 1
ATOM 1882 N N . GLN A 1 230 ? -10.491 3.533 19.930 1.00 92.44 230 GLN A N 1
ATOM 1883 C CA . GLN A 1 230 ? -10.517 4.875 19.342 1.00 92.44 230 GLN A CA 1
ATOM 1884 C C . GLN A 1 230 ? -10.938 5.933 20.371 1.00 92.44 230 GLN A C 1
ATOM 1886 O O . GLN A 1 230 ? -11.555 5.579 21.373 1.00 92.44 230 GLN A O 1
ATOM 1891 N N . PRO A 1 231 ? -10.671 7.235 20.138 1.00 91.44 231 PRO A N 1
ATOM 1892 C CA . PRO A 1 231 ? -10.941 8.277 21.134 1.00 91.44 231 PRO A CA 1
ATOM 1893 C C . PRO A 1 231 ? -12.407 8.358 21.593 1.00 91.44 231 PRO A C 1
ATOM 1895 O O . PRO A 1 231 ? -12.660 8.614 22.767 1.00 91.44 231 PRO A O 1
ATOM 1898 N N . GLY A 1 232 ? -13.358 8.062 20.698 1.00 88.62 232 GLY A N 1
ATOM 1899 C CA . GLY A 1 232 ? -14.792 8.013 21.016 1.00 88.62 232 GLY A CA 1
ATOM 1900 C C . GLY A 1 232 ? -15.205 6.878 21.963 1.00 88.62 232 GLY A C 1
ATOM 1901 O O . GLY A 1 232 ? -16.306 6.916 22.495 1.00 88.62 232 GLY A O 1
ATOM 1902 N N . ASN A 1 233 ? -14.317 5.914 22.221 1.00 91.75 233 ASN A N 1
ATOM 1903 C CA . ASN A 1 233 ? -14.562 4.764 23.096 1.00 91.75 233 ASN A CA 1
ATOM 1904 C C . ASN A 1 233 ? -13.833 4.901 24.450 1.00 91.75 233 ASN A C 1
ATOM 1906 O O . ASN A 1 233 ? -13.739 3.941 25.214 1.00 91.75 233 ASN A O 1
ATOM 1910 N N . ILE A 1 234 ? -13.314 6.098 24.759 1.00 94.69 234 ILE A N 1
ATOM 1911 C CA . ILE A 1 234 ? -12.560 6.395 25.983 1.00 94.69 234 ILE A CA 1
ATOM 1912 C C . ILE A 1 234 ? -13.314 7.449 26.796 1.00 94.69 234 ILE A C 1
ATOM 1914 O O . ILE A 1 234 ? -13.500 8.589 26.358 1.00 94.69 234 ILE A O 1
ATOM 1918 N N . LEU A 1 235 ? -13.722 7.070 28.003 1.00 93.88 235 LEU A N 1
ATOM 1919 C CA . LEU A 1 235 ? -14.396 7.943 28.954 1.00 93.88 235 LEU A CA 1
ATOM 1920 C C . LEU A 1 235 ? -13.377 8.636 29.852 1.00 93.88 235 LEU A C 1
ATOM 1922 O O . LEU A 1 235 ? -12.454 8.015 30.381 1.00 93.88 235 LEU A O 1
ATOM 1926 N N . PHE A 1 236 ? -13.586 9.932 30.043 1.00 93.94 236 PHE A N 1
ATOM 1927 C CA . PHE A 1 236 ? -12.834 10.758 30.970 1.00 93.94 236 PHE A CA 1
ATOM 1928 C C . PHE A 1 236 ? -13.750 11.212 32.102 1.00 93.94 236 PHE A C 1
ATOM 1930 O O . PHE A 1 236 ? -14.866 11.681 31.855 1.00 93.94 236 PHE A O 1
ATOM 1937 N N . ASN A 1 237 ? -13.254 11.124 33.333 1.00 92.00 237 ASN A N 1
ATOM 1938 C CA . ASN A 1 237 ? -13.811 11.843 34.467 1.00 92.00 237 ASN A CA 1
ATOM 1939 C C . ASN A 1 237 ? -12.774 12.865 34.936 1.00 92.00 237 ASN A C 1
ATOM 1941 O O . ASN A 1 237 ? -11.611 12.528 35.159 1.00 92.00 237 ASN A O 1
ATOM 1945 N N . GLU A 1 238 ? -13.188 14.127 35.014 1.00 85.81 238 GLU A N 1
ATOM 1946 C CA . GLU A 1 238 ? -12.296 15.274 35.184 1.00 85.81 238 GLU A CA 1
ATOM 1947 C C . GLU A 1 238 ? -11.148 15.273 34.155 1.00 85.81 238 GLU A C 1
ATOM 1949 O O . GLU A 1 238 ? -11.342 15.641 32.996 1.00 85.81 238 GLU A O 1
ATOM 1954 N N . ASN A 1 239 ? -9.950 14.851 34.570 1.00 84.38 239 ASN A N 1
ATOM 1955 C CA . ASN A 1 239 ? -8.760 14.797 33.730 1.00 84.38 239 ASN A CA 1
ATOM 1956 C C . ASN A 1 239 ? -8.233 13.378 33.501 1.00 84.38 239 ASN A C 1
ATOM 1958 O O . ASN A 1 239 ? -7.294 13.234 32.718 1.00 84.38 239 ASN A O 1
ATOM 1962 N N . ASP A 1 240 ? -8.781 12.351 34.145 1.00 92.38 240 ASP A N 1
ATOM 1963 C CA . ASP A 1 240 ? -8.276 10.980 34.057 1.00 92.38 240 ASP A CA 1
ATOM 1964 C C . ASP A 1 240 ? -9.245 10.062 33.316 1.00 92.38 240 ASP A C 1
ATOM 1966 O O . ASP A 1 240 ? -10.442 10.330 33.206 1.00 92.38 240 ASP A O 1
ATOM 1970 N N . ILE A 1 241 ? -8.696 8.989 32.745 1.00 95.75 241 ILE A N 1
ATOM 1971 C CA . ILE A 1 241 ? -9.491 7.982 32.045 1.00 95.75 241 ILE A CA 1
ATOM 1972 C C . ILE A 1 241 ? -10.265 7.207 33.102 1.00 95.75 241 ILE A C 1
ATOM 1974 O O . ILE A 1 241 ? -9.669 6.575 33.969 1.00 95.75 241 ILE A O 1
ATOM 1978 N N . SER A 1 242 ? -11.588 7.265 33.022 1.00 95.50 242 SER A N 1
ATOM 1979 C CA . SER A 1 242 ? -12.480 6.572 33.945 1.00 95.50 242 SER A CA 1
ATOM 1980 C C . SER A 1 242 ? -12.965 5.240 33.391 1.00 95.50 242 SER A C 1
ATOM 1982 O O . SER A 1 242 ? -13.269 4.333 34.166 1.00 95.50 242 SER A O 1
ATOM 1984 N N . GLY A 1 243 ? -12.986 5.080 32.065 1.00 94.75 243 GLY A N 1
ATOM 1985 C CA . GLY A 1 243 ? -13.332 3.808 31.451 1.00 94.75 243 GLY A CA 1
ATOM 1986 C C . GLY A 1 243 ? -13.050 3.703 29.964 1.00 94.75 243 GLY A C 1
ATOM 1987 O O . GLY A 1 243 ? -12.869 4.700 29.267 1.00 94.75 243 GLY A O 1
ATOM 1988 N N . ILE A 1 244 ? -13.037 2.464 29.489 1.00 94.56 244 ILE A N 1
ATOM 1989 C CA . ILE A 1 244 ? -12.997 2.106 28.069 1.00 94.56 244 ILE A CA 1
ATOM 1990 C C . ILE A 1 244 ? -14.260 1.301 27.777 1.00 94.56 244 ILE A C 1
ATOM 1992 O O . ILE A 1 244 ? -14.654 0.475 28.596 1.00 94.56 244 ILE A O 1
ATOM 1996 N N . ILE A 1 245 ? -14.916 1.575 26.653 1.00 90.12 245 ILE A N 1
ATOM 1997 C CA . ILE A 1 245 ? -16.211 0.992 26.269 1.00 90.12 245 ILE A CA 1
ATOM 1998 C C . ILE A 1 245 ? -16.144 0.391 24.857 1.00 90.12 245 ILE A C 1
ATOM 2000 O O . ILE A 1 245 ? -15.121 0.503 24.197 1.00 90.12 245 ILE A O 1
ATOM 2004 N N . ASP A 1 246 ? -17.251 -0.198 24.391 1.00 85.31 246 ASP A N 1
ATOM 2005 C CA . ASP A 1 246 ? -17.417 -0.702 23.014 1.00 85.31 246 ASP A CA 1
ATOM 2006 C C . ASP A 1 246 ? -16.580 -1.953 22.666 1.00 85.31 246 ASP A C 1
ATOM 2008 O O . ASP A 1 246 ? -15.863 -2.034 21.672 1.00 85.31 246 ASP A O 1
ATOM 2012 N N . PHE A 1 247 ? -16.698 -2.982 23.509 1.00 84.38 247 PHE A N 1
ATOM 2013 C CA . PHE A 1 247 ? -16.020 -4.277 23.358 1.00 84.38 247 PHE A CA 1
ATOM 2014 C C . PHE A 1 247 ? -16.701 -5.236 22.359 1.00 84.38 247 PHE A C 1
ATOM 2016 O O . PHE A 1 247 ? -16.478 -6.444 22.393 1.00 84.38 247 PHE A O 1
ATOM 2023 N N . GLU A 1 248 ? -17.565 -4.730 21.482 1.00 75.88 248 GLU A N 1
ATOM 2024 C CA . GLU A 1 248 ? -18.398 -5.552 20.591 1.00 75.88 248 GLU A CA 1
ATOM 2025 C C . GLU A 1 248 ? -17.587 -6.286 19.519 1.00 75.88 248 GLU A C 1
ATOM 2027 O O . GLU A 1 248 ? -17.937 -7.392 19.103 1.00 75.88 248 GLU A O 1
ATOM 2032 N N . ASP A 1 249 ? -16.486 -5.667 19.098 1.00 78.38 249 ASP A N 1
ATOM 2033 C CA . ASP A 1 249 ? -15.556 -6.213 18.117 1.00 78.38 249 ASP A CA 1
ATOM 2034 C C . ASP A 1 249 ? -14.378 -6.962 18.764 1.00 78.38 249 ASP A C 1
ATOM 2036 O O . ASP A 1 249 ? -13.437 -7.342 18.051 1.00 78.38 249 ASP A O 1
ATOM 2040 N N . LEU A 1 250 ? -14.438 -7.221 20.082 1.00 83.75 250 LEU A N 1
ATOM 2041 C CA . LEU A 1 250 ? -13.450 -8.035 20.787 1.00 83.75 250 LEU A CA 1
ATOM 2042 C C . LEU A 1 250 ? -13.316 -9.393 20.082 1.00 83.75 250 LEU A C 1
ATOM 2044 O O . LEU A 1 250 ? -14.280 -10.133 19.897 1.00 83.75 250 LEU A O 1
ATOM 2048 N N . THR A 1 251 ? -12.100 -9.720 19.661 1.00 81.88 251 THR A N 1
ATOM 2049 C CA . THR A 1 251 ? -11.831 -10.926 18.872 1.00 81.88 251 THR A CA 1
ATOM 2050 C C . THR A 1 251 ? -10.419 -11.419 19.125 1.00 81.88 251 THR A C 1
ATOM 2052 O O . THR A 1 251 ? -9.555 -10.662 19.570 1.00 81.88 251 THR A O 1
ATOM 2055 N N . LEU A 1 252 ? -10.158 -12.678 18.781 1.00 84.19 252 LEU A N 1
ATOM 2056 C CA . LEU A 1 252 ? -8.799 -13.188 18.692 1.00 84.19 252 LEU A CA 1
ATOM 2057 C C . LEU A 1 252 ? -8.061 -12.495 17.530 1.00 84.19 252 LEU A C 1
ATOM 2059 O O . LEU A 1 252 ? -8.569 -12.454 16.408 1.00 84.19 252 LEU A O 1
ATOM 2063 N N . GLY A 1 253 ? -6.875 -11.947 17.795 1.00 88.38 253 GLY A N 1
ATOM 2064 C CA . GLY A 1 253 ? -6.046 -11.211 16.840 1.00 88.38 253 GLY A CA 1
ATOM 2065 C C . GLY A 1 253 ? -4.624 -10.978 17.329 1.00 88.38 253 GLY A C 1
ATOM 2066 O O . GLY A 1 253 ? -4.170 -11.617 18.266 1.00 88.38 253 GLY A O 1
ATOM 2067 N N . TYR A 1 254 ? -3.884 -10.098 16.659 1.00 91.25 254 TYR A N 1
ATOM 2068 C CA . TYR A 1 254 ? -2.473 -9.851 16.967 1.00 91.25 254 TYR A CA 1
ATOM 2069 C C . TYR A 1 254 ? -2.322 -8.466 17.585 1.00 91.25 254 TYR A C 1
ATOM 2071 O O . TYR A 1 254 ? -2.642 -7.471 16.928 1.00 91.25 254 TYR A O 1
ATOM 2079 N N . THR A 1 255 ? -1.826 -8.389 18.824 1.00 93.69 255 THR A N 1
ATOM 2080 C CA . THR A 1 255 ? -1.695 -7.120 19.562 1.00 93.69 255 THR A CA 1
ATOM 2081 C C . THR A 1 255 ? -0.886 -6.088 18.777 1.00 93.69 255 THR A C 1
ATOM 2083 O O . THR A 1 255 ? -1.225 -4.908 18.790 1.00 93.69 255 THR A O 1
ATOM 2086 N N . GLU A 1 256 ? 0.155 -6.502 18.051 1.00 95.06 256 GLU A N 1
ATOM 2087 C CA . GLU A 1 256 ? 0.976 -5.609 17.230 1.00 95.06 256 GLU A CA 1
ATOM 2088 C C . GLU A 1 256 ? 0.174 -4.960 16.102 1.00 95.06 256 GLU A C 1
ATOM 2090 O O . GLU A 1 256 ? 0.303 -3.760 15.861 1.00 95.06 256 GLU A O 1
ATOM 2095 N N . ILE A 1 257 ? -0.667 -5.743 15.424 1.00 95.06 257 ILE A N 1
ATOM 2096 C CA . ILE A 1 257 ? -1.507 -5.255 14.329 1.00 95.06 257 ILE A CA 1
ATOM 2097 C C . ILE A 1 257 ? -2.600 -4.343 14.885 1.00 95.06 257 ILE A C 1
ATOM 2099 O O . ILE A 1 257 ? -2.783 -3.243 14.364 1.00 95.06 257 ILE A O 1
ATOM 2103 N N . ASP A 1 258 ? -3.268 -4.744 15.970 1.00 95.31 258 ASP A N 1
ATOM 2104 C CA . ASP A 1 258 ? -4.298 -3.918 16.609 1.00 95.31 258 ASP A CA 1
ATOM 2105 C C . ASP A 1 258 ? -3.727 -2.593 17.130 1.00 95.31 258 ASP A C 1
ATOM 2107 O O . ASP A 1 258 ? -4.327 -1.544 16.933 1.00 95.31 258 ASP A O 1
ATOM 2111 N N . THR A 1 259 ? -2.511 -2.602 17.681 1.00 97.56 259 THR A N 1
ATOM 2112 C CA . THR A 1 259 ? -1.801 -1.382 18.105 1.00 97.56 259 THR A CA 1
ATOM 2113 C C . THR A 1 259 ? -1.588 -0.416 16.946 1.00 97.56 259 THR A C 1
ATOM 2115 O O . THR A 1 259 ? -1.829 0.783 17.088 1.00 97.56 259 THR A O 1
ATOM 2118 N N . ILE A 1 260 ? -1.163 -0.914 15.782 1.00 98.00 260 ILE A N 1
ATOM 2119 C CA . ILE A 1 260 ? -0.966 -0.060 14.608 1.00 98.00 260 ILE A CA 1
ATOM 2120 C C . ILE A 1 260 ? -2.308 0.522 14.151 1.00 98.00 260 ILE A C 1
ATOM 2122 O O . ILE A 1 260 ? -2.408 1.732 13.949 1.00 98.00 260 ILE A O 1
ATOM 2126 N N . LEU A 1 261 ? -3.344 -0.313 14.025 1.00 96.19 261 LEU A N 1
ATOM 2127 C CA . LEU A 1 261 ? -4.673 0.114 13.575 1.00 96.19 261 LEU A CA 1
ATOM 2128 C C . LEU A 1 261 ? -5.336 1.099 14.550 1.00 96.19 261 LEU A C 1
ATOM 2130 O O . LEU A 1 261 ? -5.883 2.111 14.118 1.00 96.19 261 LEU A O 1
ATOM 2134 N N . SER A 1 262 ? -5.234 0.857 15.854 1.00 96.81 262 SER A N 1
ATOM 2135 C CA . SER A 1 262 ? -5.687 1.771 16.909 1.00 96.81 262 SER A CA 1
ATOM 2136 C C . SER A 1 262 ? -4.926 3.096 16.864 1.00 96.81 262 SER A C 1
ATOM 2138 O O . SER A 1 262 ? -5.530 4.158 16.991 1.00 96.81 262 SER A O 1
ATOM 2140 N N . GLY A 1 263 ? -3.627 3.069 16.544 1.00 97.44 263 GLY A N 1
ATOM 2141 C CA . GLY A 1 263 ? -2.858 4.275 16.243 1.00 97.44 263 GLY A CA 1
ATOM 2142 C C . GLY A 1 263 ? -3.451 5.089 15.087 1.00 97.44 263 GLY A C 1
ATOM 2143 O O . GLY A 1 263 ? -3.564 6.309 15.202 1.00 97.44 263 GLY A O 1
ATOM 2144 N N . PHE A 1 264 ? -3.882 4.439 13.998 1.00 96.12 264 PHE A N 1
ATOM 2145 C CA . PHE A 1 264 ? -4.574 5.118 12.891 1.00 96.12 264 PHE A CA 1
ATOM 2146 C C . PHE A 1 264 ? -5.925 5.707 13.315 1.00 96.12 264 PHE A C 1
ATOM 2148 O O . PHE A 1 264 ? -6.240 6.817 12.890 1.00 96.12 264 PHE A O 1
ATOM 2155 N N . ARG A 1 265 ? -6.694 5.020 14.172 1.00 93.69 265 ARG A N 1
ATOM 2156 C CA . ARG A 1 265 ? -7.956 5.550 14.721 1.00 93.69 265 ARG A CA 1
ATOM 2157 C C . ARG A 1 265 ? -7.730 6.778 15.599 1.00 93.69 265 ARG A C 1
ATOM 2159 O O . ARG A 1 265 ? -8.405 7.783 15.421 1.00 93.69 265 ARG A O 1
ATOM 2166 N N . ILE A 1 266 ? -6.744 6.727 16.494 1.00 95.88 266 ILE A N 1
ATOM 2167 C CA . ILE A 1 266 ? -6.389 7.827 17.407 1.00 95.88 266 ILE A CA 1
ATOM 2168 C C . ILE A 1 266 ? -5.846 9.044 16.653 1.00 95.88 266 ILE A C 1
ATOM 2170 O O . ILE A 1 266 ? -6.113 10.184 17.024 1.00 95.88 266 ILE A O 1
ATOM 2174 N N . ALA A 1 267 ? -5.071 8.811 15.596 1.00 95.00 267 ALA A N 1
ATOM 2175 C CA . ALA A 1 267 ? -4.457 9.870 14.808 1.00 95.00 267 ALA A CA 1
ATOM 2176 C C . ALA A 1 267 ? -5.366 10.424 13.698 1.00 95.00 267 ALA A C 1
ATOM 2178 O O . ALA A 1 267 ? -4.947 11.317 12.960 1.00 95.00 267 ALA A O 1
ATOM 2179 N N . LYS A 1 268 ? -6.585 9.905 13.532 1.00 90.25 268 LYS A N 1
ATOM 2180 C CA . LYS A 1 268 ? -7.516 10.358 12.497 1.00 90.25 268 LYS A CA 1
ATOM 2181 C C . LYS A 1 268 ? -7.964 11.790 12.790 1.00 90.25 268 LYS A C 1
ATOM 2183 O O . LYS A 1 268 ? -8.534 12.057 13.841 1.00 90.25 268 LYS A O 1
ATOM 2188 N N . SER A 1 269 ? -7.699 12.712 11.863 1.00 81.62 269 SER A N 1
ATOM 2189 C CA . SER A 1 269 ? -7.757 14.155 12.138 1.00 81.62 269 SER A CA 1
ATOM 2190 C C . SER A 1 269 ? -8.849 14.929 11.410 1.00 81.62 269 SER A C 1
ATOM 2192 O O . SER A 1 269 ? -8.781 16.150 11.365 1.00 81.62 269 SER A O 1
ATOM 2194 N N . ASN A 1 270 ? -9.845 14.255 10.833 1.00 70.69 270 ASN A N 1
ATOM 2195 C CA . ASN A 1 270 ? -11.052 14.886 10.301 1.00 70.69 270 ASN A CA 1
ATOM 2196 C C . ASN A 1 270 ? -12.141 13.836 10.043 1.00 70.69 270 ASN A C 1
ATOM 2198 O O . ASN A 1 270 ? -11.852 12.730 9.582 1.00 70.69 270 ASN A O 1
ATOM 2202 N N . GLY A 1 271 ? -13.407 14.218 10.238 1.00 59.44 271 GLY A N 1
ATOM 2203 C CA . GLY A 1 271 ? -14.575 13.456 9.770 1.00 59.44 271 GLY A CA 1
ATOM 2204 C C . GLY A 1 271 ? -14.859 13.670 8.277 1.00 59.44 271 GLY A C 1
ATOM 2205 O O . GLY A 1 271 ? -15.933 13.331 7.801 1.00 59.44 271 GLY A O 1
ATOM 2206 N N . SER A 1 272 ? -13.920 14.305 7.564 1.00 51.62 272 SER A N 1
ATOM 2207 C CA . SER A 1 272 ? -14.055 14.781 6.186 1.00 51.62 272 SER A CA 1
ATOM 2208 C C . SER A 1 272 ? -14.375 13.662 5.191 1.00 51.62 272 SER A C 1
ATOM 2210 O O . SER A 1 272 ? -13.837 12.558 5.254 1.00 51.62 272 SER A O 1
ATOM 2212 N N . ASN A 1 273 ? -15.207 14.021 4.214 1.00 55.62 273 ASN A N 1
ATOM 2213 C CA . ASN A 1 273 ? -15.784 13.147 3.194 1.00 55.62 273 ASN A CA 1
ATOM 2214 C C . ASN A 1 273 ? -14.908 12.996 1.942 1.00 55.62 273 ASN A C 1
ATOM 2216 O O . ASN A 1 273 ? -15.231 12.198 1.064 1.00 55.62 273 ASN A O 1
ATOM 2220 N N . THR A 1 274 ? -13.823 13.770 1.831 1.00 61.44 274 THR A N 1
ATOM 2221 C CA . THR A 1 274 ? -12.998 13.823 0.614 1.00 61.44 274 THR A CA 1
ATOM 2222 C C . THR A 1 274 ? -11.707 13.019 0.722 1.00 61.44 274 THR A C 1
ATOM 2224 O O . THR A 1 274 ? -11.352 12.341 -0.237 1.00 61.44 274 THR A O 1
ATOM 2227 N N . GLU A 1 275 ? -11.019 13.043 1.870 1.00 70.19 275 GLU A N 1
ATOM 2228 C CA . GLU A 1 275 ? -9.731 12.358 2.058 1.00 70.19 275 GLU A CA 1
ATOM 2229 C C . GLU A 1 275 ? -9.541 11.817 3.480 1.00 70.19 275 GLU A C 1
ATOM 2231 O O . GLU A 1 275 ? -9.999 12.402 4.465 1.00 70.19 275 GLU A O 1
ATOM 2236 N N . LEU A 1 276 ? -8.817 10.696 3.580 1.00 82.81 276 LEU A N 1
ATOM 2237 C CA . LEU A 1 276 ? -8.443 10.073 4.844 1.00 82.81 276 LEU A CA 1
ATOM 2238 C C . LEU A 1 276 ? -7.231 10.799 5.448 1.00 82.81 276 LEU A C 1
ATOM 2240 O O . LEU A 1 276 ? -6.086 10.553 5.066 1.00 82.81 276 LEU A O 1
ATOM 2244 N N . ASN A 1 277 ? -7.496 11.688 6.406 1.00 86.25 277 ASN A N 1
ATOM 2245 C CA . ASN A 1 277 ? -6.475 12.501 7.065 1.00 86.25 277 ASN A CA 1
ATOM 2246 C C . ASN A 1 277 ? -5.990 11.861 8.368 1.00 86.25 277 ASN A C 1
ATOM 2248 O O . ASN A 1 277 ? -6.785 11.606 9.274 1.00 86.25 277 ASN A O 1
ATOM 2252 N N . ILE A 1 278 ? -4.676 11.636 8.456 1.00 91.19 278 ILE A N 1
ATOM 2253 C CA . ILE A 1 278 ? -4.005 11.052 9.620 1.00 91.19 278 ILE A CA 1
ATOM 2254 C C . ILE A 1 278 ? -2.897 11.997 10.087 1.00 91.19 278 ILE A C 1
ATOM 2256 O O . ILE A 1 278 ? -1.969 12.305 9.330 1.00 91.19 278 ILE A O 1
ATOM 2260 N N . ASP A 1 279 ? -2.958 12.420 11.347 1.00 91.81 279 ASP A N 1
ATOM 2261 C CA . ASP A 1 279 ? -1.883 13.151 12.007 1.00 91.81 279 ASP A CA 1
ATOM 2262 C C . ASP A 1 279 ? -0.677 12.224 12.213 1.00 91.81 279 ASP A C 1
ATOM 2264 O O . ASP A 1 279 ? -0.625 11.381 13.113 1.00 91.81 279 ASP A O 1
ATOM 2268 N N . ARG A 1 280 ? 0.331 12.378 11.352 1.00 91.31 280 ARG A N 1
ATOM 2269 C CA . ARG A 1 280 ? 1.527 11.526 11.370 1.00 91.31 280 ARG A CA 1
ATOM 2270 C C . ARG A 1 280 ? 2.369 11.692 12.635 1.00 91.31 280 ARG A C 1
ATOM 2272 O O . ARG A 1 280 ? 3.111 10.771 12.975 1.00 91.31 280 ARG A O 1
ATOM 2279 N N . ILE A 1 281 ? 2.288 12.838 13.313 1.00 90.12 281 ILE A N 1
ATOM 2280 C CA . ILE A 1 281 ? 3.033 13.091 14.550 1.00 90.12 281 ILE A CA 1
ATOM 2281 C C . ILE A 1 281 ? 2.365 12.327 15.691 1.00 90.12 281 ILE A C 1
ATOM 2283 O O . ILE A 1 281 ? 3.053 11.596 16.404 1.00 90.12 281 ILE A O 1
ATOM 2287 N N . CYS A 1 282 ? 1.041 12.438 15.822 1.00 95.50 282 CYS A N 1
ATOM 2288 C CA . CYS A 1 282 ? 0.257 11.677 16.792 1.00 95.50 282 CYS A CA 1
ATOM 2289 C C . CYS A 1 282 ? 0.401 10.165 16.564 1.00 95.50 282 CYS A C 1
ATOM 2291 O O . CYS A 1 282 ? 0.754 9.438 17.492 1.00 95.50 282 CYS A O 1
ATOM 2293 N N . LEU A 1 283 ? 0.255 9.703 15.314 1.00 96.88 283 LEU A N 1
ATOM 2294 C CA . LEU A 1 283 ? 0.415 8.293 14.943 1.00 96.88 283 LEU A CA 1
ATOM 2295 C C . LEU A 1 283 ? 1.778 7.747 15.377 1.00 96.88 283 LEU A C 1
ATOM 2297 O O . LEU A 1 283 ? 1.866 6.699 16.018 1.00 96.88 283 LEU A O 1
ATOM 2301 N N . LYS A 1 284 ? 2.851 8.476 15.039 1.00 94.75 284 LYS A N 1
ATOM 2302 C CA . LYS A 1 284 ? 4.214 8.083 15.395 1.00 94.75 284 LYS A CA 1
ATOM 2303 C C . LYS A 1 284 ? 4.393 8.051 16.908 1.00 94.75 284 LYS A C 1
ATOM 2305 O O . LYS A 1 284 ? 4.915 7.061 17.407 1.00 94.75 284 LYS A O 1
ATOM 2310 N N . LYS A 1 285 ? 3.938 9.094 17.617 1.00 96.94 285 LYS A N 1
ATOM 2311 C CA . LYS A 1 285 ? 3.981 9.160 19.083 1.00 96.94 285 LYS A CA 1
ATOM 2312 C C . LYS A 1 285 ? 3.275 7.958 19.698 1.00 96.94 285 LYS A C 1
ATOM 2314 O O . LYS A 1 285 ? 3.858 7.338 20.570 1.00 96.94 285 LYS A O 1
ATOM 2319 N N . PHE A 1 286 ? 2.079 7.591 19.242 1.00 98.19 286 PHE A N 1
ATOM 2320 C CA . PHE A 1 286 ? 1.343 6.448 19.784 1.00 98.19 286 PHE A CA 1
ATOM 2321 C C . PHE A 1 286 ? 2.084 5.121 19.551 1.00 98.19 286 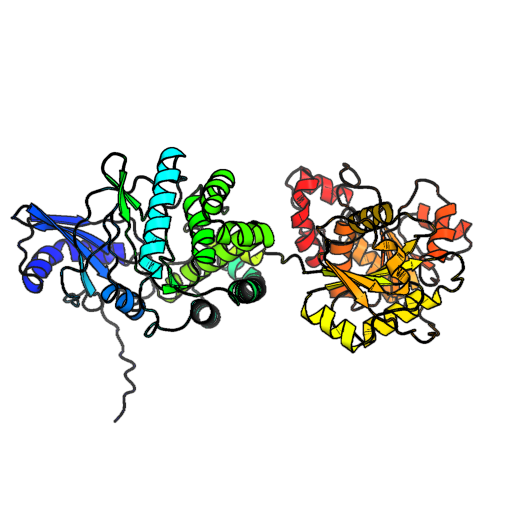PHE A C 1
ATOM 2323 O O . PHE A 1 286 ? 2.465 4.456 20.512 1.00 98.19 286 PHE A O 1
ATOM 2330 N N . ILE A 1 287 ? 2.364 4.764 18.290 1.00 97.75 287 ILE A N 1
ATOM 2331 C CA . ILE A 1 287 ? 2.924 3.446 17.938 1.00 97.75 287 ILE A CA 1
ATOM 2332 C C . ILE A 1 287 ? 4.337 3.259 18.514 1.00 97.75 287 ILE A C 1
ATOM 2334 O O . ILE A 1 287 ? 4.684 2.152 18.918 1.00 97.75 287 ILE A O 1
ATOM 2338 N N . SER A 1 288 ? 5.153 4.319 18.609 1.00 96.38 288 SER A N 1
ATOM 2339 C CA . SER A 1 288 ? 6.534 4.206 19.105 1.00 96.38 288 SER A CA 1
ATOM 2340 C C . SER A 1 288 ? 6.651 3.784 20.573 1.00 96.38 288 SER A C 1
ATOM 2342 O O . SER A 1 288 ? 7.731 3.369 20.985 1.00 96.38 288 SER A O 1
ATOM 2344 N N . HIS A 1 289 ? 5.573 3.865 21.363 1.00 97.69 289 HIS A N 1
ATOM 2345 C CA . HIS A 1 289 ? 5.561 3.334 22.732 1.00 97.69 289 HIS A CA 1
ATOM 2346 C C . HIS A 1 289 ? 5.542 1.800 22.775 1.00 97.69 289 HIS A C 1
ATOM 2348 O O . HIS A 1 289 ? 5.850 1.225 23.813 1.00 97.69 289 HIS A O 1
ATOM 2354 N N . PHE A 1 290 ? 5.234 1.139 21.654 1.00 97.69 290 PHE A N 1
ATOM 2355 C CA . PHE A 1 290 ? 5.089 -0.311 21.555 1.00 97.69 290 PHE A CA 1
ATOM 2356 C C . PHE A 1 290 ? 6.168 -0.888 20.618 1.00 97.69 290 PHE A C 1
ATOM 2358 O O . PHE A 1 290 ? 5.958 -0.940 19.403 1.00 97.69 290 PHE A O 1
ATOM 2365 N N . PRO A 1 291 ? 7.330 -1.347 21.132 1.00 95.75 291 PRO A N 1
ATOM 2366 C CA . PRO A 1 291 ? 8.497 -1.675 20.304 1.00 95.75 291 PRO A CA 1
ATOM 2367 C C . PRO A 1 291 ? 8.245 -2.716 19.204 1.00 95.75 291 PRO A C 1
ATOM 2369 O O . PRO A 1 291 ? 8.728 -2.552 18.082 1.00 95.75 291 PRO A O 1
ATOM 2372 N N . SER A 1 292 ? 7.473 -3.770 19.494 1.00 93.81 292 SER A N 1
ATOM 2373 C CA . SER A 1 292 ? 7.140 -4.815 18.514 1.00 93.81 292 SER A CA 1
ATOM 2374 C C . SER A 1 292 ? 6.293 -4.270 17.361 1.00 93.81 292 SER A C 1
ATOM 2376 O O . SER A 1 292 ? 6.612 -4.498 16.193 1.00 93.81 292 SER A O 1
ATOM 2378 N N . ALA A 1 293 ? 5.261 -3.483 17.682 1.00 95.94 293 ALA A N 1
ATOM 2379 C CA . ALA A 1 293 ? 4.408 -2.830 16.694 1.00 95.94 293 ALA A CA 1
ATOM 2380 C C . ALA A 1 293 ? 5.189 -1.780 15.888 1.00 95.94 293 ALA A C 1
ATOM 2382 O O . ALA A 1 293 ? 5.087 -1.737 14.664 1.00 95.94 293 ALA A O 1
ATOM 2383 N N . TRP A 1 294 ? 6.031 -0.983 16.556 1.00 94.25 294 TRP A N 1
ATOM 2384 C CA . TRP A 1 294 ? 6.881 0.022 15.922 1.00 94.25 294 TRP A CA 1
ATOM 2385 C C . TRP A 1 294 ? 7.841 -0.591 14.901 1.00 94.25 294 TRP A C 1
ATOM 2387 O O . TRP A 1 294 ? 7.902 -0.128 13.765 1.00 94.25 294 TRP A O 1
ATOM 2397 N N . LYS A 1 295 ? 8.523 -1.687 15.253 1.00 86.62 295 LYS A N 1
ATOM 2398 C CA . LYS A 1 295 ? 9.427 -2.396 14.334 1.00 86.62 295 LYS A CA 1
ATOM 2399 C C . LYS A 1 295 ? 8.698 -2.897 13.085 1.00 86.62 295 LYS A C 1
ATOM 2401 O O . LYS A 1 295 ? 9.211 -2.775 11.974 1.00 86.62 295 LYS A O 1
ATOM 2406 N N . ILE A 1 296 ? 7.501 -3.458 13.253 1.00 88.19 296 ILE A N 1
ATOM 2407 C CA . ILE A 1 296 ? 6.660 -3.893 12.131 1.00 88.19 296 ILE A CA 1
ATOM 2408 C C . ILE A 1 296 ? 6.250 -2.685 11.273 1.00 88.19 296 ILE A C 1
ATOM 2410 O O . ILE A 1 296 ? 6.376 -2.726 10.048 1.00 88.19 296 ILE A O 1
ATOM 2414 N N . PHE A 1 297 ? 5.821 -1.593 11.907 1.00 87.94 297 PHE A N 1
ATOM 2415 C CA . PHE A 1 297 ? 5.434 -0.360 11.228 1.00 87.94 297 PHE A CA 1
ATOM 2416 C C . PHE A 1 297 ? 6.582 0.256 10.417 1.00 87.94 297 PHE A C 1
ATOM 2418 O O . PHE A 1 297 ? 6.369 0.641 9.269 1.00 87.94 297 PHE A O 1
ATOM 2425 N N . GLU A 1 298 ? 7.804 0.301 10.954 1.00 83.38 298 GLU A N 1
ATOM 2426 C CA . GLU A 1 298 ? 8.983 0.804 10.236 1.00 83.38 298 GLU A CA 1
ATOM 2427 C C . GLU A 1 298 ? 9.367 -0.070 9.039 1.00 83.38 298 GLU A C 1
ATOM 2429 O O . GLU A 1 298 ? 9.735 0.457 7.988 1.00 83.38 298 GLU A O 1
ATOM 2434 N N . ASN A 1 299 ? 9.242 -1.394 9.167 1.00 75.25 299 ASN A N 1
ATOM 2435 C CA . ASN A 1 299 ? 9.619 -2.330 8.109 1.00 75.25 299 ASN A CA 1
ATOM 2436 C C . ASN A 1 299 ? 8.703 -2.248 6.878 1.00 75.25 299 ASN A C 1
ATOM 2438 O O . ASN A 1 299 ? 9.192 -2.306 5.751 1.00 75.25 299 ASN A O 1
ATOM 2442 N N . TYR A 1 300 ? 7.387 -2.124 7.081 1.00 78.25 300 TYR A N 1
ATOM 2443 C CA . TYR A 1 300 ? 6.402 -2.119 5.984 1.00 78.25 300 TYR A CA 1
ATOM 2444 C C . TYR A 1 300 ? 5.934 -0.711 5.591 1.00 78.25 300 TYR A C 1
ATOM 2446 O O . TYR A 1 300 ? 5.486 -0.486 4.465 1.00 78.25 300 TYR A O 1
ATOM 2454 N N . GLY A 1 301 ? 6.080 0.257 6.493 1.00 79.88 301 GLY A N 1
ATOM 2455 C CA . GLY A 1 301 ? 5.860 1.672 6.238 1.00 79.88 301 GLY A CA 1
ATOM 2456 C C . GLY A 1 301 ? 4.402 2.134 6.311 1.00 79.88 301 GLY A C 1
ATOM 2457 O O . GLY A 1 301 ? 3.438 1.371 6.232 1.00 79.88 301 GLY A O 1
ATOM 2458 N N . TYR A 1 302 ? 4.252 3.458 6.409 1.00 84.56 302 TYR A N 1
ATOM 2459 C CA . TYR A 1 302 ? 2.970 4.149 6.572 1.00 84.56 302 TYR A CA 1
ATOM 2460 C C . TYR A 1 302 ? 1.941 3.804 5.487 1.00 84.56 302 TYR A C 1
ATOM 2462 O O . TYR A 1 302 ? 0.784 3.550 5.801 1.00 84.56 302 TYR A O 1
ATOM 2470 N N . LYS A 1 303 ? 2.343 3.777 4.208 1.00 84.19 303 LYS A N 1
ATOM 2471 C CA . LYS A 1 303 ? 1.410 3.578 3.085 1.00 84.19 303 LYS A CA 1
ATOM 2472 C C . LYS A 1 303 ? 0.741 2.201 3.120 1.00 84.19 303 LYS A C 1
ATOM 2474 O O . LYS A 1 303 ? -0.448 2.102 2.820 1.00 84.19 303 LYS A O 1
ATOM 2479 N N . PHE A 1 304 ? 1.493 1.162 3.487 1.00 87.50 304 PHE A N 1
ATOM 2480 C CA . PHE A 1 304 ? 0.960 -0.189 3.650 1.00 87.50 304 PHE A CA 1
ATOM 2481 C C . PHE A 1 304 ? -0.104 -0.217 4.749 1.00 87.50 304 PHE A C 1
ATOM 2483 O O . PHE A 1 304 ? -1.245 -0.583 4.478 1.00 87.50 304 PHE A O 1
ATOM 2490 N N . PHE A 1 305 ? 0.235 0.252 5.954 1.00 94.19 305 PHE A N 1
ATOM 2491 C CA . PHE A 1 305 ? -0.696 0.203 7.080 1.00 94.19 305 PHE A CA 1
ATOM 2492 C C . PHE A 1 305 ? -1.882 1.158 6.947 1.00 94.19 305 PHE A C 1
ATOM 2494 O O . PHE A 1 305 ? -2.977 0.787 7.350 1.00 94.19 305 PHE A O 1
ATOM 2501 N N . LEU A 1 306 ? -1.715 2.321 6.308 1.00 93.31 306 LEU A N 1
ATOM 2502 C CA . LEU A 1 306 ? -2.836 3.197 5.958 1.00 93.31 306 LEU A CA 1
ATOM 2503 C C . LEU A 1 306 ? -3.831 2.469 5.047 1.00 93.31 306 LEU A C 1
ATOM 2505 O O . LEU A 1 306 ? -5.038 2.549 5.252 1.00 93.31 306 LEU A O 1
ATOM 2509 N N . SER A 1 307 ? -3.322 1.746 4.049 1.00 93.12 307 SER A N 1
ATOM 2510 C CA . SER A 1 307 ? -4.162 1.020 3.092 1.00 93.12 307 SER A CA 1
ATOM 2511 C C . SER A 1 307 ? -4.805 -0.207 3.728 1.00 93.12 307 SER A C 1
ATOM 2513 O O . SER A 1 307 ? -5.958 -0.504 3.440 1.00 93.12 307 SER A O 1
ATOM 2515 N N . PHE A 1 308 ? -4.106 -0.893 4.636 1.00 94.69 308 PHE A N 1
ATOM 2516 C CA . PHE A 1 308 ? -4.686 -1.994 5.400 1.00 94.69 308 PHE A CA 1
ATOM 2517 C C . PHE A 1 308 ? -5.760 -1.514 6.392 1.00 94.69 308 PHE A C 1
ATOM 2519 O O . PHE A 1 308 ? -6.832 -2.108 6.466 1.00 94.69 308 PHE A O 1
ATOM 2526 N N . PHE A 1 309 ? -5.525 -0.398 7.087 1.00 94.62 309 PHE A N 1
ATOM 2527 C CA . PHE A 1 309 ? -6.536 0.267 7.910 1.00 94.62 309 PHE A CA 1
ATOM 2528 C C . PHE A 1 309 ? -7.770 0.637 7.075 1.00 94.62 309 PHE A C 1
ATOM 2530 O O . PHE A 1 309 ? -8.888 0.248 7.406 1.00 94.62 309 PHE A O 1
ATOM 2537 N N . ALA A 1 310 ? -7.563 1.296 5.932 1.00 93.69 310 ALA A N 1
ATOM 2538 C CA . ALA A 1 310 ? -8.636 1.665 5.017 1.00 93.69 310 ALA A CA 1
ATOM 2539 C C . ALA A 1 310 ? -9.393 0.449 4.452 1.00 93.69 310 ALA A C 1
ATOM 2541 O O . ALA A 1 310 ? -10.605 0.529 4.254 1.00 93.69 310 ALA A O 1
ATOM 2542 N N . LEU A 1 311 ? -8.716 -0.682 4.219 1.00 94.94 311 LEU A N 1
ATOM 2543 C CA . LEU A 1 311 ? -9.345 -1.939 3.803 1.00 94.94 311 LEU A CA 1
ATOM 2544 C C . LEU A 1 311 ? -10.329 -2.434 4.856 1.00 94.94 311 LEU A C 1
ATOM 2546 O O . LEU A 1 311 ? -11.473 -2.734 4.515 1.00 94.94 311 LEU A O 1
ATOM 2550 N N . ARG A 1 312 ? -9.916 -2.462 6.125 1.00 90.56 312 ARG A N 1
ATOM 2551 C CA . ARG A 1 312 ? -10.791 -2.893 7.218 1.00 90.56 312 ARG A CA 1
ATOM 2552 C C . ARG A 1 312 ? -12.002 -1.990 7.377 1.00 90.56 312 ARG A C 1
ATOM 2554 O O . ARG A 1 312 ? -13.121 -2.490 7.428 1.00 90.56 312 ARG A O 1
ATOM 2561 N N . GLU A 1 313 ? -11.792 -0.677 7.364 1.00 88.75 313 GLU A N 1
ATOM 2562 C CA . GLU A 1 313 ? -12.898 0.279 7.446 1.00 88.75 313 GLU A CA 1
ATOM 2563 C C . GLU A 1 313 ? -13.854 0.136 6.254 1.00 88.75 313 GLU A C 1
ATOM 2565 O O . GLU A 1 313 ? -15.066 0.092 6.439 1.00 88.75 313 GLU A O 1
ATOM 2570 N N . SER A 1 314 ? -13.329 -0.023 5.034 1.00 91.38 314 SER A N 1
ATOM 2571 C CA . SER A 1 314 ? -14.157 -0.206 3.833 1.00 91.38 314 SER A CA 1
ATOM 2572 C C . SER A 1 314 ? -15.024 -1.463 3.918 1.00 91.38 314 SER A C 1
ATOM 2574 O O . SER A 1 314 ? -16.211 -1.403 3.606 1.00 91.38 314 SER A O 1
ATOM 2576 N N . VAL A 1 315 ? -14.449 -2.591 4.352 1.00 90.19 315 VAL A N 1
ATOM 2577 C CA . VAL A 1 315 ? -15.189 -3.849 4.548 1.00 90.19 315 VAL A CA 1
ATOM 2578 C C . VAL A 1 315 ? -16.253 -3.689 5.629 1.00 90.19 315 VAL A C 1
ATOM 2580 O O . VAL A 1 315 ? -17.388 -4.103 5.411 1.00 90.19 315 VAL A O 1
ATOM 2583 N N . ARG A 1 316 ? -15.942 -3.003 6.736 1.00 84.25 316 ARG A N 1
ATOM 2584 C CA . ARG A 1 316 ? -16.913 -2.706 7.800 1.00 84.25 316 ARG A CA 1
ATOM 2585 C C . ARG A 1 316 ? -18.118 -1.912 7.280 1.00 84.25 316 ARG A C 1
ATOM 2587 O O . ARG A 1 316 ? -19.253 -2.305 7.541 1.00 84.25 316 ARG A O 1
ATOM 2594 N N . TYR A 1 317 ? -17.895 -0.854 6.495 1.00 84.88 317 TYR A N 1
ATOM 2595 C CA . TYR A 1 317 ? -18.986 -0.091 5.867 1.00 84.88 317 TYR A CA 1
ATOM 2596 C C . TYR A 1 317 ? -19.806 -0.939 4.887 1.00 84.88 317 TYR A C 1
ATOM 2598 O O . TYR A 1 317 ? -21.034 -0.884 4.916 1.00 84.88 317 TYR A O 1
ATOM 2606 N N . MET A 1 318 ? -19.150 -1.750 4.050 1.00 87.12 318 MET A N 1
ATOM 2607 C CA . MET A 1 318 ? -19.842 -2.616 3.089 1.00 87.12 318 MET A CA 1
ATOM 2608 C C . MET A 1 318 ? -20.702 -3.672 3.786 1.00 87.12 318 MET A C 1
ATOM 2610 O O . MET A 1 318 ? -21.843 -3.879 3.388 1.00 87.12 318 MET A O 1
ATOM 2614 N N . LEU A 1 319 ? -20.201 -4.299 4.852 1.00 82.56 319 LEU A N 1
ATOM 2615 C CA . LEU A 1 319 ? -20.979 -5.250 5.649 1.00 82.56 319 LEU A CA 1
ATOM 2616 C C . LEU A 1 319 ? -22.157 -4.582 6.358 1.00 82.56 319 LEU A C 1
ATOM 2618 O O . LEU A 1 319 ? -23.243 -5.154 6.392 1.00 82.56 319 LEU A O 1
ATOM 2622 N N . SER A 1 320 ? -21.966 -3.373 6.893 1.00 77.56 320 SER A N 1
ATOM 2623 C CA . SER A 1 320 ? -23.061 -2.584 7.469 1.00 77.56 320 SER A CA 1
ATOM 2624 C C . SER A 1 320 ? -24.175 -2.357 6.440 1.00 77.56 320 SER A C 1
ATOM 2626 O O . SER A 1 320 ? -25.350 -2.593 6.726 1.00 77.56 320 SER A O 1
ATOM 2628 N N . ALA A 1 321 ? -23.803 -2.007 5.205 1.00 78.69 321 ALA A N 1
ATOM 2629 C CA . ALA A 1 321 ? -24.755 -1.797 4.121 1.00 78.69 321 ALA A CA 1
ATOM 2630 C C . ALA A 1 321 ? -25.440 -3.086 3.642 1.00 78.69 321 ALA A C 1
ATOM 2632 O O . ALA A 1 321 ? -26.655 -3.102 3.465 1.00 78.69 321 ALA A O 1
ATOM 2633 N N . ILE A 1 322 ? -24.697 -4.191 3.508 1.00 78.56 322 ILE A N 1
ATOM 2634 C CA . ILE A 1 322 ? -25.254 -5.515 3.166 1.00 78.56 322 ILE A CA 1
ATOM 2635 C C . ILE A 1 322 ? -26.307 -5.955 4.194 1.00 78.56 322 ILE A C 1
ATOM 2637 O O . ILE A 1 322 ? -27.317 -6.554 3.829 1.00 78.56 322 ILE A O 1
ATOM 2641 N N . ASN A 1 323 ? -26.094 -5.630 5.470 1.00 72.50 323 ASN A N 1
ATOM 2642 C CA . ASN A 1 323 ? -27.006 -5.966 6.563 1.00 72.50 323 ASN A CA 1
ATOM 2643 C C . ASN A 1 323 ? -28.132 -4.937 6.772 1.00 72.50 323 ASN A C 1
ATOM 2645 O O . ASN A 1 323 ? -28.856 -5.034 7.760 1.00 72.50 323 ASN A O 1
ATOM 2649 N N . ASN A 1 324 ? -28.303 -3.969 5.862 1.00 69.69 324 ASN A N 1
ATOM 2650 C CA . ASN A 1 324 ? -29.302 -2.899 5.963 1.00 69.69 324 ASN A CA 1
ATOM 2651 C C . ASN A 1 324 ? -29.196 -2.075 7.266 1.00 69.69 324 ASN A C 1
ATOM 2653 O O . ASN A 1 324 ? -30.208 -1.602 7.785 1.00 69.69 324 ASN A O 1
ATOM 2657 N N . LEU A 1 325 ? -27.984 -1.906 7.805 1.00 66.44 325 LEU A N 1
ATOM 2658 C CA . LEU A 1 325 ? -27.726 -1.069 8.984 1.00 66.44 325 LEU A CA 1
ATOM 2659 C C . LEU A 1 325 ? -27.377 0.378 8.608 1.00 66.44 325 LEU A C 1
ATOM 2661 O O . LEU A 1 325 ? -27.634 1.290 9.390 1.00 66.44 325 LEU A O 1
ATOM 2665 N N . ASP A 1 326 ? -26.803 0.584 7.422 1.00 67.94 326 ASP A N 1
ATOM 2666 C CA . ASP A 1 326 ? -26.496 1.900 6.854 1.00 67.94 326 ASP A CA 1
ATOM 2667 C C . ASP A 1 326 ? -26.526 1.833 5.314 1.00 67.94 326 ASP A C 1
ATOM 2669 O O . ASP A 1 326 ? -26.703 0.765 4.735 1.00 67.94 326 ASP A O 1
ATOM 2673 N N . VAL A 1 327 ? -26.349 2.963 4.630 1.00 70.62 327 VAL A N 1
ATOM 2674 C CA . VAL A 1 327 ? -26.205 3.030 3.167 1.00 70.62 327 VAL A CA 1
ATOM 2675 C C . VAL A 1 327 ? -24.878 3.693 2.831 1.00 70.62 327 VAL A C 1
ATOM 2677 O O . VAL A 1 327 ? -24.553 4.763 3.353 1.00 70.62 327 VAL A O 1
ATOM 2680 N N . MET A 1 328 ? -24.104 3.093 1.920 1.00 75.31 328 MET A N 1
ATOM 2681 C CA . MET A 1 328 ? -22.832 3.684 1.514 1.00 75.31 328 MET A CA 1
ATOM 2682 C C . MET A 1 328 ? -23.069 4.960 0.706 1.00 75.31 328 MET A C 1
ATOM 2684 O O . MET A 1 328 ? -23.614 4.932 -0.397 1.00 75.31 328 MET A O 1
ATOM 2688 N N . ARG A 1 329 ? -22.622 6.085 1.266 1.00 70.94 329 ARG A N 1
ATOM 2689 C CA . ARG A 1 329 ? -22.750 7.436 0.706 1.00 70.94 329 ARG A CA 1
ATOM 2690 C C . ARG A 1 329 ? -21.443 8.205 0.861 1.00 70.94 329 ARG A C 1
ATOM 2692 O O . ARG A 1 329 ? -20.556 7.800 1.612 1.00 70.94 329 ARG A O 1
ATOM 2699 N N . THR A 1 330 ? -21.317 9.340 0.179 1.00 65.81 330 THR A N 1
ATOM 2700 C CA . THR A 1 330 ? -20.094 10.163 0.222 1.00 65.81 330 THR A CA 1
ATOM 2701 C C . THR A 1 330 ? -19.712 10.602 1.638 1.00 65.81 330 THR A C 1
ATOM 2703 O O . THR A 1 330 ? -18.531 10.779 1.916 1.00 65.81 330 THR A O 1
ATOM 2706 N N . ASN A 1 331 ? -20.692 10.744 2.543 1.00 67.69 331 ASN A N 1
ATOM 2707 C CA . ASN A 1 331 ? -20.524 11.490 3.790 1.00 67.69 331 ASN A CA 1
ATOM 2708 C C . ASN A 1 331 ? -20.319 10.665 5.071 1.00 67.69 331 ASN A C 1
ATOM 2710 O O . ASN A 1 331 ? -20.510 11.182 6.167 1.00 67.69 331 ASN A O 1
ATOM 2714 N N . ILE A 1 332 ? -19.966 9.386 4.941 1.00 67.38 332 ILE A N 1
ATOM 2715 C CA . ILE A 1 332 ? -19.729 8.499 6.095 1.00 67.38 332 ILE A CA 1
ATOM 2716 C C . ILE A 1 332 ? -18.277 8.006 6.172 1.00 67.38 332 ILE A C 1
ATOM 2718 O O . ILE A 1 332 ? -17.978 7.070 6.893 1.00 67.38 332 ILE A O 1
ATOM 2722 N N . GLY A 1 333 ? -17.353 8.585 5.395 1.00 78.31 333 GLY A N 1
ATOM 2723 C CA . GLY A 1 333 ? -15.937 8.183 5.390 1.00 78.31 333 GLY A CA 1
ATOM 2724 C C . GLY A 1 333 ? -15.613 6.892 4.619 1.00 78.31 333 GLY A C 1
ATOM 2725 O O . GLY A 1 333 ? -14.433 6.562 4.474 1.00 78.31 333 GLY A O 1
ATOM 2726 N N . PHE A 1 334 ? -16.619 6.203 4.062 1.00 85.31 334 PHE A N 1
ATOM 2727 C CA . PHE A 1 334 ? -16.431 5.025 3.205 1.00 85.31 334 PHE A CA 1
ATOM 2728 C C . PHE A 1 334 ? -15.575 5.333 1.970 1.00 85.31 334 PHE A C 1
ATOM 2730 O O . PHE A 1 334 ? -14.556 4.680 1.746 1.00 85.31 334 PHE A O 1
ATOM 2737 N N . LEU A 1 335 ? -15.966 6.337 1.174 1.00 86.00 335 LEU A N 1
ATOM 2738 C CA . LEU A 1 335 ? -15.350 6.594 -0.131 1.00 86.00 335 LEU A CA 1
ATOM 2739 C C . LEU A 1 335 ? -13.835 6.893 -0.042 1.00 86.00 335 LEU A C 1
ATOM 2741 O O . LEU A 1 335 ? -13.082 6.287 -0.810 1.00 86.00 335 LEU A O 1
ATOM 2745 N N . PRO A 1 336 ? -13.342 7.724 0.902 1.00 87.31 336 PRO A N 1
ATOM 2746 C CA . PRO A 1 336 ? -11.905 7.909 1.109 1.00 87.31 336 PRO A CA 1
ATOM 2747 C C . PRO A 1 336 ? -11.156 6.613 1.442 1.00 87.31 336 PRO A C 1
ATOM 2749 O O . PRO A 1 336 ? -10.065 6.383 0.916 1.00 87.31 336 PRO A O 1
ATOM 2752 N N . CYS A 1 337 ? -11.732 5.743 2.276 1.00 90.75 337 CYS A N 1
ATOM 2753 C CA . CYS A 1 337 ? -11.114 4.465 2.628 1.00 90.75 337 CYS A CA 1
ATOM 2754 C C . CYS A 1 337 ? -11.077 3.529 1.409 1.00 90.75 337 CYS A C 1
ATOM 2756 O O . CYS A 1 337 ? -10.019 3.011 1.049 1.00 90.75 337 CYS A O 1
ATOM 2758 N N . PHE A 1 338 ? -12.204 3.402 0.707 1.00 91.06 338 PHE A N 1
ATOM 2759 C CA . PHE A 1 338 ? -12.328 2.572 -0.488 1.00 91.06 338 PHE A CA 1
ATOM 2760 C C . PHE A 1 338 ? -11.329 2.986 -1.573 1.00 91.06 338 PHE A C 1
ATOM 2762 O O . PHE A 1 338 ? -10.601 2.149 -2.110 1.00 91.06 338 PHE A O 1
ATOM 2769 N N . LEU A 1 339 ? -11.229 4.288 -1.858 1.00 88.00 339 LEU A N 1
ATOM 2770 C CA . LEU A 1 339 ? -10.284 4.812 -2.842 1.00 88.00 339 LEU A CA 1
ATOM 2771 C C . LEU A 1 339 ? -8.831 4.675 -2.389 1.00 88.00 339 LEU A C 1
ATOM 2773 O O . LEU A 1 339 ? -7.971 4.422 -3.229 1.00 88.00 339 LEU A O 1
ATOM 2777 N N . THR A 1 340 ? -8.542 4.781 -1.089 1.00 89.31 340 THR A N 1
ATOM 2778 C CA . THR A 1 340 ? -7.190 4.528 -0.562 1.00 89.31 340 THR A CA 1
ATOM 2779 C C . THR A 1 340 ? -6.737 3.104 -0.889 1.00 89.31 340 THR A C 1
ATOM 2781 O O . THR A 1 340 ? -5.614 2.908 -1.350 1.00 89.31 340 THR A O 1
ATOM 2784 N N . VAL A 1 341 ? -7.624 2.117 -0.740 1.00 92.38 341 VAL A N 1
ATOM 2785 C CA . VAL A 1 341 ? -7.338 0.719 -1.092 1.00 92.38 341 VAL A CA 1
ATOM 2786 C C . VAL A 1 341 ? -7.295 0.524 -2.603 1.00 92.38 341 VAL A C 1
ATOM 2788 O O . VAL A 1 341 ? -6.357 -0.081 -3.108 1.00 92.38 341 VAL A O 1
ATOM 2791 N N . ALA A 1 342 ? -8.255 1.061 -3.358 1.00 88.00 342 ALA A N 1
ATOM 2792 C CA . ALA A 1 342 ? -8.279 0.933 -4.818 1.00 88.00 342 ALA A CA 1
ATOM 2793 C C . ALA A 1 342 ? -7.063 1.600 -5.493 1.00 88.00 342 ALA A C 1
ATOM 2795 O O . ALA A 1 342 ? -6.635 1.182 -6.566 1.00 88.00 342 ALA A O 1
ATOM 2796 N N . ASN A 1 343 ? -6.485 2.624 -4.861 1.00 82.56 343 ASN A N 1
ATOM 2797 C CA . ASN A 1 343 ? -5.257 3.295 -5.292 1.00 82.56 343 ASN A CA 1
ATOM 2798 C C . ASN A 1 343 ? -3.993 2.723 -4.625 1.00 82.56 343 ASN A C 1
ATOM 2800 O O . ASN A 1 343 ? -2.894 3.240 -4.860 1.00 82.56 343 ASN A O 1
ATOM 2804 N N . TYR A 1 344 ? -4.113 1.688 -3.783 1.00 82.44 344 TYR A N 1
ATOM 2805 C CA . TYR A 1 344 ? -2.955 1.062 -3.163 1.00 82.44 344 TYR A CA 1
ATOM 2806 C C . TYR A 1 344 ? -2.066 0.467 -4.251 1.00 82.44 344 TYR A C 1
ATOM 2808 O O . TYR A 1 344 ? -2.457 -0.413 -5.008 1.00 82.44 344 TYR A O 1
ATOM 2816 N N . TYR A 1 345 ? -0.840 0.967 -4.324 1.00 66.81 345 TYR A N 1
ATOM 2817 C CA . TYR A 1 345 ? 0.194 0.366 -5.142 1.00 66.81 345 TYR A CA 1
ATOM 2818 C C . TYR A 1 345 ? 1.163 -0.344 -4.210 1.00 66.81 345 TYR A C 1
ATOM 2820 O O . TYR A 1 345 ? 1.850 0.313 -3.418 1.00 66.81 345 TYR A O 1
ATOM 2828 N N . HIS A 1 346 ? 1.232 -1.664 -4.340 1.00 64.88 346 HIS A N 1
ATOM 2829 C CA . HIS A 1 346 ? 2.237 -2.483 -3.684 1.00 64.88 346 HIS A CA 1
ATOM 2830 C C . HIS A 1 346 ? 3.603 -2.225 -4.330 1.00 64.88 346 HIS A C 1
ATOM 2832 O O . HIS A 1 346 ? 3.801 -2.550 -5.499 1.00 64.88 346 HIS A O 1
ATOM 2838 N N . GLU A 1 347 ? 4.552 -1.627 -3.600 1.00 65.94 347 GLU A N 1
ATOM 2839 C CA . GLU A 1 347 ? 5.949 -1.632 -4.048 1.00 65.94 347 GLU A CA 1
ATOM 2840 C C . GLU A 1 347 ? 6.440 -3.082 -4.058 1.00 65.94 347 GLU A C 1
ATOM 2842 O O . GLU A 1 347 ? 6.494 -3.694 -2.993 1.00 65.94 347 GLU A O 1
ATOM 2847 N N . PRO A 1 348 ? 6.737 -3.667 -5.230 1.00 73.75 348 PRO A N 1
ATOM 2848 C CA . PRO A 1 348 ? 7.106 -5.071 -5.296 1.00 73.75 348 PRO A CA 1
ATOM 2849 C C . PRO A 1 348 ? 8.4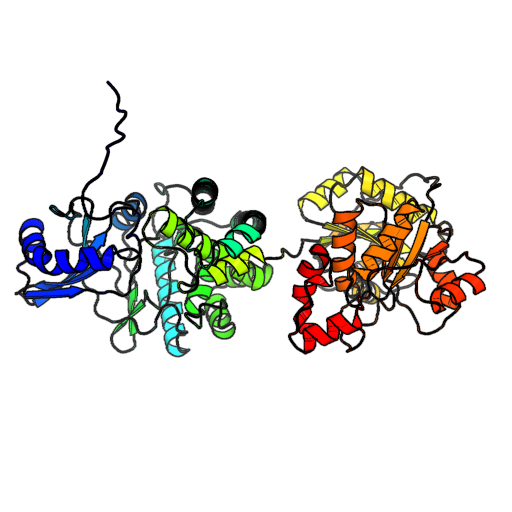15 -5.295 -4.538 1.00 73.75 348 PRO A C 1
ATOM 2851 O O . PRO A 1 348 ? 9.355 -4.504 -4.637 1.00 73.75 348 PRO A O 1
ATOM 2854 N N . LEU A 1 349 ? 8.473 -6.382 -3.773 1.00 78.50 349 LEU A N 1
ATOM 2855 C CA . LEU A 1 349 ? 9.696 -6.847 -3.137 1.00 78.50 349 LEU A CA 1
ATOM 2856 C C . LEU A 1 349 ? 10.667 -7.270 -4.235 1.00 78.50 349 LEU A C 1
ATOM 2858 O O . LEU A 1 349 ? 10.350 -8.158 -5.027 1.00 78.50 349 LEU A O 1
ATOM 2862 N N . ARG A 1 350 ? 11.849 -6.647 -4.281 1.00 87.38 350 ARG A N 1
ATOM 2863 C CA . ARG A 1 350 ? 12.851 -6.929 -5.315 1.00 87.38 350 ARG A CA 1
ATOM 2864 C C . ARG A 1 350 ? 14.122 -7.533 -4.749 1.00 87.38 350 ARG A C 1
ATOM 2866 O O . ARG A 1 350 ? 14.677 -7.041 -3.759 1.00 87.38 350 ARG A O 1
ATOM 2873 N N . SER A 1 351 ? 14.601 -8.558 -5.440 1.00 89.38 351 SER A N 1
ATOM 2874 C CA . SER A 1 351 ? 15.930 -9.132 -5.245 1.00 89.38 351 SER A CA 1
ATOM 2875 C C . SER A 1 351 ? 16.851 -8.683 -6.374 1.00 89.38 351 SER A C 1
ATOM 2877 O O . SER A 1 351 ? 16.483 -8.772 -7.543 1.00 89.38 351 SER A O 1
ATOM 2879 N N . LEU A 1 352 ? 18.045 -8.210 -6.029 1.00 91.31 352 LEU A N 1
ATOM 2880 C CA . LEU A 1 352 ? 19.085 -7.838 -6.983 1.00 91.31 352 LEU A CA 1
ATOM 2881 C C . LEU A 1 352 ? 20.044 -9.013 -7.181 1.00 91.31 352 LEU A C 1
ATOM 2883 O O . LEU A 1 352 ? 20.571 -9.544 -6.208 1.00 91.31 352 LEU A O 1
ATOM 2887 N N . ILE A 1 353 ? 20.301 -9.390 -8.428 1.00 91.19 353 ILE A N 1
ATOM 2888 C CA . ILE A 1 353 ? 21.268 -10.412 -8.823 1.00 91.19 353 ILE A CA 1
ATOM 2889 C C . ILE A 1 353 ? 22.346 -9.742 -9.670 1.00 91.19 353 ILE A C 1
ATOM 2891 O O . ILE A 1 353 ? 22.064 -9.210 -10.742 1.00 91.19 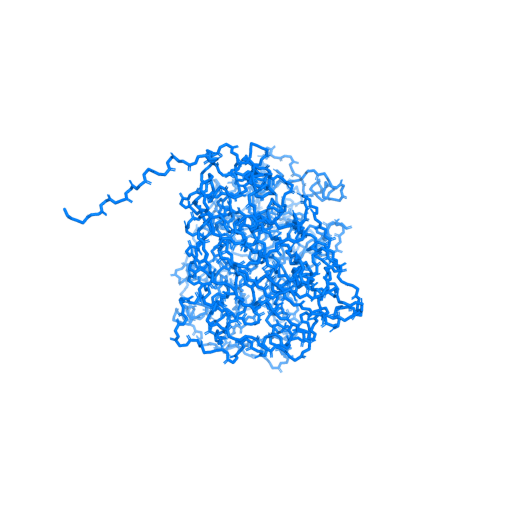353 ILE A O 1
ATOM 2895 N N . ILE A 1 354 ? 23.586 -9.785 -9.188 1.00 87.88 354 ILE A N 1
ATOM 2896 C CA . ILE A 1 354 ? 24.757 -9.254 -9.885 1.00 87.88 354 ILE A CA 1
ATOM 2897 C C . ILE A 1 354 ? 25.593 -10.425 -10.397 1.00 87.88 354 ILE A C 1
ATOM 2899 O O . ILE A 1 354 ? 25.986 -11.310 -9.629 1.00 87.88 354 ILE A O 1
ATOM 2903 N N . PHE A 1 355 ? 25.883 -10.414 -11.693 1.00 84.75 355 PHE A N 1
ATOM 2904 C CA . PHE A 1 355 ? 26.648 -11.460 -12.366 1.00 84.75 355 PHE A CA 1
ATOM 2905 C C . PHE A 1 355 ? 27.627 -10.863 -13.382 1.00 84.75 355 PHE A C 1
ATOM 2907 O O . PHE A 1 355 ? 27.498 -9.702 -13.755 1.00 84.75 355 PHE A O 1
ATOM 2914 N N . ASN A 1 356 ? 28.624 -11.640 -13.804 1.00 78.50 356 ASN A N 1
ATOM 2915 C CA . ASN A 1 356 ? 29.578 -11.267 -14.855 1.00 78.50 356 ASN A CA 1
ATOM 2916 C C . ASN A 1 356 ? 29.467 -12.274 -16.011 1.00 78.50 356 ASN A C 1
ATOM 2918 O O . ASN A 1 356 ? 29.213 -13.456 -15.765 1.00 78.50 356 ASN A O 1
ATOM 2922 N N . GLY A 1 357 ? 29.627 -11.820 -17.255 1.00 74.25 357 GLY A N 1
ATOM 2923 C CA . GLY A 1 357 ? 29.542 -12.660 -18.448 1.00 74.25 357 GLY A CA 1
ATOM 2924 C C . GLY A 1 357 ? 28.263 -13.499 -18.461 1.00 74.25 357 GLY A C 1
ATOM 2925 O O . GLY A 1 357 ? 27.156 -12.965 -18.397 1.00 74.25 357 GLY A O 1
ATOM 2926 N N . ARG A 1 358 ? 28.416 -14.827 -18.497 1.00 73.00 358 ARG A N 1
ATOM 2927 C CA . ARG A 1 358 ? 27.315 -15.806 -18.569 1.00 73.00 358 ARG A CA 1
ATOM 2928 C C . ARG A 1 358 ? 27.012 -16.513 -17.240 1.00 73.00 358 ARG A C 1
ATOM 2930 O O . ARG A 1 358 ? 26.342 -17.537 -17.239 1.00 73.00 358 ARG A O 1
ATOM 2937 N N . ASN A 1 359 ? 27.502 -15.982 -16.120 1.00 79.50 359 ASN A N 1
ATOM 2938 C CA . ASN A 1 359 ? 27.547 -16.665 -14.821 1.00 79.50 359 ASN A CA 1
ATOM 2939 C C . ASN A 1 359 ? 26.299 -16.402 -13.956 1.00 79.50 359 ASN A C 1
ATOM 2941 O O . ASN A 1 359 ? 26.372 -15.738 -12.919 1.00 79.50 359 ASN A O 1
ATOM 2945 N N . LEU A 1 360 ? 25.147 -16.929 -14.379 1.00 85.12 360 LEU A N 1
ATOM 2946 C CA . LEU A 1 360 ? 23.859 -16.783 -13.683 1.00 85.12 360 LEU A CA 1
ATOM 2947 C C . LEU A 1 360 ? 23.638 -17.872 -12.611 1.00 85.12 360 LEU A C 1
ATOM 2949 O O . LEU A 1 360 ? 24.322 -18.898 -12.629 1.00 85.12 360 LEU A O 1
ATOM 2953 N N . PRO A 1 361 ? 22.721 -17.667 -11.641 1.00 87.19 361 PRO A N 1
ATOM 2954 C CA . PRO A 1 361 ? 22.312 -18.728 -10.722 1.00 87.19 361 PRO A CA 1
ATOM 2955 C C . PRO A 1 361 ? 21.677 -19.899 -11.473 1.00 87.19 361 PRO A C 1
ATOM 2957 O O . PRO A 1 361 ? 20.955 -19.672 -12.438 1.00 87.19 361 PRO A O 1
ATOM 2960 N N . ASP A 1 362 ? 21.883 -21.124 -10.981 1.00 87.00 362 ASP A N 1
ATOM 2961 C CA . ASP A 1 362 ? 21.148 -22.292 -11.473 1.00 87.00 362 ASP A CA 1
ATOM 2962 C C . ASP A 1 362 ? 19.629 -22.178 -11.219 1.00 87.00 362 ASP A C 1
ATOM 2964 O O . ASP A 1 362 ? 19.165 -21.392 -10.383 1.00 87.00 362 ASP A O 1
ATOM 2968 N N . GLU A 1 363 ? 18.845 -23.007 -11.915 1.00 86.62 363 GLU A N 1
ATOM 2969 C CA . GLU A 1 363 ? 17.379 -22.982 -11.859 1.00 86.62 363 GLU A CA 1
ATOM 2970 C C . GLU A 1 363 ? 16.832 -23.190 -10.435 1.00 86.62 363 GLU A C 1
ATOM 2972 O O . GLU A 1 363 ? 15.913 -22.492 -10.002 1.00 86.62 363 GLU A O 1
ATOM 2977 N N . ASN A 1 364 ? 17.417 -24.108 -9.660 1.00 85.38 364 ASN A N 1
ATOM 2978 C CA . ASN A 1 364 ? 16.969 -24.388 -8.294 1.00 85.38 364 ASN A CA 1
ATOM 2979 C C . ASN A 1 364 ? 17.206 -23.192 -7.366 1.00 85.38 364 ASN A C 1
ATOM 2981 O O . ASN A 1 364 ? 16.391 -22.891 -6.487 1.00 85.38 364 ASN A O 1
ATOM 2985 N N . LYS A 1 365 ? 18.340 -22.511 -7.530 1.00 86.25 365 LYS A N 1
ATOM 2986 C CA . LYS A 1 365 ? 18.682 -21.310 -6.779 1.00 86.25 365 LYS A CA 1
ATOM 2987 C C . LYS A 1 365 ? 17.793 -20.148 -7.196 1.00 86.25 365 LYS A C 1
ATOM 2989 O O . LYS A 1 365 ? 17.312 -19.448 -6.305 1.00 86.25 365 LYS A O 1
ATOM 2994 N N . LEU A 1 366 ? 17.541 -19.969 -8.493 1.00 88.44 366 LEU A N 1
ATOM 2995 C CA . LEU A 1 366 ? 16.672 -18.907 -8.987 1.00 88.44 366 LEU A CA 1
ATOM 2996 C C . LEU A 1 366 ? 15.239 -19.077 -8.464 1.00 88.44 366 LEU A C 1
ATOM 2998 O O . LEU A 1 366 ? 14.718 -18.150 -7.848 1.00 88.44 366 LEU A O 1
ATOM 3002 N N . ARG A 1 367 ? 14.669 -20.289 -8.526 1.00 85.25 367 ARG A N 1
ATOM 3003 C CA . ARG A 1 367 ? 13.354 -20.609 -7.930 1.00 85.25 367 ARG A CA 1
ATOM 3004 C C . ARG A 1 367 ? 13.286 -20.293 -6.427 1.00 85.25 367 ARG A C 1
ATOM 3006 O O . ARG A 1 367 ? 12.282 -19.789 -5.929 1.00 85.25 367 ARG A O 1
ATOM 3013 N N . LYS A 1 368 ? 14.365 -20.536 -5.669 1.00 83.88 368 LYS A N 1
ATOM 3014 C CA . LYS A 1 368 ? 14.436 -20.151 -4.242 1.00 83.88 368 LYS A CA 1
ATOM 3015 C C . LYS A 1 368 ? 14.442 -18.634 -4.034 1.00 83.88 368 LYS A C 1
ATOM 3017 O O . LYS A 1 368 ? 13.910 -18.169 -3.027 1.00 83.88 368 LYS A O 1
ATOM 3022 N N . ILE A 1 369 ? 15.061 -17.874 -4.935 1.00 85.38 369 ILE A N 1
ATOM 3023 C CA . ILE A 1 369 ? 15.054 -16.405 -4.889 1.00 85.38 369 ILE A CA 1
ATOM 3024 C C . ILE A 1 369 ? 13.643 -15.890 -5.201 1.00 85.38 369 ILE A C 1
ATOM 3026 O O . ILE A 1 369 ? 13.122 -15.061 -4.456 1.00 85.38 369 ILE A O 1
ATOM 3030 N N . GLU A 1 370 ? 12.994 -16.435 -6.231 1.00 85.56 370 GLU A N 1
ATOM 3031 C CA . GLU A 1 370 ? 11.629 -16.075 -6.649 1.00 85.56 370 GLU A CA 1
ATOM 3032 C C . GLU A 1 370 ? 10.579 -16.257 -5.556 1.00 85.56 370 GLU A C 1
ATOM 3034 O O . GLU A 1 370 ? 9.658 -15.450 -5.446 1.00 85.56 370 GLU A O 1
ATOM 3039 N N . ASN A 1 371 ? 10.718 -17.288 -4.721 1.00 78.00 371 ASN A N 1
ATOM 3040 C CA . ASN A 1 371 ? 9.797 -17.520 -3.607 1.00 78.00 371 ASN A CA 1
ATOM 3041 C C . ASN A 1 371 ? 9.818 -16.394 -2.559 1.00 78.00 371 ASN A C 1
ATOM 3043 O O . ASN A 1 371 ? 8.878 -16.273 -1.777 1.00 78.00 371 ASN A O 1
ATOM 3047 N N . ASN A 1 372 ? 10.867 -15.567 -2.546 1.00 76.12 372 ASN A N 1
ATOM 3048 C CA . ASN A 1 372 ? 11.070 -14.498 -1.570 1.00 76.12 372 ASN A CA 1
ATOM 3049 C C . ASN A 1 372 ? 10.963 -13.087 -2.178 1.00 76.12 372 ASN A C 1
ATOM 3051 O O . ASN A 1 372 ? 11.290 -12.110 -1.502 1.00 76.12 372 ASN A O 1
ATOM 3055 N N . CYS A 1 373 ? 10.547 -12.954 -3.443 1.00 79.75 373 CYS A N 1
ATOM 3056 C CA . CYS A 1 373 ? 10.383 -11.654 -4.095 1.00 79.75 373 CYS A CA 1
ATOM 3057 C C . CYS A 1 373 ? 9.251 -11.639 -5.138 1.00 79.75 373 CYS A C 1
ATOM 3059 O O . CYS A 1 373 ? 8.792 -12.667 -5.646 1.00 79.75 373 CYS A O 1
ATOM 3061 N N . ASP A 1 374 ? 8.778 -10.437 -5.450 1.00 81.44 374 ASP A N 1
ATOM 3062 C CA . ASP A 1 374 ? 7.773 -10.205 -6.486 1.00 81.44 374 ASP A CA 1
ATOM 3063 C C . ASP A 1 374 ? 8.430 -9.991 -7.855 1.00 81.44 374 ASP A C 1
ATOM 3065 O O . ASP A 1 374 ? 7.886 -10.422 -8.871 1.00 81.44 374 ASP A O 1
ATOM 3069 N N . GLU A 1 375 ? 9.609 -9.359 -7.878 1.00 88.81 375 GLU A N 1
ATOM 3070 C CA . GLU A 1 375 ? 10.385 -9.060 -9.087 1.00 88.81 375 GLU A CA 1
ATOM 3071 C C . GLU A 1 375 ? 11.885 -9.272 -8.853 1.00 88.81 375 GLU A C 1
ATOM 3073 O O . GLU A 1 375 ? 12.381 -9.192 -7.724 1.00 88.81 375 GLU A O 1
ATOM 3078 N N . ILE A 1 376 ? 12.627 -9.495 -9.938 1.00 92.38 376 ILE A N 1
ATOM 3079 C CA . ILE A 1 376 ? 14.081 -9.682 -9.891 1.00 92.38 376 ILE A CA 1
ATOM 3080 C C . ILE A 1 376 ? 14.772 -8.626 -10.752 1.00 92.38 376 ILE A C 1
ATOM 3082 O O . ILE A 1 376 ? 14.358 -8.342 -11.874 1.00 92.38 376 ILE A O 1
ATOM 3086 N N . ILE A 1 377 ? 15.841 -8.035 -10.228 1.00 93.81 377 ILE A N 1
ATOM 3087 C CA . ILE A 1 377 ? 16.708 -7.124 -10.970 1.00 93.81 377 ILE A CA 1
ATOM 3088 C C . ILE A 1 377 ? 17.994 -7.875 -11.292 1.00 93.81 377 ILE A C 1
ATOM 3090 O O . ILE A 1 377 ? 18.733 -8.249 -10.389 1.00 93.81 377 ILE A O 1
ATOM 3094 N N . PHE A 1 378 ? 18.267 -8.085 -12.571 1.00 92.88 378 PHE A N 1
ATOM 3095 C CA . PHE A 1 378 ? 19.495 -8.679 -13.072 1.00 92.88 378 PHE A CA 1
ATOM 3096 C C . PHE A 1 378 ? 20.417 -7.575 -13.584 1.00 92.88 378 PHE A C 1
ATOM 3098 O O . PHE A 1 378 ? 20.061 -6.821 -14.491 1.00 92.88 378 PHE A O 1
ATOM 3105 N N . VAL A 1 379 ? 21.614 -7.491 -13.008 1.00 90.81 379 VAL A N 1
ATOM 3106 C CA . VAL A 1 379 ? 22.656 -6.568 -13.460 1.00 90.81 379 VAL A CA 1
ATOM 3107 C C . VAL A 1 379 ? 23.862 -7.366 -13.915 1.00 90.81 379 VAL A C 1
ATOM 3109 O O . VAL A 1 379 ? 24.536 -8.014 -13.109 1.00 90.81 379 VAL A O 1
ATOM 3112 N N . GLN A 1 380 ? 24.132 -7.291 -15.214 1.00 87.75 380 GLN A N 1
ATOM 3113 C CA . GLN A 1 380 ? 25.332 -7.864 -15.800 1.00 87.75 380 GLN A CA 1
ATOM 3114 C C . GLN A 1 380 ? 26.469 -6.850 -15.680 1.00 87.75 380 GLN A C 1
ATOM 3116 O O . GLN A 1 380 ? 26.392 -5.752 -16.230 1.00 87.75 380 GLN A O 1
ATOM 3121 N N . LEU A 1 381 ? 27.528 -7.194 -14.955 1.00 82.88 381 LEU A N 1
ATOM 3122 C CA . LEU A 1 381 ? 28.751 -6.404 -14.949 1.00 82.88 381 LEU A CA 1
ATOM 3123 C C . LEU A 1 381 ? 29.476 -6.632 -16.270 1.00 82.88 381 LEU A C 1
ATOM 3125 O O . LEU A 1 381 ? 29.765 -7.771 -16.627 1.00 82.88 381 LEU A O 1
ATOM 3129 N N . TYR A 1 382 ? 29.752 -5.543 -16.976 1.00 71.25 382 TYR A N 1
ATOM 3130 C CA . TYR A 1 382 ? 30.486 -5.575 -18.232 1.00 71.25 382 TYR A CA 1
ATOM 3131 C C . TYR A 1 382 ? 31.971 -5.286 -17.969 1.00 71.25 382 TYR A C 1
ATOM 3133 O O . TYR A 1 382 ? 32.300 -4.241 -17.392 1.00 71.25 382 TYR A O 1
ATOM 3141 N N . GLU A 1 383 ? 32.854 -6.201 -18.384 1.00 63.41 383 GLU A N 1
ATOM 3142 C CA . GLU A 1 383 ? 34.314 -6.031 -18.376 1.00 63.41 383 GLU A CA 1
ATOM 3143 C C . GLU A 1 383 ? 34.824 -5.908 -19.837 1.00 63.41 383 GLU A C 1
ATOM 3145 O O . GLU A 1 383 ? 34.342 -6.637 -20.704 1.00 63.41 383 GLU A O 1
ATOM 3150 N N . PRO A 1 384 ? 35.792 -5.017 -20.152 1.00 52.81 384 PRO A N 1
ATOM 3151 C CA . PRO A 1 384 ? 36.144 -4.612 -21.531 1.00 52.81 384 PRO A CA 1
ATOM 3152 C C . PRO A 1 384 ? 36.615 -5.719 -22.493 1.00 52.81 384 PRO A C 1
ATOM 3154 O O . PRO A 1 384 ? 36.813 -5.457 -23.677 1.00 52.81 384 PRO A O 1
ATOM 3157 N N . ILE A 1 385 ? 36.854 -6.932 -21.992 1.00 50.22 385 ILE A N 1
ATOM 3158 C CA . ILE A 1 385 ? 37.361 -8.076 -22.763 1.00 50.22 385 ILE A CA 1
ATOM 3159 C C . ILE A 1 385 ? 36.202 -8.876 -23.399 1.00 50.22 385 ILE A C 1
ATOM 3161 O O . ILE A 1 385 ? 36.425 -9.660 -24.322 1.00 50.22 385 ILE A O 1
ATOM 3165 N N . ASP A 1 386 ? 34.957 -8.650 -22.963 1.00 52.00 386 ASP A N 1
ATOM 3166 C CA . ASP A 1 386 ? 33.773 -9.380 -23.431 1.00 52.00 386 ASP A CA 1
ATOM 3167 C C . ASP A 1 386 ? 33.227 -8.760 -24.736 1.00 52.00 386 ASP A C 1
ATOM 3169 O O . ASP A 1 386 ? 32.283 -7.975 -24.763 1.00 52.00 386 ASP A O 1
ATOM 3173 N N . THR A 1 387 ? 33.901 -9.051 -25.849 1.00 45.12 387 THR A N 1
ATOM 3174 C CA . THR A 1 387 ? 33.715 -8.378 -27.155 1.00 45.12 387 THR A CA 1
ATOM 3175 C C . THR A 1 387 ? 32.442 -8.754 -27.926 1.00 45.12 387 THR A C 1
ATOM 3177 O O . THR A 1 387 ? 32.259 -8.298 -29.055 1.00 45.12 387 THR A O 1
ATOM 3180 N N . THR A 1 388 ? 31.539 -9.554 -27.353 1.00 52.34 388 THR A N 1
ATOM 3181 C CA . THR A 1 388 ? 30.321 -10.003 -28.040 1.00 52.34 388 THR A CA 1
ATOM 3182 C C . THR A 1 388 ? 29.059 -9.642 -27.258 1.00 52.34 388 THR A C 1
ATOM 3184 O O . THR A 1 388 ? 28.793 -10.219 -26.204 1.00 52.34 388 THR A O 1
ATOM 3187 N N . ASN A 1 389 ? 28.206 -8.790 -27.841 1.00 58.44 389 ASN A N 1
ATOM 3188 C CA . ASN A 1 389 ? 26.846 -8.462 -27.371 1.00 58.44 389 ASN A CA 1
ATOM 3189 C C . ASN A 1 389 ? 25.922 -9.697 -27.193 1.00 58.44 389 ASN A C 1
ATOM 3191 O O . ASN A 1 389 ? 24.786 -9.575 -26.737 1.00 58.44 389 ASN A O 1
ATOM 3195 N N . SER A 1 390 ? 26.400 -10.900 -27.532 1.00 64.12 390 SER A N 1
ATOM 3196 C CA . SER A 1 390 ? 25.718 -12.186 -27.374 1.00 64.12 390 SER A CA 1
ATOM 3197 C C . SER A 1 390 ? 25.501 -12.597 -25.912 1.00 64.12 390 SER A C 1
ATOM 3199 O O . SER A 1 390 ? 24.578 -13.363 -25.636 1.00 64.12 390 SER A O 1
ATOM 3201 N N . SER A 1 391 ? 26.299 -12.097 -24.957 1.00 77.62 391 SER A N 1
ATOM 3202 C CA . SER A 1 391 ? 26.227 -12.553 -23.561 1.00 77.62 391 SER A CA 1
ATOM 3203 C C . SER A 1 391 ? 24.963 -12.067 -22.840 1.00 77.62 391 SER A C 1
ATOM 3205 O O . SER A 1 391 ? 24.296 -12.867 -22.181 1.00 77.62 391 SER A O 1
ATOM 3207 N N . ILE A 1 392 ? 24.575 -10.796 -23.014 1.00 85.25 392 ILE A N 1
ATOM 3208 C CA . ILE A 1 392 ? 23.339 -10.250 -22.425 1.00 85.25 392 ILE A CA 1
ATOM 3209 C C . ILE A 1 392 ? 22.083 -10.853 -23.067 1.00 85.25 392 ILE A C 1
ATOM 3211 O O . ILE A 1 392 ? 21.069 -11.067 -22.402 1.00 85.25 392 ILE A O 1
ATOM 3215 N N . VAL A 1 393 ? 22.166 -11.181 -24.358 1.00 86.56 393 VAL A N 1
ATOM 3216 C CA . VAL A 1 393 ? 21.106 -11.866 -25.100 1.00 86.56 393 VAL A CA 1
ATOM 3217 C C . VAL A 1 393 ? 20.897 -13.282 -24.574 1.00 86.56 393 VAL A C 1
ATOM 3219 O O . VAL A 1 393 ? 19.771 -13.640 -24.224 1.00 86.56 393 VAL A O 1
ATOM 3222 N N . ALA A 1 394 ? 21.977 -14.053 -24.428 1.00 83.81 394 ALA A N 1
ATOM 3223 C CA . ALA A 1 394 ? 21.927 -15.388 -23.841 1.00 83.81 394 ALA A CA 1
ATOM 3224 C C . ALA A 1 394 ? 21.416 -15.354 -22.390 1.00 83.81 394 ALA A C 1
ATOM 3226 O O . ALA A 1 394 ? 20.652 -16.227 -21.977 1.00 83.81 394 ALA A O 1
ATOM 3227 N N . ALA A 1 395 ? 21.796 -14.328 -21.618 1.00 87.44 395 ALA A N 1
ATOM 3228 C CA . ALA A 1 395 ? 21.280 -14.117 -20.270 1.00 87.44 395 ALA A CA 1
ATOM 3229 C C . ALA A 1 395 ? 19.760 -13.896 -20.269 1.00 87.44 395 ALA A C 1
ATOM 3231 O O . ALA A 1 395 ? 19.062 -14.573 -19.516 1.00 87.44 395 ALA A O 1
ATOM 3232 N N . LYS A 1 396 ? 19.231 -13.012 -21.131 1.00 89.06 396 LYS A N 1
ATOM 3233 C CA . LYS A 1 396 ? 17.780 -12.776 -21.246 1.00 89.06 396 LYS A CA 1
ATOM 3234 C C . LYS A 1 396 ? 17.033 -14.064 -21.585 1.00 89.06 396 LYS A C 1
ATOM 3236 O O . LYS A 1 396 ? 16.087 -14.398 -20.887 1.00 89.06 396 LYS A O 1
ATOM 3241 N N . GLN A 1 397 ? 17.497 -14.811 -22.587 1.00 87.50 397 GLN A N 1
ATOM 3242 C CA . GLN A 1 397 ? 16.860 -16.068 -22.998 1.00 87.50 397 GLN A CA 1
ATOM 3243 C C . GLN A 1 397 ? 16.854 -17.111 -21.875 1.00 87.50 397 GLN A C 1
ATOM 3245 O O . GLN A 1 397 ? 15.844 -17.771 -21.644 1.00 87.50 397 GLN A O 1
ATOM 3250 N N . TYR A 1 398 ? 17.964 -17.250 -21.144 1.00 87.94 398 TYR A N 1
ATOM 3251 C CA . TYR A 1 398 ? 18.018 -18.133 -19.981 1.00 87.94 398 TYR A CA 1
ATOM 3252 C C . TYR A 1 398 ? 17.014 -17.708 -18.905 1.00 87.94 398 TYR A C 1
ATOM 3254 O O . TYR A 1 398 ? 16.275 -18.543 -18.387 1.00 87.94 398 TYR A O 1
ATOM 3262 N N . ILE A 1 399 ? 16.973 -16.412 -18.587 1.00 89.81 399 ILE A N 1
ATOM 3263 C CA . ILE A 1 399 ? 16.061 -15.844 -17.593 1.00 89.81 399 ILE A CA 1
ATOM 3264 C C . ILE A 1 399 ? 14.613 -16.115 -18.020 1.00 89.81 399 ILE A C 1
ATOM 3266 O O . ILE A 1 399 ? 13.878 -16.722 -17.254 1.00 89.81 399 ILE A O 1
ATOM 3270 N N . GLU A 1 400 ? 14.225 -15.793 -19.252 1.00 88.25 400 GLU A N 1
ATOM 3271 C CA . GLU A 1 400 ? 12.866 -16.017 -19.774 1.00 88.25 400 GLU A CA 1
ATOM 3272 C C . GLU A 1 400 ? 12.432 -17.492 -19.746 1.00 88.25 400 GLU A C 1
ATOM 3274 O O . GLU A 1 400 ? 11.260 -17.781 -19.514 1.00 88.25 400 GLU A O 1
ATOM 3279 N N . CYS A 1 401 ? 13.362 -18.435 -19.927 1.00 87.00 401 CYS A N 1
ATOM 3280 C CA . CYS A 1 401 ? 13.083 -19.869 -19.806 1.00 87.00 401 CYS A CA 1
ATOM 3281 C C . CYS A 1 401 ? 12.968 -20.356 -18.352 1.00 87.00 401 CYS A C 1
ATOM 3283 O O . CYS A 1 401 ? 12.355 -21.393 -18.102 1.00 87.00 401 CYS A O 1
ATOM 3285 N N . THR A 1 402 ? 13.583 -19.648 -17.402 1.00 86.12 402 THR A N 1
ATOM 3286 C CA . THR A 1 402 ? 13.760 -20.125 -16.020 1.00 86.12 402 THR A CA 1
ATOM 3287 C C . THR A 1 402 ? 12.837 -19.411 -15.032 1.00 86.12 402 THR A C 1
ATOM 3289 O O . THR A 1 402 ? 12.420 -20.021 -14.049 1.00 86.12 402 THR A O 1
ATOM 3292 N N . THR A 1 403 ? 12.499 -18.141 -15.285 1.00 84.25 403 THR A N 1
ATOM 3293 C CA . THR A 1 403 ? 11.630 -17.329 -14.431 1.00 84.25 403 THR A CA 1
ATOM 3294 C C . THR A 1 403 ? 10.319 -16.971 -15.111 1.00 84.25 403 THR A C 1
ATOM 3296 O O . THR A 1 403 ? 10.284 -16.528 -16.254 1.00 84.25 403 THR A O 1
ATOM 3299 N N . SER A 1 404 ? 9.222 -17.092 -14.364 1.00 79.44 404 SER A N 1
ATOM 3300 C CA . SER A 1 404 ? 7.923 -16.533 -14.751 1.00 79.44 404 SER A CA 1
ATOM 3301 C C . SER A 1 404 ? 7.653 -15.170 -14.101 1.00 79.44 404 SER A C 1
ATOM 3303 O O . SER A 1 404 ? 6.543 -14.644 -14.206 1.00 79.44 404 SER A O 1
ATOM 3305 N N . LYS A 1 405 ? 8.612 -14.621 -13.342 1.00 83.94 405 LYS A N 1
ATOM 3306 C CA . LYS A 1 405 ? 8.478 -13.327 -12.664 1.00 83.94 405 LYS A CA 1
ATOM 3307 C C . LYS A 1 405 ? 8.836 -12.197 -13.623 1.00 83.94 405 LYS A C 1
ATOM 3309 O O . LYS A 1 405 ? 9.690 -12.343 -14.493 1.00 83.94 405 LYS A O 1
ATOM 3314 N N . ARG A 1 406 ? 8.234 -11.024 -13.407 1.00 85.56 406 ARG A N 1
ATOM 3315 C CA . ARG A 1 406 ? 8.706 -9.801 -14.067 1.00 85.56 406 ARG A CA 1
ATOM 3316 C C . ARG A 1 406 ? 10.125 -9.507 -13.601 1.00 85.56 406 ARG A C 1
ATOM 3318 O O . ARG A 1 406 ? 10.426 -9.595 -12.407 1.00 85.56 406 ARG A O 1
ATOM 3325 N N . PHE A 1 407 ? 10.974 -9.113 -14.540 1.00 91.62 407 PHE A N 1
ATOM 3326 C CA . PHE A 1 407 ? 12.363 -8.810 -14.246 1.00 91.62 407 PHE A CA 1
ATOM 3327 C C . PHE A 1 407 ? 12.849 -7.540 -14.941 1.00 91.62 407 PHE A C 1
ATOM 3329 O O . PHE A 1 407 ? 12.222 -7.021 -15.868 1.00 91.62 407 PHE A O 1
ATOM 3336 N N . TYR A 1 408 ? 13.984 -7.052 -14.454 1.00 92.94 408 TYR A N 1
ATOM 3337 C CA . TYR A 1 408 ? 14.802 -6.024 -15.084 1.00 92.94 408 TYR A CA 1
ATOM 3338 C C . TYR A 1 408 ? 16.115 -6.672 -15.504 1.00 92.94 408 TYR A C 1
ATOM 3340 O O . TYR A 1 408 ? 16.665 -7.456 -14.737 1.00 92.94 408 TYR A O 1
ATOM 3348 N N . LEU A 1 409 ? 16.627 -6.343 -16.686 1.00 91.88 409 LEU A N 1
ATOM 3349 C CA . LEU A 1 409 ? 17.939 -6.794 -17.138 1.00 91.88 409 LEU A CA 1
ATOM 3350 C C . LEU A 1 409 ? 18.637 -5.652 -17.862 1.00 91.88 409 LEU A C 1
ATOM 3352 O O . LEU A 1 409 ? 18.138 -5.168 -18.876 1.00 91.88 409 LEU A O 1
ATOM 3356 N N . PHE A 1 410 ? 19.789 -5.236 -17.345 1.00 88.50 410 PHE A N 1
ATOM 3357 C CA . PHE A 1 410 ? 20.627 -4.248 -18.011 1.00 88.50 410 PHE A CA 1
ATOM 3358 C C . PHE A 1 410 ? 22.112 -4.439 -17.678 1.00 88.50 410 PHE A C 1
ATOM 3360 O O . PHE A 1 410 ? 22.443 -4.978 -16.613 1.00 88.50 410 PHE A O 1
ATOM 3367 N N . PRO A 1 411 ? 23.016 -4.003 -18.570 1.00 86.75 411 PRO A N 1
ATOM 3368 C CA . PRO A 1 411 ? 24.440 -4.045 -18.306 1.00 86.75 411 PRO A CA 1
ATOM 3369 C C . PRO A 1 411 ? 24.885 -2.831 -17.495 1.00 86.75 411 PRO A C 1
ATOM 3371 O O . PRO A 1 411 ? 24.338 -1.732 -17.613 1.00 86.75 411 PRO A O 1
ATOM 3374 N N . LEU A 1 412 ? 25.927 -3.020 -16.692 1.00 84.19 412 LEU A N 1
ATOM 3375 C CA . LEU A 1 412 ? 26.575 -1.962 -15.935 1.00 84.19 412 LEU A CA 1
ATOM 3376 C C . LEU A 1 412 ? 28.088 -2.040 -16.114 1.00 84.19 412 LEU A C 1
ATOM 3378 O O . LEU A 1 412 ? 28.731 -3.013 -15.721 1.00 84.19 412 LEU A O 1
ATOM 3382 N N . PHE A 1 413 ? 28.667 -0.972 -16.659 1.00 77.31 413 PHE A N 1
ATOM 3383 C CA . PHE A 1 413 ? 30.114 -0.844 -16.759 1.00 77.31 413 PHE A CA 1
ATOM 3384 C C . PHE A 1 413 ? 30.725 -0.648 -15.363 1.00 77.31 413 PHE A C 1
ATOM 3386 O O . PHE A 1 413 ? 30.457 0.362 -14.694 1.00 77.31 413 PHE A O 1
ATOM 3393 N N . ALA A 1 414 ? 31.528 -1.620 -14.923 1.00 73.19 414 ALA A N 1
ATOM 3394 C CA . ALA A 1 414 ? 32.075 -1.686 -13.564 1.00 73.19 414 ALA A CA 1
ATOM 3395 C C . ALA A 1 414 ? 33.589 -1.959 -13.511 1.00 73.19 414 ALA A C 1
ATOM 3397 O O . ALA A 1 414 ? 34.104 -2.329 -12.449 1.00 73.19 414 ALA A O 1
ATOM 3398 N N . ASP A 1 415 ? 34.301 -1.743 -14.623 1.00 71.31 415 ASP A N 1
ATOM 3399 C CA . ASP A 1 415 ? 35.750 -1.938 -14.691 1.00 71.31 415 ASP A CA 1
ATOM 3400 C C . ASP A 1 415 ? 36.476 -1.124 -13.610 1.00 71.31 415 ASP A C 1
ATOM 3402 O O . ASP A 1 415 ? 36.248 0.079 -13.452 1.00 71.31 415 ASP A O 1
ATOM 3406 N N . ASN A 1 416 ? 37.306 -1.810 -12.819 1.00 69.06 416 ASN A N 1
ATOM 3407 C CA . ASN A 1 416 ? 38.057 -1.261 -11.684 1.00 69.06 416 ASN A CA 1
ATOM 3408 C C . ASN A 1 416 ? 37.236 -0.400 -10.695 1.00 69.06 416 ASN A C 1
ATOM 3410 O O . ASN A 1 416 ? 37.784 0.438 -9.973 1.00 69.06 416 ASN A O 1
ATOM 3414 N N . MET A 1 417 ? 35.913 -0.587 -10.629 1.00 75.88 417 MET A N 1
ATOM 3415 C CA . MET A 1 417 ? 35.047 0.231 -9.783 1.00 75.88 417 MET A CA 1
ATOM 3416 C C . MET A 1 417 ? 35.098 -0.220 -8.315 1.00 75.88 417 MET A C 1
ATOM 3418 O O . MET A 1 417 ? 34.856 -1.391 -8.031 1.00 75.88 417 MET A O 1
ATOM 3422 N N . PRO A 1 418 ? 35.316 0.686 -7.343 1.00 76.81 418 PRO A N 1
ATOM 3423 C CA . PRO A 1 418 ? 35.189 0.340 -5.930 1.00 76.81 418 PRO A CA 1
ATOM 3424 C C . PRO A 1 418 ? 33.764 -0.104 -5.564 1.00 76.81 418 PRO A C 1
ATOM 3426 O O . PRO A 1 418 ? 32.787 0.470 -6.051 1.00 76.81 418 PRO A O 1
ATOM 3429 N N . ALA A 1 419 ? 33.634 -1.060 -4.638 1.00 74.56 419 ALA A N 1
ATOM 3430 C CA . ALA A 1 419 ? 32.349 -1.641 -4.231 1.00 74.56 419 ALA A CA 1
ATOM 3431 C C . ALA A 1 419 ? 31.299 -0.603 -3.791 1.00 74.56 419 ALA A C 1
ATOM 3433 O O . ALA A 1 419 ? 30.141 -0.676 -4.201 1.00 74.56 419 ALA A O 1
ATOM 3434 N N . TYR A 1 420 ? 31.700 0.410 -3.015 1.00 74.25 420 TYR A N 1
ATOM 3435 C CA . TYR A 1 420 ? 30.785 1.469 -2.575 1.00 74.25 420 TYR A CA 1
ATOM 3436 C C . TYR A 1 420 ? 30.235 2.292 -3.754 1.00 74.25 420 TYR A C 1
ATOM 3438 O O . TYR A 1 420 ? 29.066 2.671 -3.757 1.00 74.25 420 TYR A O 1
ATOM 3446 N N . ARG A 1 421 ? 31.054 2.546 -4.785 1.00 78.62 421 ARG A N 1
ATOM 3447 C CA . ARG A 1 421 ? 30.645 3.302 -5.978 1.00 78.62 421 ARG A CA 1
ATOM 3448 C C . ARG A 1 421 ? 29.707 2.476 -6.855 1.00 78.62 421 ARG A C 1
ATOM 3450 O O . ARG A 1 421 ? 28.762 3.036 -7.409 1.00 78.62 421 ARG A O 1
ATOM 3457 N N . LEU A 1 422 ? 29.941 1.166 -6.935 1.00 80.12 422 LEU A N 1
ATOM 3458 C CA . LEU A 1 422 ? 29.044 0.226 -7.603 1.00 80.12 422 LEU A CA 1
ATOM 3459 C C . LEU A 1 422 ? 27.663 0.233 -6.942 1.00 80.12 422 LEU A C 1
ATOM 3461 O O . LEU A 1 422 ? 26.666 0.409 -7.636 1.00 80.12 422 LEU A O 1
ATOM 3465 N N . LEU A 1 423 ? 27.599 0.142 -5.610 1.00 77.75 423 LEU A N 1
ATOM 3466 C CA . LEU A 1 423 ? 26.328 0.223 -4.886 1.00 77.75 423 LEU A CA 1
ATOM 3467 C C . LEU A 1 423 ? 25.601 1.549 -5.102 1.00 77.75 423 LEU A C 1
ATOM 3469 O O . LEU A 1 423 ? 24.409 1.535 -5.382 1.00 77.75 423 LEU A O 1
ATOM 3473 N N . LEU A 1 424 ? 26.296 2.687 -5.007 1.00 79.69 424 LEU A N 1
ATOM 3474 C CA . LEU A 1 424 ? 25.669 3.991 -5.242 1.00 79.69 424 LEU A CA 1
ATOM 3475 C C . LEU A 1 424 ? 25.090 4.085 -6.658 1.00 79.69 424 LEU A C 1
ATOM 3477 O O . LEU A 1 424 ? 23.986 4.590 -6.838 1.00 79.69 424 LEU A O 1
ATOM 3481 N N . ARG A 1 425 ? 25.796 3.552 -7.664 1.00 84.56 425 ARG A N 1
ATOM 3482 C CA . ARG A 1 425 ? 25.255 3.452 -9.026 1.00 84.56 425 ARG A CA 1
ATOM 3483 C C . ARG A 1 425 ? 24.021 2.557 -9.084 1.00 84.56 425 ARG A C 1
ATOM 3485 O O . ARG A 1 425 ? 23.044 2.940 -9.714 1.00 84.56 425 ARG A O 1
ATOM 3492 N N . LEU A 1 426 ? 24.036 1.405 -8.422 1.00 86.69 426 LEU A N 1
ATOM 3493 C CA . LEU A 1 426 ? 22.884 0.505 -8.377 1.00 86.69 426 LEU A CA 1
ATOM 3494 C C . LEU A 1 426 ? 21.675 1.157 -7.695 1.00 86.69 426 LEU A C 1
ATOM 3496 O O . LEU A 1 426 ? 20.571 1.007 -8.197 1.00 86.69 426 LEU A O 1
ATOM 3500 N N . GLU A 1 427 ? 21.867 1.928 -6.623 1.00 83.06 427 GLU A N 1
ATOM 3501 C CA . GLU A 1 427 ? 20.786 2.682 -5.965 1.00 83.06 427 GLU A CA 1
ATOM 3502 C C . GLU A 1 427 ? 20.207 3.802 -6.850 1.00 83.06 427 GLU A C 1
ATOM 3504 O O . GLU A 1 427 ? 19.031 4.134 -6.724 1.00 83.06 427 GLU A O 1
ATOM 3509 N N . ILE A 1 428 ? 21.003 4.369 -7.766 1.00 83.56 428 ILE A N 1
ATOM 3510 C CA . ILE A 1 428 ? 20.540 5.376 -8.738 1.00 83.56 428 ILE A CA 1
ATOM 3511 C C . ILE A 1 428 ? 19.770 4.720 -9.893 1.00 83.56 428 ILE A C 1
ATOM 3513 O O . ILE A 1 428 ? 18.738 5.235 -10.334 1.00 83.56 428 ILE A O 1
ATOM 3517 N N . LEU A 1 429 ? 20.299 3.610 -10.413 1.00 86.75 429 LEU A N 1
ATOM 3518 C CA . LEU A 1 429 ? 19.814 2.978 -11.639 1.00 86.75 429 LEU A CA 1
ATOM 3519 C C . LEU A 1 429 ? 18.662 2.002 -11.381 1.00 86.75 429 LEU A C 1
ATOM 3521 O O . LEU A 1 429 ? 17.747 1.929 -12.192 1.00 86.75 429 LEU A O 1
ATOM 3525 N N . CYS A 1 430 ? 18.679 1.265 -10.272 1.00 88.31 430 CYS A N 1
ATOM 3526 C CA . CYS A 1 430 ? 17.702 0.214 -10.002 1.00 88.31 430 CYS A CA 1
ATOM 3527 C C . CYS A 1 430 ? 16.507 0.738 -9.196 1.00 88.31 430 CYS A C 1
ATOM 3529 O O . CYS A 1 430 ? 16.701 1.492 -8.239 1.00 88.31 430 CYS A O 1
ATOM 3531 N N . PRO A 1 431 ? 15.280 0.254 -9.468 1.00 86.31 431 PRO A N 1
ATOM 3532 C CA . PRO A 1 431 ? 14.192 0.330 -8.497 1.00 86.31 431 PRO A CA 1
ATOM 3533 C C . PRO A 1 431 ? 14.622 -0.251 -7.141 1.00 86.31 431 PRO A C 1
ATOM 3535 O O . PRO A 1 431 ? 15.492 -1.119 -7.086 1.00 86.31 431 PRO A O 1
ATOM 3538 N N . ARG A 1 432 ? 13.997 0.200 -6.046 1.00 83.81 432 ARG A N 1
ATOM 3539 C CA . ARG A 1 432 ? 14.374 -0.202 -4.679 1.00 83.81 432 ARG A CA 1
ATOM 3540 C C . ARG A 1 432 ? 14.428 -1.731 -4.527 1.00 83.81 432 ARG A C 1
ATOM 3542 O O . ARG A 1 432 ? 13.504 -2.425 -4.954 1.00 83.81 432 ARG A O 1
ATOM 3549 N N . PHE A 1 433 ? 15.491 -2.224 -3.888 1.00 85.50 433 PHE A N 1
ATOM 3550 C CA . PHE A 1 433 ? 15.767 -3.642 -3.639 1.00 85.50 433 PHE A CA 1
ATOM 3551 C C . PHE A 1 433 ? 16.272 -3.869 -2.207 1.00 85.50 433 PHE A C 1
ATOM 3553 O O . PHE A 1 433 ? 16.859 -2.967 -1.607 1.00 85.50 433 PHE A O 1
ATOM 3560 N N . ASN A 1 434 ? 16.056 -5.079 -1.678 1.00 72.75 434 ASN A N 1
ATOM 3561 C CA . ASN A 1 434 ? 16.383 -5.419 -0.282 1.00 72.75 434 ASN A CA 1
ATOM 3562 C C . ASN A 1 434 ? 17.460 -6.512 -0.168 1.00 72.75 434 ASN A C 1
ATOM 3564 O O . ASN A 1 434 ? 18.382 -6.397 0.639 1.00 72.75 434 ASN A O 1
ATOM 3568 N N . ASN A 1 435 ? 17.362 -7.558 -0.995 1.00 80.50 435 ASN A N 1
ATOM 3569 C CA . ASN A 1 435 ? 18.295 -8.687 -0.994 1.00 80.50 435 ASN A CA 1
ATOM 3570 C C . ASN A 1 435 ? 19.257 -8.579 -2.174 1.00 80.50 435 ASN A C 1
ATOM 3572 O O . ASN A 1 435 ? 18.821 -8.297 -3.293 1.00 80.50 435 ASN A O 1
ATOM 3576 N N . VAL A 1 436 ? 20.544 -8.836 -1.937 1.00 85.44 436 VAL A N 1
ATOM 3577 C CA . VAL A 1 436 ? 21.580 -8.782 -2.973 1.00 85.44 436 VAL A CA 1
ATOM 3578 C C . VAL A 1 436 ? 22.255 -10.143 -3.098 1.00 85.44 436 VAL A C 1
ATOM 3580 O O . VAL A 1 436 ? 22.874 -10.653 -2.164 1.00 85.44 436 VAL A O 1
ATOM 3583 N N . TYR A 1 437 ? 22.158 -10.729 -4.283 1.00 85.62 437 TYR A N 1
ATOM 3584 C CA . TYR A 1 437 ? 22.789 -11.985 -4.655 1.00 85.62 437 TYR A CA 1
ATOM 3585 C C . TYR A 1 437 ? 23.941 -11.693 -5.607 1.00 85.62 437 TYR A C 1
ATOM 3587 O O . TYR A 1 437 ? 23.766 -10.995 -6.604 1.00 85.62 437 TYR A O 1
ATOM 3595 N N . VAL A 1 438 ? 25.116 -12.244 -5.328 1.00 81.81 438 VAL A N 1
ATOM 3596 C CA . VAL A 1 438 ? 26.277 -12.120 -6.217 1.00 81.81 438 VAL A CA 1
ATOM 3597 C C . VAL A 1 438 ? 26.875 -13.491 -6.504 1.00 81.81 438 VAL A C 1
ATOM 3599 O O . VAL A 1 438 ? 26.831 -14.401 -5.667 1.00 81.81 438 VAL A O 1
ATOM 3602 N N . SER A 1 439 ? 27.452 -13.652 -7.691 1.00 73.12 439 SER A N 1
ATOM 3603 C CA . SER A 1 439 ? 28.207 -14.867 -8.002 1.00 73.12 439 SER A CA 1
ATOM 3604 C C . SER A 1 439 ? 29.464 -14.952 -7.121 1.00 73.12 439 SER A C 1
ATOM 3606 O O . SER A 1 439 ? 30.015 -13.920 -6.723 1.00 73.12 439 SER A O 1
ATOM 3608 N N . LYS A 1 440 ? 29.963 -16.166 -6.831 1.00 68.75 440 LYS A N 1
ATOM 3609 C CA . LYS A 1 440 ? 31.209 -16.321 -6.051 1.00 68.75 440 LYS A CA 1
ATOM 3610 C C . LYS A 1 440 ? 32.419 -15.609 -6.669 1.00 68.75 440 LYS A C 1
ATOM 3612 O O . LYS A 1 440 ? 33.294 -15.157 -5.940 1.00 68.75 440 LYS A O 1
ATOM 3617 N N . GLU A 1 441 ? 32.460 -15.477 -7.987 1.00 63.75 441 GLU A N 1
ATOM 3618 C CA . GLU A 1 441 ? 33.529 -14.777 -8.714 1.00 63.75 441 GLU A CA 1
ATOM 3619 C C . GLU A 1 441 ? 33.402 -13.252 -8.580 1.00 63.75 441 GLU A C 1
ATOM 3621 O O . GLU A 1 441 ? 34.388 -12.517 -8.559 1.00 63.75 441 GLU A O 1
ATOM 3626 N N . THR A 1 442 ? 32.173 -12.769 -8.400 1.00 65.12 442 THR A N 1
ATOM 3627 C CA . THR A 1 442 ? 31.835 -11.362 -8.162 1.00 65.12 442 THR A CA 1
ATOM 3628 C C . THR A 1 442 ? 31.926 -10.988 -6.669 1.00 65.12 442 THR A C 1
ATOM 3630 O O . THR A 1 442 ? 31.756 -9.826 -6.305 1.00 65.12 442 THR A O 1
ATOM 3633 N N . CYS A 1 443 ? 32.284 -11.926 -5.779 1.00 61.25 443 CYS A N 1
ATOM 3634 C CA . CYS A 1 443 ? 32.428 -11.677 -4.339 1.00 61.25 443 CYS A CA 1
ATOM 3635 C C . CYS A 1 443 ? 33.493 -10.627 -3.975 1.00 61.25 443 CYS A C 1
ATOM 3637 O O . CYS A 1 443 ? 33.467 -10.130 -2.850 1.00 61.25 443 CYS A O 1
ATOM 3639 N N . LYS A 1 444 ? 34.400 -10.242 -4.893 1.00 60.50 444 LYS A N 1
ATOM 3640 C CA . LYS A 1 444 ? 35.376 -9.150 -4.676 1.00 60.50 444 LYS A CA 1
ATOM 3641 C C . LYS A 1 444 ? 34.712 -7.834 -4.242 1.00 60.50 444 LYS A C 1
ATOM 3643 O O . LYS A 1 444 ? 35.326 -7.034 -3.543 1.00 60.50 444 LYS A O 1
ATOM 3648 N N . TYR A 1 445 ? 33.437 -7.641 -4.587 1.00 61.09 445 TYR A N 1
ATOM 3649 C CA . TYR A 1 445 ? 32.654 -6.470 -4.198 1.00 61.09 445 TYR A CA 1
ATOM 3650 C C . TYR A 1 445 ? 32.016 -6.566 -2.796 1.00 61.09 445 TYR A C 1
ATOM 3652 O O . TYR A 1 445 ? 31.440 -5.587 -2.344 1.00 61.09 445 TYR A O 1
ATOM 3660 N N . HIS A 1 446 ? 32.115 -7.687 -2.069 1.00 56.97 446 HIS A N 1
ATOM 3661 C CA . HIS A 1 446 ? 31.459 -7.852 -0.760 1.00 56.97 446 HIS A CA 1
ATOM 3662 C C . HIS A 1 446 ? 32.122 -7.115 0.412 1.00 56.97 446 HIS A C 1
ATOM 3664 O O . HIS A 1 446 ? 31.461 -6.847 1.411 1.00 56.97 446 HIS A O 1
ATOM 3670 N N . LEU A 1 447 ? 33.423 -6.830 0.342 1.00 49.97 447 LEU A N 1
ATOM 3671 C CA . LEU A 1 447 ? 34.246 -6.657 1.547 1.00 49.97 447 LEU A CA 1
ATOM 3672 C C . LEU A 1 447 ? 34.174 -5.273 2.239 1.00 49.97 447 LEU A C 1
ATOM 3674 O O . LEU A 1 447 ? 35.000 -5.001 3.104 1.00 49.97 447 LEU A O 1
ATOM 3678 N N . SER A 1 448 ? 33.216 -4.390 1.920 1.00 53.91 448 SER A N 1
ATOM 3679 C CA . SER A 1 448 ? 33.192 -3.024 2.499 1.00 53.91 448 SER A CA 1
ATOM 3680 C C . SER A 1 448 ? 31.832 -2.299 2.509 1.00 53.91 448 SER A C 1
ATOM 3682 O O . SER A 1 448 ? 31.782 -1.072 2.420 1.00 53.91 448 SER A O 1
ATOM 3684 N N . LEU A 1 449 ? 30.712 -3.025 2.599 1.00 55.78 449 LEU A N 1
ATOM 3685 C CA . LEU A 1 449 ? 29.381 -2.477 2.293 1.00 55.78 449 LEU A CA 1
ATOM 3686 C C . LEU A 1 449 ? 28.474 -2.232 3.526 1.00 55.78 449 LEU A C 1
ATOM 3688 O O . LEU A 1 449 ? 28.697 -2.829 4.579 1.00 55.78 449 LEU A O 1
ATOM 3692 N N . PRO A 1 450 ? 27.448 -1.355 3.423 1.00 56.16 450 PRO A N 1
ATOM 3693 C CA . PRO A 1 450 ? 26.581 -0.987 4.548 1.00 56.16 450 PRO A CA 1
ATOM 3694 C C . PRO A 1 450 ? 25.727 -2.162 5.050 1.00 56.16 450 PRO A C 1
ATOM 3696 O O . PRO A 1 450 ? 25.209 -2.939 4.249 1.00 56.16 450 PRO A O 1
ATOM 3699 N N . SER A 1 451 ? 25.477 -2.223 6.363 1.00 55.47 451 SER A N 1
ATOM 3700 C CA . SER A 1 451 ? 24.710 -3.289 7.041 1.00 55.47 451 SER A CA 1
ATOM 3701 C C . SER A 1 451 ? 23.247 -3.439 6.597 1.00 55.47 451 SER A C 1
ATOM 3703 O O . SER A 1 451 ? 22.598 -4.413 6.968 1.00 55.47 451 SER A O 1
ATOM 3705 N N . LYS A 1 452 ? 22.715 -2.495 5.808 1.00 60.00 452 LYS A N 1
ATOM 3706 C CA . LYS A 1 452 ? 21.322 -2.503 5.335 1.00 60.00 452 LYS A CA 1
ATOM 3707 C C . LYS A 1 452 ? 21.016 -3.580 4.282 1.00 60.00 452 LYS A C 1
ATOM 3709 O O . LYS A 1 452 ? 19.846 -3.855 4.050 1.00 60.00 452 LYS A O 1
ATOM 3714 N N . PHE A 1 453 ? 22.029 -4.159 3.632 1.00 65.25 453 PHE A N 1
ATOM 3715 C CA . PHE A 1 453 ? 21.845 -5.175 2.590 1.00 65.25 453 PHE A CA 1
ATOM 3716 C C . PHE A 1 453 ? 22.159 -6.577 3.107 1.00 65.25 453 PHE A C 1
ATOM 3718 O O . PHE A 1 453 ? 23.211 -6.805 3.706 1.00 65.25 453 PHE A O 1
ATOM 3725 N N . VAL A 1 454 ? 21.278 -7.535 2.808 1.00 61.66 454 VAL A N 1
ATOM 3726 C CA . VAL A 1 454 ? 21.542 -8.957 3.053 1.00 61.66 454 VAL A CA 1
ATOM 3727 C C . VAL A 1 454 ? 22.199 -9.553 1.812 1.00 61.66 454 VAL A C 1
ATOM 3729 O O . VAL A 1 454 ? 21.602 -9.582 0.733 1.00 61.66 454 VAL A O 1
ATOM 3732 N N . PHE A 1 455 ? 23.444 -10.005 1.969 1.00 68.31 455 PHE A N 1
ATOM 3733 C CA . PHE A 1 455 ? 24.237 -10.573 0.885 1.00 68.31 455 PHE A CA 1
ATOM 3734 C C . PHE A 1 455 ? 24.174 -12.095 0.863 1.00 68.31 455 PHE A C 1
ATOM 3736 O O . PHE A 1 455 ? 24.348 -12.767 1.880 1.00 68.31 455 PHE A O 1
ATOM 3743 N N . HIS A 1 456 ? 24.016 -12.638 -0.337 1.00 74.62 456 HIS A N 1
ATOM 3744 C CA . HIS A 1 456 ? 24.037 -14.070 -0.581 1.00 74.62 456 HIS A CA 1
ATOM 3745 C C . HIS A 1 456 ? 24.965 -14.389 -1.752 1.00 74.62 456 HIS A C 1
ATOM 3747 O O . HIS A 1 456 ? 24.883 -13.759 -2.804 1.00 74.62 456 HIS A O 1
ATOM 3753 N N . SER A 1 457 ? 25.807 -15.409 -1.601 1.00 73.31 457 SER A N 1
ATOM 3754 C CA . SER A 1 457 ? 26.601 -15.931 -2.716 1.00 73.31 457 SER A CA 1
ATOM 3755 C C . SER A 1 457 ? 25.908 -17.117 -3.397 1.00 73.31 457 SER A C 1
ATOM 3757 O O . SER A 1 457 ? 25.114 -17.844 -2.780 1.00 73.31 457 SER A O 1
ATOM 3759 N N . PHE A 1 458 ? 26.200 -17.325 -4.683 1.00 76.00 458 PHE A N 1
ATOM 3760 C CA . PHE A 1 458 ? 25.773 -18.507 -5.438 1.00 76.00 458 PHE A CA 1
ATOM 3761 C C . PHE A 1 458 ? 26.900 -19.072 -6.315 1.00 76.00 458 PHE A C 1
ATOM 3763 O O . PHE A 1 458 ? 27.865 -18.380 -6.651 1.00 76.00 458 PHE A O 1
ATOM 3770 N N . GLN A 1 459 ? 26.803 -20.362 -6.649 1.00 73.88 459 GLN A N 1
ATOM 3771 C CA . GLN A 1 459 ? 27.651 -20.980 -7.669 1.00 73.88 459 GLN A CA 1
ATOM 3772 C C . GLN A 1 459 ? 27.057 -20.700 -9.047 1.00 73.88 459 GLN A C 1
ATOM 3774 O O . GLN A 1 459 ? 25.878 -20.996 -9.233 1.00 73.88 459 GLN A O 1
ATOM 3779 N N . PRO A 1 460 ? 27.819 -20.081 -9.963 1.00 73.25 460 PRO A N 1
ATOM 3780 C CA . PRO A 1 460 ? 27.294 -19.750 -11.272 1.00 73.25 460 PRO A CA 1
ATOM 3781 C C . PRO A 1 460 ? 27.214 -20.974 -12.185 1.00 73.25 460 PRO A C 1
ATOM 3783 O O . PRO A 1 460 ? 28.024 -21.895 -12.079 1.00 73.25 460 PRO A O 1
ATOM 3786 N N . GLN A 1 461 ? 26.276 -20.930 -13.124 1.00 72.62 461 GLN A N 1
ATOM 3787 C CA . GLN A 1 461 ? 26.207 -21.809 -14.283 1.00 72.62 461 GLN A CA 1
ATOM 3788 C C . GLN A 1 461 ? 26.407 -20.962 -15.543 1.00 72.62 461 GLN A C 1
ATOM 3790 O O . GLN A 1 461 ? 25.744 -19.938 -15.700 1.00 72.62 461 GLN A O 1
ATOM 3795 N N . GLN A 1 462 ? 27.312 -21.381 -16.434 1.00 67.50 462 GLN A N 1
ATOM 3796 C CA . GLN A 1 462 ? 27.479 -20.725 -17.732 1.00 67.50 462 GLN A CA 1
ATOM 3797 C C . GLN A 1 462 ? 26.301 -21.050 -18.650 1.00 67.50 462 GLN A C 1
ATOM 3799 O O . GLN A 1 462 ? 25.956 -22.217 -18.845 1.00 67.50 462 GLN A O 1
ATOM 3804 N N . THR A 1 463 ? 25.706 -20.017 -19.241 1.00 65.69 463 THR A N 1
ATOM 3805 C CA . THR A 1 463 ? 24.705 -20.171 -20.301 1.00 65.69 463 THR A CA 1
ATOM 3806 C C . THR A 1 463 ? 25.366 -20.503 -21.644 1.00 65.69 463 THR A C 1
ATOM 3808 O O . THR A 1 463 ? 26.515 -20.135 -21.903 1.00 65.69 463 THR A O 1
ATOM 3811 N N . ASN A 1 464 ? 24.657 -21.215 -22.524 1.00 66.81 464 ASN A N 1
ATOM 3812 C CA . ASN A 1 464 ? 25.140 -21.496 -23.881 1.00 66.81 464 ASN A CA 1
ATOM 3813 C C . ASN A 1 464 ? 25.129 -20.225 -24.745 1.00 66.81 464 ASN A C 1
ATOM 3815 O O . ASN A 1 464 ? 24.366 -19.298 -24.480 1.00 66.81 464 ASN A O 1
ATOM 3819 N N . GLU A 1 465 ? 25.964 -20.178 -25.787 1.00 63.47 465 GLU A N 1
ATOM 3820 C CA . GLU A 1 465 ? 25.878 -19.105 -26.784 1.00 63.47 465 GLU A CA 1
ATOM 3821 C C . GLU A 1 465 ? 24.561 -19.211 -27.555 1.00 63.47 465 GLU A C 1
ATOM 3823 O O . GLU A 1 465 ? 24.179 -20.296 -28.000 1.00 63.47 465 GLU A O 1
ATOM 3828 N N . SER A 1 466 ? 23.879 -18.080 -27.726 1.00 59.47 466 SER A N 1
ATOM 3829 C CA . SER A 1 466 ? 22.671 -17.999 -28.539 1.00 59.47 466 SER A CA 1
ATOM 3830 C C . SER A 1 466 ? 22.949 -17.235 -29.822 1.00 59.47 466 SER A C 1
ATOM 3832 O O . SER A 1 466 ? 23.416 -16.094 -29.778 1.00 59.47 466 SER A O 1
ATOM 3834 N N . LYS A 1 467 ? 22.593 -17.826 -30.960 1.00 64.00 467 LYS A N 1
ATOM 3835 C CA . LYS A 1 467 ? 22.464 -17.075 -32.205 1.00 64.00 467 LYS A CA 1
ATOM 3836 C C . LYS A 1 467 ? 21.131 -16.328 -32.168 1.00 64.00 467 LYS A C 1
ATOM 3838 O O . LYS A 1 467 ? 20.093 -16.957 -31.974 1.00 64.00 467 LYS A O 1
ATOM 3843 N N . ASP A 1 468 ? 21.172 -15.007 -32.288 1.00 76.06 468 ASP A N 1
ATOM 3844 C CA . ASP A 1 468 ? 19.981 -14.166 -32.237 1.00 76.06 468 ASP A CA 1
ATOM 3845 C C . ASP A 1 468 ? 19.813 -13.396 -33.539 1.00 76.06 468 ASP A C 1
ATOM 3847 O O . ASP A 1 468 ? 20.576 -12.477 -33.830 1.00 76.06 468 ASP A O 1
ATOM 3851 N N . ASP A 1 469 ? 18.807 -13.801 -34.309 1.00 80.50 469 ASP A N 1
ATOM 3852 C CA . ASP A 1 469 ? 18.502 -13.237 -35.621 1.00 80.50 469 ASP A CA 1
ATOM 3853 C C . ASP A 1 469 ? 17.368 -12.183 -35.548 1.00 80.50 469 ASP A C 1
ATOM 3855 O O . ASP A 1 469 ? 16.888 -11.724 -36.585 1.00 80.50 469 ASP A O 1
ATOM 3859 N N . ARG A 1 470 ? 16.922 -11.789 -34.340 1.00 88.88 470 ARG A N 1
ATOM 3860 C CA . ARG A 1 470 ? 15.845 -10.800 -34.153 1.00 88.88 470 ARG A CA 1
ATOM 3861 C C . ARG A 1 470 ? 16.270 -9.406 -34.600 1.00 88.88 470 ARG A C 1
ATOM 3863 O O . ARG A 1 470 ? 17.322 -8.895 -34.214 1.00 88.88 470 ARG A O 1
ATOM 3870 N N . SER A 1 471 ? 15.390 -8.755 -35.350 1.00 94.50 471 SER A N 1
ATOM 3871 C CA . SER A 1 471 ? 15.529 -7.363 -35.757 1.00 94.50 471 SER A CA 1
ATOM 3872 C C . SER A 1 471 ? 15.131 -6.411 -34.626 1.00 94.50 471 SER A C 1
ATOM 3874 O O . SER A 1 471 ? 14.124 -6.617 -33.946 1.00 94.50 471 SER A O 1
ATOM 3876 N N . ARG A 1 472 ? 15.915 -5.349 -34.405 1.00 96.00 472 ARG A N 1
ATOM 3877 C CA . ARG A 1 472 ? 15.679 -4.404 -33.303 1.00 96.00 472 ARG A CA 1
ATOM 3878 C C . ARG A 1 472 ? 15.699 -2.947 -33.713 1.00 96.00 472 ARG A C 1
ATOM 3880 O O . ARG A 1 472 ? 16.601 -2.490 -34.423 1.00 96.00 472 ARG A O 1
ATOM 3887 N N . ALA A 1 473 ? 14.761 -2.204 -33.140 1.00 97.38 473 ALA A N 1
ATOM 3888 C CA . ALA A 1 473 ? 14.719 -0.752 -33.198 1.00 97.38 473 ALA A CA 1
ATOM 3889 C C . ALA A 1 473 ? 15.226 -0.129 -31.893 1.00 97.38 473 ALA A C 1
ATOM 3891 O O . ALA A 1 473 ? 14.736 -0.447 -30.814 1.00 97.38 473 ALA A O 1
ATOM 3892 N N . LEU A 1 474 ? 16.165 0.810 -31.988 1.00 96.12 474 LEU A N 1
ATOM 3893 C CA . LEU A 1 474 ? 16.637 1.608 -30.861 1.00 96.12 474 LEU A CA 1
ATOM 3894 C C . LEU A 1 474 ? 15.793 2.878 -30.713 1.00 96.12 474 LEU A C 1
ATOM 3896 O O . LEU A 1 474 ? 15.816 3.753 -31.581 1.00 96.12 474 LEU A O 1
ATOM 3900 N N . PHE A 1 475 ? 15.112 3.015 -29.580 1.00 95.75 475 PHE A N 1
ATOM 3901 C CA . PHE A 1 475 ? 14.380 4.209 -29.179 1.00 95.75 475 PHE A CA 1
ATOM 3902 C C . PHE A 1 475 ? 15.035 4.862 -27.958 1.00 95.75 475 PHE A C 1
ATOM 3904 O O . PHE A 1 475 ? 15.152 4.263 -26.893 1.00 95.75 475 PHE A O 1
ATOM 3911 N N . ILE A 1 476 ? 15.445 6.122 -28.097 1.00 93.50 476 ILE A N 1
ATOM 3912 C CA . ILE A 1 476 ? 16.102 6.886 -27.028 1.00 93.50 476 ILE A CA 1
ATOM 3913 C C . ILE A 1 476 ? 15.109 7.915 -26.481 1.00 93.50 476 ILE A C 1
ATOM 3915 O O . ILE A 1 476 ? 14.566 8.719 -27.242 1.00 93.50 476 ILE A O 1
ATOM 3919 N N . THR A 1 477 ? 14.893 7.935 -25.165 1.00 92.94 477 THR A N 1
ATOM 3920 C CA . THR A 1 477 ? 14.035 8.926 -24.496 1.00 92.94 477 THR A CA 1
ATOM 3921 C C . THR A 1 477 ? 14.515 9.234 -23.080 1.00 92.94 477 THR A C 1
ATOM 3923 O O . THR A 1 477 ? 15.117 8.402 -22.413 1.00 92.94 477 THR A O 1
ATOM 3926 N N . ARG A 1 478 ? 14.210 10.436 -22.578 1.00 92.38 478 ARG A N 1
ATOM 3927 C CA . ARG A 1 478 ? 14.368 10.743 -21.149 1.00 92.38 478 ARG A CA 1
ATOM 3928 C C . ARG A 1 478 ? 13.232 10.172 -20.307 1.00 92.38 478 ARG A C 1
ATOM 3930 O O . ARG A 1 478 ? 13.459 9.938 -19.133 1.00 92.38 478 ARG A O 1
ATOM 3937 N N . ALA A 1 479 ? 12.034 9.980 -20.868 1.00 94.44 479 ALA A N 1
ATOM 3938 C CA . ALA A 1 479 ? 10.839 9.506 -20.158 1.00 94.44 479 ALA A CA 1
ATOM 3939 C C . ALA A 1 479 ? 10.572 10.217 -18.806 1.00 94.44 479 ALA A C 1
ATOM 3941 O O . ALA A 1 479 ? 10.459 9.567 -17.774 1.00 94.44 479 ALA A O 1
ATOM 3942 N N . GLN A 1 480 ? 10.461 11.552 -18.808 1.00 93.88 480 GLN A N 1
ATOM 3943 C CA . GLN A 1 480 ? 10.277 12.400 -17.611 1.00 93.88 480 GLN A CA 1
ATOM 3944 C C . GLN A 1 480 ? 8.869 13.050 -17.521 1.00 93.88 480 GLN A C 1
ATOM 3946 O O . GLN A 1 480 ? 8.778 14.283 -17.587 1.00 93.88 480 GLN A O 1
ATOM 3951 N N . PRO A 1 481 ? 7.750 12.304 -17.396 1.00 95.44 481 PRO A N 1
ATOM 3952 C CA . PRO A 1 481 ? 7.608 10.845 -17.274 1.00 95.44 481 PRO A CA 1
ATOM 3953 C C . PRO A 1 481 ? 7.392 10.114 -18.621 1.00 95.44 481 PRO A C 1
ATOM 3955 O O . PRO A 1 481 ? 7.340 10.732 -19.689 1.00 95.44 481 PRO A O 1
ATOM 3958 N N . PHE A 1 482 ? 7.264 8.780 -18.580 1.00 97.06 482 PHE A N 1
ATOM 3959 C CA . PHE A 1 482 ? 6.748 7.978 -19.699 1.00 97.06 482 PHE A CA 1
ATOM 3960 C C . PHE A 1 482 ? 5.258 8.294 -19.947 1.00 97.06 482 PHE A C 1
ATOM 3962 O O . PHE A 1 482 ? 4.514 8.508 -18.995 1.00 97.06 482 PHE A O 1
ATOM 3969 N N . HIS A 1 483 ? 4.808 8.338 -21.207 1.00 96.00 483 HIS A N 1
ATOM 3970 C CA . HIS A 1 483 ? 3.469 8.824 -21.574 1.00 96.00 483 HIS A CA 1
ATOM 3971 C C . HIS A 1 483 ? 2.971 8.236 -22.903 1.00 96.00 483 HIS A C 1
ATOM 3973 O O . HIS A 1 483 ? 3.735 7.570 -23.602 1.00 96.00 483 HIS A O 1
ATOM 3979 N N . ASN A 1 484 ? 1.721 8.525 -23.292 1.00 95.88 484 ASN A N 1
ATOM 3980 C CA . ASN A 1 484 ? 1.073 7.930 -24.475 1.00 95.88 484 ASN A CA 1
ATOM 3981 C C . ASN A 1 484 ? 1.855 8.160 -25.781 1.00 95.88 484 ASN A C 1
ATOM 3983 O O . ASN A 1 484 ? 1.998 7.241 -26.578 1.00 95.88 484 ASN A O 1
ATOM 3987 N N . GLY A 1 485 ? 2.459 9.340 -25.961 1.00 95.81 485 GLY A N 1
ATOM 3988 C CA . GLY A 1 485 ? 3.339 9.590 -27.112 1.00 95.81 485 GLY A CA 1
ATOM 3989 C C . GLY A 1 485 ? 4.579 8.681 -27.190 1.00 95.81 485 GLY A C 1
ATOM 3990 O O . GLY A 1 485 ? 4.997 8.328 -28.286 1.00 95.81 485 GLY A O 1
ATOM 3991 N N . HIS A 1 486 ? 5.162 8.268 -26.056 1.00 96.56 486 HIS A N 1
ATOM 3992 C CA . HIS A 1 486 ? 6.268 7.301 -26.055 1.00 96.56 486 HIS A CA 1
ATOM 3993 C C . HIS A 1 486 ? 5.777 5.893 -26.407 1.00 96.56 486 HIS A C 1
ATOM 3995 O O . HIS A 1 486 ? 6.436 5.202 -27.180 1.00 96.56 486 HIS A O 1
ATOM 4001 N N . LEU A 1 487 ? 4.618 5.494 -25.869 1.00 96.69 487 LEU A N 1
ATOM 4002 C CA . LEU A 1 487 ? 3.999 4.202 -26.166 1.00 96.69 487 LEU A CA 1
ATOM 4003 C C . LEU A 1 487 ? 3.694 4.061 -27.662 1.00 96.69 487 LEU A C 1
ATOM 4005 O O . LEU A 1 487 ? 4.072 3.060 -28.254 1.00 96.69 487 LEU A O 1
ATOM 4009 N N . GLU A 1 488 ? 3.129 5.093 -28.296 1.00 96.31 488 GLU A N 1
ATOM 4010 C CA . GLU A 1 488 ? 2.821 5.056 -29.733 1.00 96.31 488 GLU A CA 1
ATOM 4011 C C . GLU A 1 488 ? 4.081 4.868 -30.603 1.00 96.31 488 GLU A C 1
ATOM 4013 O O . GLU A 1 488 ? 4.046 4.171 -31.617 1.00 96.31 488 GLU A O 1
ATOM 4018 N N . ILE A 1 489 ? 5.214 5.479 -30.227 1.00 96.12 489 ILE A N 1
ATOM 4019 C CA . ILE A 1 489 ? 6.488 5.283 -30.945 1.00 96.12 489 ILE A CA 1
ATOM 4020 C C . ILE A 1 489 ? 6.944 3.828 -30.832 1.00 96.12 489 ILE A C 1
ATOM 4022 O O . ILE A 1 489 ? 7.384 3.249 -31.824 1.00 96.12 489 ILE A O 1
ATOM 4026 N N . ILE A 1 490 ? 6.834 3.252 -29.635 1.00 97.00 490 ILE A N 1
ATOM 4027 C CA . ILE A 1 490 ? 7.213 1.866 -29.361 1.00 97.00 490 ILE A CA 1
ATOM 4028 C C . ILE A 1 490 ? 6.312 0.892 -30.126 1.00 97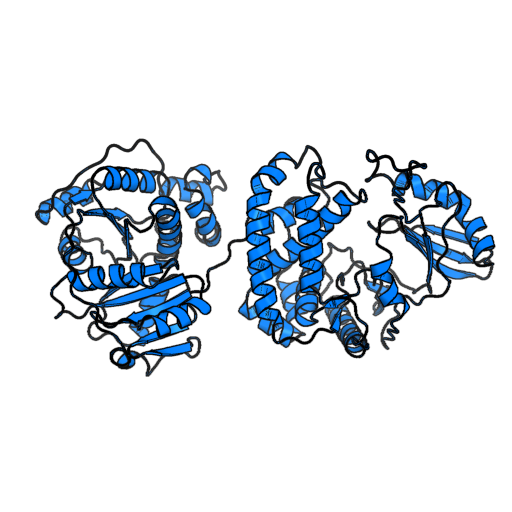.00 490 ILE A C 1
ATOM 4030 O O . ILE A 1 490 ? 6.829 0.007 -30.798 1.00 97.00 490 ILE A O 1
ATOM 4034 N N . GLU A 1 491 ? 4.995 1.092 -30.105 1.00 96.38 491 GLU A N 1
ATOM 4035 C CA . GLU A 1 491 ? 4.037 0.259 -30.841 1.00 96.38 491 GLU A CA 1
ATOM 4036 C C . GLU A 1 491 ? 4.333 0.266 -32.348 1.00 96.38 491 GLU A C 1
ATOM 4038 O O . GLU A 1 491 ? 4.440 -0.792 -32.960 1.00 96.38 491 GLU A O 1
ATOM 4043 N N . LYS A 1 492 ? 4.606 1.438 -32.937 1.00 96.69 492 LYS A N 1
ATOM 4044 C CA . LYS A 1 492 ? 5.007 1.551 -34.354 1.00 96.69 492 LYS A CA 1
ATOM 4045 C C . LYS A 1 492 ? 6.349 0.894 -34.673 1.00 96.69 492 LYS A C 1
ATOM 4047 O O . LYS A 1 492 ? 6.570 0.493 -35.813 1.00 96.69 492 LYS A O 1
ATOM 4052 N N . ALA A 1 493 ? 7.273 0.855 -33.716 1.00 96.81 493 ALA A N 1
ATOM 4053 C CA . ALA A 1 493 ? 8.530 0.139 -33.892 1.00 96.81 493 ALA A CA 1
ATOM 4054 C C . ALA A 1 493 ? 8.273 -1.375 -33.910 1.00 96.81 493 ALA A C 1
ATOM 4056 O O . ALA A 1 493 ? 8.763 -2.060 -34.802 1.00 96.81 493 ALA A O 1
ATOM 4057 N N . LEU A 1 494 ? 7.445 -1.871 -32.988 1.00 96.62 494 LEU A N 1
ATOM 4058 C CA . LEU A 1 494 ? 7.079 -3.287 -32.877 1.00 96.62 494 LEU A CA 1
ATOM 4059 C C . LEU A 1 494 ? 6.186 -3.789 -34.027 1.00 96.62 494 LEU A C 1
ATOM 4061 O O . LEU A 1 494 ? 6.131 -4.985 -34.280 1.00 96.62 494 LEU A O 1
ATOM 4065 N N . GLU A 1 495 ? 5.534 -2.897 -34.779 1.00 95.56 495 GLU A N 1
ATOM 4066 C CA . GLU A 1 495 ? 4.881 -3.245 -36.054 1.00 95.56 495 GLU A CA 1
ATOM 4067 C C . GLU A 1 495 ? 5.882 -3.655 -37.156 1.00 95.56 495 GLU A C 1
ATOM 4069 O O . GLU A 1 495 ? 5.487 -4.276 -38.144 1.00 95.56 495 GLU A O 1
ATOM 4074 N N . LYS A 1 496 ? 7.160 -3.271 -37.029 1.00 96.31 496 LYS A N 1
ATOM 4075 C CA . LYS A 1 496 ? 8.193 -3.427 -38.071 1.00 96.31 496 LYS A CA 1
ATOM 4076 C C . LYS A 1 496 ? 9.409 -4.248 -37.646 1.00 96.31 496 LYS A C 1
ATOM 4078 O O . LYS A 1 496 ? 10.117 -4.746 -38.516 1.00 96.31 496 LYS A O 1
ATOM 4083 N N . TYR A 1 497 ? 9.679 -4.319 -36.348 1.00 97.00 497 TYR A N 1
ATOM 4084 C CA . TYR A 1 497 ? 10.871 -4.922 -35.760 1.00 97.00 497 TYR A CA 1
ATOM 4085 C C . TYR A 1 497 ? 10.460 -5.881 -34.639 1.00 97.00 497 TYR A C 1
ATOM 4087 O O . TYR A 1 497 ? 9.480 -5.629 -33.942 1.00 97.00 497 TYR A O 1
ATOM 4095 N N . ASP A 1 498 ? 11.221 -6.957 -34.444 1.00 95.19 498 ASP A N 1
ATOM 4096 C CA . ASP A 1 498 ? 10.875 -8.029 -33.497 1.00 95.19 498 ASP A CA 1
ATOM 4097 C C . ASP A 1 498 ? 10.968 -7.590 -32.028 1.00 95.19 498 ASP A C 1
ATOM 4099 O O . ASP A 1 498 ? 10.227 -8.081 -31.170 1.00 95.19 498 ASP A O 1
ATOM 4103 N N . GLU A 1 499 ? 11.897 -6.677 -31.727 1.00 95.94 499 GLU A N 1
ATOM 4104 C CA . GLU A 1 499 ? 12.066 -6.082 -30.402 1.00 95.94 499 GLU A CA 1
ATOM 4105 C C . GLU A 1 499 ? 12.369 -4.578 -30.480 1.00 95.94 499 GLU A C 1
ATOM 4107 O O . GLU A 1 499 ? 12.960 -4.067 -31.437 1.00 95.94 499 GLU A O 1
ATOM 4112 N N . VAL A 1 500 ? 12.040 -3.863 -29.404 1.00 97.25 500 VAL A N 1
ATOM 4113 C CA . VAL A 1 500 ? 12.457 -2.469 -29.205 1.00 97.25 500 VAL A CA 1
ATOM 4114 C C . VAL A 1 500 ? 13.476 -2.354 -28.073 1.00 97.25 500 VAL A C 1
ATOM 4116 O O . VAL A 1 500 ? 13.297 -2.905 -26.991 1.00 97.25 500 VAL A O 1
ATOM 4119 N N . ILE A 1 501 ? 14.545 -1.598 -28.292 1.00 96.12 501 ILE A N 1
ATOM 4120 C CA . ILE A 1 501 ? 15.495 -1.215 -27.251 1.00 96.12 501 ILE A CA 1
ATOM 4121 C C . ILE A 1 501 ? 15.157 0.196 -26.792 1.00 96.12 501 ILE A C 1
ATOM 4123 O O . ILE A 1 501 ? 15.337 1.151 -27.542 1.00 96.12 501 ILE A O 1
ATOM 4127 N N . VAL A 1 502 ? 14.680 0.339 -25.560 1.00 96.38 502 VAL A N 1
ATOM 4128 C CA . VAL A 1 502 ? 14.341 1.629 -24.958 1.00 96.38 502 VAL A CA 1
ATOM 4129 C C . VAL A 1 502 ? 15.488 2.096 -24.070 1.00 96.38 502 VAL A C 1
ATOM 4131 O O . VAL A 1 502 ? 15.698 1.597 -22.965 1.00 96.38 502 VAL A O 1
ATOM 4134 N N . VAL A 1 503 ? 16.227 3.095 -24.541 1.00 94.06 503 VAL A N 1
ATOM 4135 C CA . VAL A 1 503 ? 17.275 3.753 -23.759 1.00 94.06 503 VAL A CA 1
ATOM 4136 C C . VAL A 1 503 ? 16.664 4.894 -22.961 1.00 94.06 503 VAL A C 1
ATOM 4138 O O . VAL A 1 503 ? 16.174 5.873 -23.533 1.00 94.06 503 VAL A O 1
ATOM 4141 N N . LEU A 1 504 ? 16.736 4.781 -21.635 1.00 93.38 504 LEU A N 1
ATOM 4142 C CA . LEU A 1 504 ? 16.397 5.845 -20.699 1.00 93.38 504 LEU A CA 1
ATOM 4143 C C . LEU A 1 504 ? 17.619 6.747 -20.513 1.00 93.38 504 LEU A C 1
ATOM 4145 O O . LEU A 1 504 ? 18.473 6.504 -19.660 1.00 93.38 504 LEU A O 1
ATOM 4149 N N . ALA A 1 505 ? 17.700 7.781 -21.347 1.00 89.94 505 ALA A N 1
ATOM 4150 C CA . ALA A 1 505 ? 18.814 8.721 -21.384 1.00 89.94 505 ALA A CA 1
ATOM 4151 C C . ALA A 1 505 ? 18.860 9.630 -20.144 1.00 89.94 505 ALA A C 1
ATOM 4153 O O . ALA A 1 505 ? 17.845 9.851 -19.472 1.00 89.94 505 ALA A O 1
ATOM 4154 N N . SER A 1 506 ? 20.042 10.188 -19.873 1.00 88.44 506 SER A N 1
ATOM 4155 C CA . SER A 1 506 ? 20.344 11.045 -18.719 1.00 88.44 506 SER A CA 1
ATOM 4156 C C . SER A 1 506 ? 19.969 10.353 -17.409 1.00 88.44 506 SER A C 1
ATOM 4158 O O . SER A 1 506 ? 19.212 10.887 -16.596 1.00 88.44 506 SER A O 1
ATOM 4160 N N . ALA A 1 507 ? 20.398 9.099 -17.240 1.00 88.69 507 ALA A N 1
ATOM 4161 C CA . ALA A 1 507 ? 20.104 8.290 -16.057 1.00 88.69 507 ALA A CA 1
ATOM 4162 C C . ALA A 1 507 ? 20.600 8.927 -14.741 1.00 88.69 507 ALA A C 1
ATOM 4164 O O . ALA A 1 507 ? 20.016 8.712 -13.682 1.00 88.69 507 ALA A O 1
ATOM 4165 N N . GLU A 1 508 ? 21.641 9.752 -14.814 1.00 86.19 508 GLU A N 1
ATOM 4166 C CA . GLU A 1 508 ? 22.211 10.507 -13.701 1.00 86.19 508 GLU A CA 1
ATOM 4167 C C . GLU A 1 508 ? 21.389 11.742 -13.293 1.00 86.19 508 GLU A C 1
ATOM 4169 O O . GLU A 1 508 ? 21.527 12.223 -12.169 1.00 86.19 508 GLU A O 1
ATOM 4174 N N . ALA A 1 509 ? 20.525 12.256 -14.176 1.00 88.25 509 ALA A N 1
ATOM 4175 C CA . ALA A 1 509 ? 19.729 13.452 -13.919 1.00 88.25 509 ALA A CA 1
ATOM 4176 C C . ALA A 1 509 ? 18.433 13.113 -13.163 1.00 88.25 509 ALA A C 1
ATOM 4178 O O . ALA A 1 509 ? 17.634 12.284 -13.606 1.00 88.25 509 ALA A O 1
ATOM 4179 N N . SER A 1 510 ? 18.216 13.779 -12.027 1.00 89.69 510 SER A N 1
ATOM 4180 C CA . SER A 1 510 ? 17.039 13.621 -11.161 1.00 89.69 510 SER A CA 1
ATOM 4181 C C . SER A 1 510 ? 16.859 14.842 -10.252 1.00 89.69 510 SER A C 1
ATOM 4183 O O . SER A 1 510 ? 17.791 15.638 -10.132 1.00 89.69 510 SER A O 1
ATOM 4185 N N . PHE A 1 511 ? 15.687 15.002 -9.624 1.00 88.50 511 PHE A N 1
ATOM 4186 C CA . PHE A 1 511 ? 15.390 16.098 -8.685 1.00 88.50 511 PHE A CA 1
ATOM 4187 C C . PHE A 1 511 ? 15.628 17.511 -9.252 1.00 88.50 511 PHE A C 1
ATOM 4189 O O . PHE A 1 511 ? 16.034 18.428 -8.542 1.00 88.50 511 PHE A O 1
ATOM 4196 N N . THR A 1 512 ? 15.374 17.693 -10.548 1.00 89.62 512 THR A N 1
ATOM 4197 C CA . THR A 1 512 ? 15.406 19.002 -11.221 1.00 89.62 512 THR A CA 1
ATOM 4198 C C . THR A 1 512 ? 14.084 19.269 -11.924 1.00 89.62 512 THR A C 1
ATOM 4200 O O . THR A 1 512 ? 13.306 18.351 -12.168 1.00 89.62 512 THR A O 1
ATOM 4203 N N . GLU A 1 513 ? 13.845 20.517 -12.320 1.00 87.00 513 GLU A N 1
ATOM 4204 C CA . GLU A 1 513 ? 12.602 20.903 -12.992 1.00 87.00 513 GLU A CA 1
ATOM 4205 C C . GLU A 1 513 ? 12.337 20.114 -14.290 1.00 87.00 513 GLU A C 1
ATOM 4207 O O . GLU A 1 513 ? 11.213 19.685 -14.580 1.00 87.00 513 GLU A O 1
ATOM 4212 N N . ASP A 1 514 ? 13.400 19.891 -15.060 1.00 87.06 514 ASP A N 1
ATOM 4213 C CA . ASP A 1 514 ? 13.348 19.179 -16.334 1.00 87.06 514 ASP A CA 1
ATOM 4214 C C . ASP A 1 514 ? 13.497 17.666 -16.197 1.00 87.06 514 ASP A C 1
ATOM 4216 O O . ASP A 1 514 ? 13.071 16.925 -17.089 1.00 87.06 514 ASP A O 1
ATOM 4220 N N . ASN A 1 515 ? 14.108 17.209 -15.103 1.00 91.19 515 ASN A N 1
ATOM 4221 C CA . ASN A 1 515 ? 14.343 15.802 -14.804 1.00 91.19 515 ASN A CA 1
ATOM 4222 C C . ASN A 1 515 ? 13.972 15.539 -13.338 1.00 91.19 515 ASN A C 1
ATOM 4224 O O . ASN A 1 515 ? 14.865 15.405 -12.501 1.00 91.19 515 ASN A O 1
ATOM 4228 N N . PRO A 1 516 ? 12.672 15.528 -13.000 1.00 92.00 516 PRO A N 1
ATOM 4229 C CA . PRO A 1 516 ? 12.230 15.334 -11.623 1.00 92.00 516 PRO A CA 1
ATOM 4230 C C . PRO A 1 516 ? 12.447 13.891 -11.168 1.00 92.00 516 PRO A C 1
ATOM 4232 O O . PRO A 1 516 ? 12.875 13.670 -10.040 1.00 92.00 516 PRO A O 1
ATOM 4235 N N . LEU A 1 517 ? 12.229 12.915 -12.058 1.00 93.69 517 LEU A N 1
ATOM 4236 C CA . LEU A 1 517 ? 12.293 11.499 -11.715 1.00 93.69 517 LEU A CA 1
ATOM 4237 C C . LEU A 1 517 ? 13.712 10.935 -11.829 1.00 93.69 517 LEU A C 1
ATOM 4239 O O . LEU A 1 517 ? 14.464 11.271 -12.748 1.00 93.69 517 LEU A O 1
ATOM 4243 N N . THR A 1 518 ? 14.050 9.994 -10.953 1.00 92.56 518 THR A N 1
ATOM 4244 C CA . THR A 1 518 ? 15.295 9.213 -11.031 1.00 92.56 518 THR A CA 1
ATOM 4245 C C . THR A 1 518 ? 15.264 8.194 -12.175 1.00 92.56 518 THR A C 1
ATOM 4247 O O . THR A 1 518 ? 14.202 7.877 -12.717 1.00 92.56 518 THR A O 1
ATOM 4250 N N . ALA A 1 519 ? 16.422 7.650 -12.572 1.00 92.19 519 ALA A N 1
ATOM 4251 C CA . ALA A 1 519 ? 16.467 6.538 -13.530 1.00 92.19 519 ALA A CA 1
ATOM 4252 C C . ALA A 1 519 ? 15.651 5.335 -13.046 1.00 92.19 519 ALA A C 1
ATOM 4254 O O . ALA A 1 519 ? 14.825 4.823 -13.796 1.00 92.19 519 ALA A O 1
ATOM 4255 N N . ALA A 1 520 ? 15.812 4.961 -11.775 1.00 90.75 520 ALA A N 1
ATOM 4256 C CA . ALA A 1 520 ? 15.047 3.904 -11.126 1.00 90.75 520 ALA A CA 1
ATOM 4257 C C . ALA A 1 520 ? 13.524 4.083 -11.260 1.00 90.75 520 ALA A C 1
ATOM 4259 O O . ALA A 1 520 ? 12.815 3.157 -11.652 1.00 90.75 520 ALA A O 1
ATOM 4260 N N . GLN A 1 521 ? 13.011 5.287 -10.989 1.00 93.00 521 GLN A N 1
ATOM 4261 C CA . GLN A 1 521 ? 11.578 5.585 -11.093 1.00 93.00 521 GLN A CA 1
ATOM 4262 C C . GLN A 1 521 ? 11.089 5.502 -12.543 1.00 93.00 521 GLN A C 1
ATOM 4264 O O . GLN A 1 521 ? 10.027 4.948 -12.817 1.00 93.00 521 GLN A O 1
ATOM 4269 N N . ARG A 1 522 ? 11.881 6.007 -13.495 1.00 94.88 522 ARG A N 1
ATOM 4270 C CA . ARG A 1 522 ? 11.562 5.920 -14.926 1.00 94.88 522 ARG A CA 1
ATOM 4271 C C . ARG A 1 522 ? 11.599 4.493 -15.450 1.00 94.88 522 ARG A C 1
ATOM 4273 O O . ARG A 1 522 ? 10.743 4.133 -16.259 1.00 94.88 522 ARG A O 1
ATOM 4280 N N . MET A 1 523 ? 12.550 3.686 -14.981 1.00 93.44 523 MET A N 1
ATOM 4281 C CA . MET A 1 523 ? 12.587 2.250 -15.240 1.00 93.44 523 MET A CA 1
ATOM 4282 C C . MET A 1 523 ? 11.335 1.582 -14.694 1.00 93.44 523 MET A C 1
ATOM 4284 O O . MET A 1 523 ? 10.719 0.819 -15.424 1.00 93.44 523 MET A O 1
ATOM 4288 N N . GLU A 1 524 ? 10.919 1.881 -13.461 1.00 92.19 524 GLU A N 1
ATOM 4289 C CA . GLU A 1 524 ? 9.712 1.292 -12.874 1.00 92.19 524 GLU A CA 1
ATOM 4290 C C . GLU A 1 524 ? 8.465 1.602 -13.714 1.00 92.19 524 GLU A C 1
ATOM 4292 O O . GLU A 1 524 ? 7.753 0.680 -14.109 1.00 92.19 524 GLU A O 1
ATOM 4297 N N . ILE A 1 525 ? 8.259 2.876 -14.067 1.00 93.88 525 ILE A N 1
ATOM 4298 C CA . ILE A 1 525 ? 7.129 3.326 -14.894 1.00 93.88 525 ILE A CA 1
ATOM 4299 C C . ILE A 1 525 ? 7.163 2.663 -16.279 1.00 93.88 525 ILE A C 1
ATOM 4301 O O . ILE A 1 525 ? 6.165 2.099 -16.724 1.00 93.88 525 ILE A O 1
ATOM 4305 N N . THR A 1 526 ? 8.305 2.722 -16.969 1.00 95.38 526 THR A N 1
ATOM 4306 C CA . THR A 1 526 ? 8.436 2.212 -18.344 1.00 95.38 526 THR A CA 1
ATOM 4307 C C . THR A 1 526 ? 8.292 0.692 -18.378 1.00 95.38 526 THR A C 1
ATOM 4309 O O . THR A 1 526 ? 7.531 0.165 -19.185 1.00 95.38 526 THR A O 1
ATOM 4312 N N . ASN A 1 527 ? 8.964 -0.018 -17.468 1.00 92.69 527 ASN A N 1
ATOM 4313 C CA . ASN A 1 527 ? 8.931 -1.476 -17.386 1.00 92.69 527 ASN A CA 1
ATOM 4314 C C . ASN A 1 527 ? 7.513 -1.990 -17.133 1.00 92.69 527 ASN A C 1
ATOM 4316 O O . ASN A 1 527 ? 7.094 -2.942 -17.782 1.00 92.69 527 ASN A O 1
ATOM 4320 N N . ALA A 1 528 ? 6.747 -1.337 -16.256 1.00 89.31 528 ALA A N 1
ATOM 4321 C CA . ALA A 1 528 ? 5.367 -1.732 -15.993 1.00 89.31 528 ALA A CA 1
ATOM 4322 C C . ALA A 1 528 ? 4.472 -1.640 -17.236 1.00 89.31 528 ALA A C 1
ATOM 4324 O O . ALA A 1 528 ? 3.685 -2.554 -17.479 1.00 89.31 528 ALA A O 1
ATOM 4325 N N . VAL A 1 529 ? 4.623 -0.583 -18.044 1.00 94.06 529 VAL A N 1
ATOM 4326 C CA . VAL A 1 529 ? 3.889 -0.451 -19.311 1.00 94.06 529 VAL A CA 1
ATOM 4327 C C . VAL A 1 529 ? 4.317 -1.537 -20.294 1.00 94.06 529 VAL A C 1
ATOM 4329 O O . VAL A 1 529 ? 3.469 -2.245 -20.829 1.00 94.06 529 VAL A O 1
ATOM 4332 N N . LEU A 1 530 ? 5.622 -1.696 -20.532 1.00 94.12 530 LEU A N 1
ATOM 4333 C CA . LEU A 1 530 ? 6.103 -2.609 -21.571 1.00 94.12 530 LEU A CA 1
ATOM 4334 C C . LEU A 1 530 ? 5.852 -4.082 -21.227 1.00 94.12 530 LEU A C 1
ATOM 4336 O O . LEU A 1 530 ? 5.464 -4.843 -22.110 1.00 94.12 530 LEU A O 1
ATOM 4340 N N . TRP A 1 531 ? 5.971 -4.481 -19.957 1.00 89.56 531 TRP A N 1
ATOM 4341 C CA . TRP A 1 531 ? 5.566 -5.823 -19.520 1.00 89.56 531 TRP A CA 1
ATOM 4342 C C . TRP A 1 531 ? 4.074 -6.069 -19.743 1.00 89.56 531 TRP A C 1
ATOM 4344 O O . TRP A 1 531 ? 3.711 -7.123 -20.257 1.00 89.56 531 TRP A O 1
ATOM 4354 N N . ALA A 1 532 ? 3.217 -5.106 -19.388 1.00 88.50 532 ALA A N 1
ATOM 4355 C CA . ALA A 1 532 ? 1.769 -5.255 -19.528 1.00 88.50 532 ALA A CA 1
ATOM 4356 C C . ALA A 1 532 ? 1.307 -5.309 -20.994 1.00 88.50 532 ALA A C 1
ATOM 4358 O O . ALA A 1 532 ? 0.294 -5.938 -21.292 1.00 88.50 532 ALA A O 1
ATOM 4359 N N . ARG A 1 533 ? 2.029 -4.644 -21.904 1.00 89.88 533 ARG A N 1
ATOM 4360 C CA . ARG A 1 533 ? 1.608 -4.456 -23.302 1.00 89.88 533 ARG A CA 1
ATOM 4361 C C . ARG A 1 533 ? 2.321 -5.361 -24.305 1.00 89.88 533 ARG A C 1
ATOM 4363 O O . ARG A 1 533 ? 1.734 -5.683 -25.333 1.00 89.88 533 ARG A O 1
ATOM 4370 N N . HIS A 1 534 ? 3.567 -5.749 -24.036 1.00 89.81 534 HIS A N 1
ATOM 4371 C CA . HIS A 1 534 ? 4.454 -6.330 -25.053 1.00 89.81 534 HIS A CA 1
ATOM 4372 C C . HIS A 1 534 ? 5.223 -7.578 -24.595 1.00 89.81 534 HIS A C 1
ATOM 4374 O O . HIS A 1 534 ? 6.103 -8.031 -25.319 1.00 89.81 534 HIS A O 1
ATOM 4380 N N . ASN A 1 535 ? 4.910 -8.138 -23.420 1.00 79.19 535 ASN A N 1
ATOM 4381 C CA . ASN A 1 535 ? 5.305 -9.485 -22.971 1.00 79.19 535 ASN A CA 1
ATOM 4382 C C . ASN A 1 535 ? 6.749 -9.929 -23.323 1.00 79.19 535 ASN A C 1
ATOM 4384 O O . ASN A 1 535 ? 6.955 -11.019 -23.847 1.00 79.19 535 ASN A O 1
ATOM 4388 N N . GLY A 1 536 ? 7.748 -9.075 -23.072 1.00 76.00 536 GLY A N 1
ATOM 4389 C CA . GLY A 1 536 ? 9.168 -9.408 -23.271 1.00 76.00 536 GLY A CA 1
ATOM 4390 C C . GLY A 1 536 ? 9.784 -8.993 -24.615 1.00 76.00 536 GLY A C 1
ATOM 4391 O O . GLY A 1 536 ? 11.005 -9.054 -24.753 1.00 76.00 536 GLY A O 1
ATOM 4392 N N . HIS A 1 537 ? 9.014 -8.455 -25.569 1.00 89.62 537 HIS A N 1
ATOM 4393 C CA . HIS A 1 537 ? 9.520 -7.934 -26.857 1.00 89.62 537 HIS A CA 1
ATOM 4394 C C . HIS A 1 537 ? 10.231 -6.571 -26.743 1.00 89.62 537 HIS A C 1
ATOM 4396 O O . HIS A 1 537 ? 10.104 -5.688 -27.593 1.00 89.62 537 HIS A O 1
ATOM 4402 N N . PHE A 1 538 ? 10.969 -6.352 -25.658 1.00 94.56 538 PHE A N 1
ATOM 4403 C CA . PHE A 1 538 ? 11.652 -5.094 -25.409 1.00 94.56 538 PHE A CA 1
ATOM 4404 C C . PHE A 1 538 ? 12.919 -5.264 -24.566 1.00 94.56 538 PHE A C 1
ATOM 4406 O O . PHE A 1 538 ? 13.166 -6.303 -23.947 1.00 94.56 538 PHE A O 1
ATOM 4413 N N . TRP A 1 539 ? 13.701 -4.192 -24.525 1.00 94.38 539 TRP A N 1
ATOM 4414 C CA . TRP A 1 539 ? 14.833 -3.981 -23.633 1.00 94.38 539 TRP A CA 1
ATOM 4415 C C . TRP A 1 539 ? 14.718 -2.593 -23.007 1.00 94.38 539 TRP A C 1
ATOM 4417 O O . TRP A 1 539 ? 14.254 -1.664 -23.668 1.00 94.38 539 TRP A O 1
ATOM 4427 N N . ILE A 1 540 ? 15.138 -2.432 -21.751 1.00 94.31 540 ILE A N 1
ATOM 4428 C CA . ILE A 1 540 ? 15.190 -1.122 -21.086 1.00 94.31 540 ILE A CA 1
ATOM 4429 C C . ILE A 1 540 ? 16.579 -0.935 -20.500 1.00 94.31 540 ILE A C 1
ATOM 4431 O O . ILE A 1 540 ? 16.960 -1.653 -19.577 1.00 94.31 540 ILE A O 1
ATOM 4435 N N . PHE A 1 541 ? 17.304 0.068 -20.989 1.00 91.50 541 PHE A N 1
ATOM 4436 C CA . PHE A 1 541 ? 18.647 0.375 -20.507 1.00 91.50 541 PHE A CA 1
ATOM 4437 C C . PHE A 1 541 ? 18.709 1.790 -19.933 1.00 91.50 541 PHE A C 1
ATOM 4439 O O . PHE A 1 541 ? 18.505 2.757 -20.675 1.00 91.50 541 PHE A O 1
ATOM 4446 N N . PRO A 1 542 ? 18.986 1.952 -18.626 1.00 90.44 542 PRO A N 1
ATOM 4447 C CA . PRO A 1 542 ? 19.300 3.254 -18.067 1.00 90.44 542 PRO A CA 1
ATOM 4448 C C . PRO A 1 542 ? 20.744 3.613 -18.429 1.00 90.44 542 PRO A C 1
ATOM 4450 O O . PRO A 1 542 ? 21.685 2.943 -18.011 1.00 90.44 542 PRO A O 1
ATOM 4453 N N . VAL A 1 543 ? 20.930 4.678 -19.207 1.00 86.19 543 VAL A N 1
ATOM 4454 C CA . VAL A 1 543 ? 22.263 5.101 -19.656 1.00 86.19 543 VAL A CA 1
ATOM 4455 C C . VAL A 1 543 ? 22.533 6.512 -19.164 1.00 86.19 543 VAL A C 1
ATOM 4457 O O . VAL A 1 543 ? 21.727 7.426 -19.376 1.00 86.19 543 VAL A O 1
ATOM 4460 N N . ALA A 1 544 ? 23.666 6.683 -18.479 1.00 78.69 544 ALA A N 1
ATOM 4461 C CA . ALA A 1 544 ? 24.134 8.008 -18.114 1.00 78.69 544 ALA A CA 1
ATOM 4462 C C . ALA A 1 544 ? 24.559 8.716 -19.404 1.00 78.69 544 ALA A C 1
ATOM 4464 O O . ALA A 1 544 ? 25.466 8.250 -20.082 1.00 7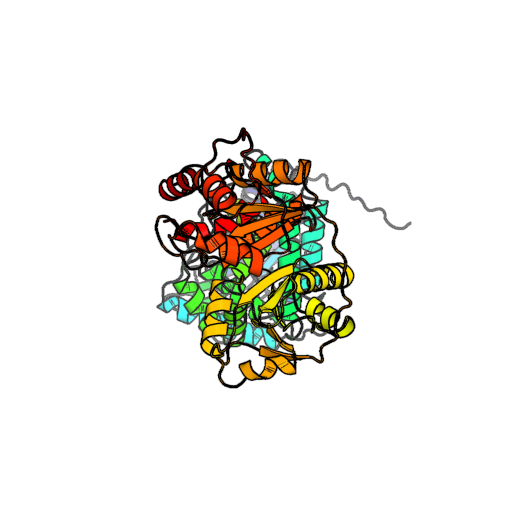8.69 544 ALA A O 1
ATOM 4465 N N . TYR A 1 545 ? 23.849 9.769 -19.797 1.00 68.12 545 TYR A N 1
ATOM 4466 C CA . TYR A 1 545 ? 23.923 10.304 -21.160 1.00 68.12 545 TYR A CA 1
ATOM 4467 C C . TYR A 1 545 ? 24.403 11.748 -21.098 1.00 68.12 545 TYR A C 1
ATOM 4469 O O . TYR A 1 545 ? 23.714 12.605 -20.548 1.00 68.12 545 TYR A O 1
ATOM 4477 N N . ASN A 1 546 ? 25.583 12.024 -21.652 1.00 57.28 546 ASN A N 1
ATOM 4478 C CA . ASN A 1 546 ? 26.164 13.363 -21.653 1.00 57.28 546 ASN A CA 1
ATOM 4479 C C . ASN A 1 546 ? 25.587 14.237 -22.794 1.00 57.28 546 ASN A C 1
ATOM 4481 O O . ASN A 1 546 ? 24.939 13.760 -23.727 1.00 57.28 546 ASN A O 1
ATOM 4485 N N . ASN A 1 547 ? 25.835 15.549 -22.735 1.00 53.50 547 ASN A N 1
ATOM 4486 C CA . ASN A 1 547 ? 25.367 16.517 -23.737 1.00 53.50 547 ASN A CA 1
ATOM 4487 C C . ASN A 1 547 ? 26.140 16.462 -25.084 1.00 53.50 547 ASN A C 1
ATOM 4489 O O . ASN A 1 547 ? 25.913 17.320 -25.940 1.00 53.50 547 ASN A O 1
ATOM 4493 N N . TYR A 1 548 ? 27.053 15.501 -25.300 1.00 51.19 548 TYR A N 1
ATOM 4494 C CA . TYR A 1 548 ? 27.919 15.441 -26.489 1.00 51.19 548 TYR A CA 1
ATOM 4495 C C . TYR A 1 548 ? 27.393 14.447 -27.536 1.00 51.19 548 TYR A C 1
ATOM 4497 O O . TYR A 1 548 ? 27.089 13.299 -27.257 1.00 51.19 548 TYR A O 1
ATOM 4505 N N . ILE A 1 549 ? 27.236 14.918 -28.776 1.00 60.34 549 ILE A N 1
ATOM 4506 C CA . ILE A 1 549 ? 26.215 14.405 -29.706 1.00 60.34 549 ILE A CA 1
ATOM 4507 C C . ILE A 1 549 ? 26.647 13.149 -30.500 1.00 60.34 549 ILE A C 1
ATOM 4509 O O . ILE A 1 549 ? 25.784 12.398 -30.916 1.00 60.34 549 ILE A O 1
ATOM 4513 N N . ALA A 1 550 ? 27.929 12.856 -30.740 1.00 60.09 550 ALA A N 1
ATOM 4514 C CA . ALA A 1 550 ? 28.315 11.723 -31.613 1.00 60.09 550 ALA A CA 1
ATOM 4515 C C . ALA A 1 550 ? 28.856 10.484 -30.869 1.00 60.09 550 ALA A C 1
ATOM 4517 O O . ALA A 1 550 ? 28.678 9.361 -31.341 1.00 60.09 550 ALA A O 1
ATOM 4518 N N . GLU A 1 551 ? 29.484 10.677 -29.708 1.00 66.19 551 GLU A N 1
ATOM 4519 C CA . GLU A 1 551 ? 30.190 9.627 -28.949 1.00 66.19 551 GLU A CA 1
ATOM 4520 C C . GLU A 1 551 ? 29.244 8.614 -28.288 1.00 66.19 551 GLU A C 1
ATOM 4522 O O . GLU A 1 551 ? 29.633 7.482 -28.010 1.00 66.19 551 GLU A O 1
ATOM 4527 N N . ASN A 1 552 ? 27.972 8.981 -28.136 1.00 75.25 552 ASN A N 1
ATOM 4528 C CA . ASN A 1 552 ? 26.975 8.138 -27.487 1.00 75.25 552 ASN A CA 1
ATOM 4529 C C . ASN A 1 552 ? 26.572 6.918 -28.333 1.00 75.25 552 ASN A C 1
ATOM 4531 O O . ASN A 1 552 ? 26.179 5.895 -27.786 1.00 75.25 552 ASN A O 1
ATOM 4535 N N . MET A 1 553 ? 26.669 6.977 -29.667 1.00 85.25 553 MET A N 1
ATOM 4536 C CA . MET A 1 553 ? 26.287 5.838 -30.520 1.00 85.25 553 MET A CA 1
ATOM 4537 C C . MET A 1 553 ? 27.240 4.635 -30.382 1.00 85.25 553 MET A C 1
ATOM 4539 O O . MET A 1 553 ? 26.743 3.518 -30.247 1.00 85.25 553 MET A O 1
ATOM 4543 N N . PRO A 1 554 ? 28.578 4.808 -30.385 1.00 82.56 554 PRO A N 1
ATOM 4544 C CA . PRO A 1 554 ? 29.514 3.742 -30.023 1.00 82.56 554 PRO A CA 1
ATOM 4545 C C . PRO A 1 554 ? 29.255 3.121 -28.646 1.00 82.56 554 PRO A C 1
ATOM 4547 O O . PRO A 1 554 ? 29.275 1.900 -28.528 1.00 82.56 554 PRO A O 1
ATOM 4550 N N . GLU A 1 555 ? 28.962 3.933 -27.626 1.00 80.75 555 GLU A N 1
ATOM 4551 C CA . GLU A 1 555 ? 28.649 3.426 -26.283 1.00 80.75 555 GLU A CA 1
ATOM 4552 C C . GLU A 1 555 ? 27.360 2.592 -26.282 1.00 80.75 555 GLU A C 1
ATOM 4554 O O . GLU A 1 555 ? 27.327 1.496 -25.729 1.00 80.75 555 GLU A O 1
ATOM 4559 N N . LEU A 1 556 ? 26.312 3.046 -26.976 1.00 85.69 556 LEU A N 1
ATOM 4560 C CA . LEU A 1 556 ? 25.080 2.267 -27.110 1.00 85.69 556 LEU A CA 1
ATOM 4561 C C . LEU A 1 556 ? 25.288 0.962 -27.887 1.00 85.69 556 LEU A C 1
ATOM 4563 O O . LEU A 1 556 ? 24.667 -0.032 -27.531 1.00 85.69 556 LEU A O 1
ATOM 4567 N N . LYS A 1 557 ? 26.174 0.927 -28.893 1.00 85.81 557 LYS A N 1
ATOM 4568 C CA . LYS A 1 557 ? 26.553 -0.326 -29.576 1.00 85.81 557 LYS A CA 1
ATOM 4569 C C . LYS A 1 557 ? 27.271 -1.312 -28.651 1.00 85.81 557 LYS A C 1
ATOM 4571 O O . LYS A 1 557 ? 27.205 -2.505 -28.907 1.00 85.81 557 LYS A O 1
ATOM 4576 N N . LEU A 1 558 ? 27.966 -0.818 -27.627 1.00 79.38 558 LEU A N 1
ATOM 4577 C CA . LEU A 1 558 ? 28.663 -1.646 -26.641 1.00 79.38 558 LEU A CA 1
ATOM 4578 C C . LEU A 1 558 ? 27.719 -2.163 -25.546 1.00 79.38 558 LEU A C 1
ATOM 4580 O O . LEU A 1 558 ? 27.865 -3.282 -25.075 1.00 79.38 558 LEU A O 1
ATOM 4584 N N . LEU A 1 559 ? 26.782 -1.323 -25.099 1.00 80.56 559 LEU A N 1
ATOM 4585 C CA . LEU A 1 559 ? 25.892 -1.644 -23.982 1.00 80.56 559 LEU A CA 1
ATOM 4586 C C . LEU A 1 559 ? 24.623 -2.383 -24.418 1.00 80.56 559 LEU A C 1
ATOM 4588 O O . LEU A 1 559 ? 24.052 -3.133 -23.636 1.00 80.56 559 LEU A O 1
ATOM 4592 N N . CYS A 1 560 ? 24.123 -2.139 -25.625 1.00 87.06 560 CYS A N 1
ATOM 4593 C CA . CYS A 1 560 ? 22.871 -2.729 -26.084 1.00 87.06 560 CYS A CA 1
ATOM 4594 C C . CYS A 1 560 ? 23.131 -4.004 -26.904 1.00 87.06 560 CYS A C 1
ATOM 4596 O O . CYS A 1 560 ? 24.152 -4.089 -27.582 1.00 87.06 560 CYS A O 1
ATOM 4598 N N . PRO A 1 561 ? 22.175 -4.952 -26.944 1.00 88.81 561 PRO A N 1
ATOM 4599 C CA . PRO A 1 561 ? 22.104 -5.939 -28.014 1.00 88.81 561 PRO A CA 1
ATOM 4600 C C . PRO A 1 561 ? 22.161 -5.263 -29.382 1.00 88.81 561 PRO A C 1
ATOM 4602 O O . PRO A 1 561 ? 21.688 -4.132 -29.536 1.00 88.81 561 PRO A O 1
ATOM 4605 N N . ASP A 1 562 ? 22.664 -5.981 -30.383 1.00 88.88 562 ASP A N 1
ATOM 4606 C CA . ASP A 1 562 ? 22.749 -5.463 -31.746 1.00 88.88 562 ASP A CA 1
ATOM 4607 C C . ASP A 1 562 ? 21.383 -4.972 -32.241 1.00 88.88 562 ASP A C 1
ATOM 4609 O O . ASP A 1 562 ? 20.357 -5.639 -32.058 1.00 88.88 562 ASP A O 1
ATOM 4613 N N . PHE A 1 563 ? 21.381 -3.794 -32.868 1.00 92.44 563 PHE A N 1
ATOM 4614 C CA . PHE A 1 563 ? 20.185 -3.132 -33.380 1.00 92.44 563 PHE A CA 1
ATOM 4615 C C . PHE A 1 563 ? 20.374 -2.616 -34.803 1.00 92.44 563 PHE A C 1
ATOM 4617 O O . PHE A 1 563 ? 21.466 -2.221 -35.213 1.00 92.44 563 PHE A O 1
ATOM 4624 N N . ASN A 1 564 ? 19.277 -2.609 -35.562 1.00 93.75 564 ASN A N 1
ATOM 4625 C CA . ASN A 1 564 ? 19.289 -2.371 -37.004 1.00 93.75 564 ASN A CA 1
ATOM 4626 C C . ASN A 1 564 ? 18.977 -0.916 -37.362 1.00 93.75 564 ASN A C 1
ATOM 4628 O O . ASN A 1 564 ? 19.441 -0.420 -38.388 1.00 93.75 564 ASN A O 1
ATOM 4632 N N . VAL A 1 565 ? 18.183 -0.232 -36.535 1.00 96.19 565 VAL A N 1
ATOM 4633 C CA . VAL A 1 565 ? 17.698 1.122 -36.821 1.00 96.19 565 VAL A CA 1
ATOM 4634 C C . VAL A 1 565 ? 17.621 1.967 -35.555 1.00 96.19 565 VAL A C 1
ATOM 4636 O O . VAL A 1 565 ? 17.328 1.462 -34.473 1.00 96.19 565 VAL A O 1
ATOM 4639 N N . VAL A 1 566 ? 17.814 3.277 -35.694 1.00 95.25 566 VAL A N 1
ATOM 4640 C CA . VAL A 1 566 ? 17.411 4.265 -34.687 1.00 95.25 566 VAL A CA 1
ATOM 4641 C C . VAL A 1 566 ? 16.022 4.793 -35.036 1.00 95.25 566 VAL A C 1
ATOM 4643 O O . VAL A 1 566 ? 15.843 5.474 -36.046 1.00 95.25 566 VAL A O 1
ATOM 4646 N N . PHE A 1 567 ? 15.037 4.499 -34.194 1.00 95.69 567 PHE A N 1
ATOM 4647 C CA . PHE A 1 567 ? 13.631 4.833 -34.411 1.00 95.69 567 PHE A CA 1
ATOM 4648 C C . PHE A 1 567 ? 13.226 5.983 -33.488 1.00 95.69 567 PHE A C 1
ATOM 4650 O O . PHE A 1 567 ? 13.116 5.809 -32.278 1.00 95.69 567 PHE A O 1
ATOM 4657 N N . SER A 1 568 ? 13.077 7.200 -34.018 1.00 90.38 568 SER A N 1
ATOM 4658 C CA . SER A 1 568 ? 12.910 8.396 -33.179 1.00 90.38 568 SER A CA 1
ATOM 4659 C C . SER A 1 568 ? 12.241 9.549 -33.915 1.00 90.38 568 SER A C 1
ATOM 4661 O O . SER A 1 568 ? 12.525 9.809 -35.078 1.00 90.38 568 SER A O 1
ATOM 4663 N N . THR A 1 569 ? 11.412 10.319 -33.212 1.00 89.44 569 THR A N 1
ATOM 4664 C CA . THR A 1 569 ? 10.865 11.593 -33.711 1.00 89.44 569 THR A CA 1
ATOM 4665 C C . THR A 1 569 ? 11.809 12.779 -33.487 1.00 89.44 569 THR A C 1
ATOM 4667 O O . THR A 1 569 ? 11.587 13.855 -34.039 1.00 89.44 569 THR A O 1
ATOM 4670 N N . ASN A 1 570 ? 12.883 12.602 -32.708 1.00 88.19 570 ASN A N 1
ATOM 4671 C CA . ASN A 1 570 ? 13.877 13.642 -32.459 1.00 88.19 570 ASN A CA 1
ATOM 4672 C C . ASN A 1 570 ? 14.913 13.691 -33.604 1.00 88.19 570 ASN A C 1
ATOM 4674 O O . ASN A 1 570 ? 15.688 12.737 -33.749 1.00 88.19 570 ASN A O 1
ATOM 4678 N N . PRO A 1 571 ? 15.013 14.800 -34.367 1.00 88.19 571 PRO A N 1
ATOM 4679 C CA . PRO A 1 571 ? 15.963 14.922 -35.476 1.00 88.19 571 PRO A CA 1
ATOM 4680 C C . PRO A 1 571 ? 17.430 14.835 -35.030 1.00 88.19 571 PRO A C 1
ATOM 4682 O O . PRO A 1 571 ? 18.288 14.445 -35.824 1.00 88.19 571 PRO A O 1
ATOM 4685 N N . VAL A 1 572 ? 17.734 15.137 -33.761 1.00 87.94 572 VAL A N 1
ATOM 4686 C CA . VAL A 1 572 ? 19.081 14.944 -33.206 1.00 87.94 572 VAL A CA 1
ATOM 4687 C C . VAL A 1 572 ? 19.454 13.464 -33.238 1.00 87.94 572 VAL A C 1
ATOM 4689 O O . VAL A 1 572 ? 20.539 13.135 -33.699 1.00 87.94 572 VAL A O 1
ATOM 4692 N N . HIS A 1 573 ? 18.548 12.558 -32.855 1.00 88.38 573 HIS A N 1
ATOM 4693 C CA . HIS A 1 573 ? 18.821 11.114 -32.845 1.00 88.38 573 HIS A CA 1
ATOM 4694 C C . HIS A 1 573 ? 19.077 10.571 -34.255 1.00 88.38 573 HIS A C 1
ATOM 4696 O O . HIS A 1 573 ? 20.009 9.794 -34.448 1.00 88.38 573 HIS A O 1
ATOM 4702 N N . ALA A 1 574 ? 18.330 11.052 -35.253 1.00 87.44 574 ALA A N 1
ATOM 4703 C CA . ALA A 1 574 ? 18.572 10.714 -36.656 1.00 87.44 574 ALA A CA 1
ATOM 4704 C C . ALA A 1 574 ? 19.946 11.211 -37.146 1.00 87.44 574 ALA A C 1
ATOM 4706 O O . ALA A 1 574 ? 20.655 10.504 -37.864 1.00 87.44 574 ALA A O 1
ATOM 4707 N N . LYS A 1 575 ? 20.368 12.410 -36.719 1.00 88.44 575 LYS A N 1
ATOM 4708 C CA . LYS A 1 575 ? 21.707 12.937 -37.021 1.00 88.44 575 LYS A CA 1
ATOM 4709 C C . LYS A 1 575 ? 22.810 12.090 -36.376 1.00 88.44 575 LYS A C 1
ATOM 4711 O O . LYS A 1 575 ? 23.786 11.779 -37.055 1.00 88.44 575 LYS A O 1
ATOM 4716 N N . MET A 1 576 ? 22.647 11.693 -35.111 1.00 86.50 576 MET A N 1
ATOM 4717 C CA . MET A 1 576 ? 23.593 10.812 -34.406 1.00 86.50 576 MET A CA 1
ATOM 4718 C C . MET A 1 576 ? 23.732 9.461 -35.114 1.00 86.50 576 MET A C 1
ATOM 4720 O O . MET A 1 576 ? 24.845 9.014 -35.379 1.00 86.50 576 MET A O 1
ATOM 4724 N N . ALA A 1 577 ? 22.604 8.851 -35.487 1.00 89.25 577 ALA A N 1
ATOM 4725 C CA . ALA A 1 577 ? 22.570 7.579 -36.201 1.00 89.25 577 ALA A CA 1
ATOM 4726 C C . ALA A 1 577 ? 23.334 7.662 -37.529 1.00 89.25 577 ALA A C 1
ATOM 4728 O O . ALA A 1 577 ? 24.205 6.837 -37.799 1.00 89.25 577 ALA A O 1
ATOM 4729 N N . ARG A 1 578 ? 23.085 8.723 -38.310 1.00 88.75 578 ARG A N 1
ATOM 4730 C CA . ARG A 1 578 ? 23.774 8.964 -39.583 1.00 88.75 578 ARG A CA 1
ATOM 4731 C C . ARG A 1 578 ? 25.288 9.087 -39.409 1.00 88.75 578 ARG A C 1
ATOM 4733 O O . ARG A 1 578 ? 26.020 8.497 -40.192 1.00 88.75 578 ARG A O 1
ATOM 4740 N N . LEU A 1 579 ? 25.756 9.824 -38.398 1.00 88.12 579 LEU A N 1
ATOM 4741 C CA . LEU A 1 579 ? 27.193 9.963 -38.110 1.00 88.12 579 LEU A CA 1
ATOM 4742 C C . LEU A 1 579 ? 27.847 8.624 -37.734 1.00 88.12 579 LEU A C 1
ATOM 4744 O O . LEU A 1 579 ? 29.017 8.411 -38.031 1.00 88.12 579 LEU A O 1
ATOM 4748 N N . ALA A 1 580 ? 27.087 7.718 -37.119 1.00 87.94 580 ALA A N 1
ATOM 4749 C CA . ALA A 1 580 ? 27.536 6.384 -36.730 1.00 87.94 580 ALA A CA 1
ATOM 4750 C C . ALA A 1 580 ? 27.275 5.294 -37.793 1.00 87.94 580 ALA A C 1
ATOM 4752 O O . ALA A 1 580 ? 27.446 4.105 -37.497 1.00 87.94 580 ALA A O 1
ATOM 4753 N N . ASN A 1 581 ? 26.860 5.688 -39.006 1.00 90.75 581 ASN A N 1
ATOM 4754 C CA . ASN A 1 581 ? 26.464 4.806 -40.111 1.00 90.75 581 ASN A CA 1
ATOM 4755 C C . ASN A 1 581 ? 25.371 3.789 -39.731 1.00 90.75 581 ASN A C 1
ATOM 4757 O O . ASN A 1 581 ? 25.395 2.645 -40.175 1.00 90.75 581 ASN A O 1
ATOM 4761 N N . ILE A 1 582 ? 24.414 4.205 -38.898 1.00 91.44 582 ILE A N 1
ATOM 4762 C CA . ILE A 1 582 ? 23.236 3.416 -38.527 1.00 91.44 582 ILE A CA 1
ATOM 4763 C C . ILE A 1 582 ? 22.006 3.996 -39.249 1.00 91.44 582 ILE A C 1
ATOM 4765 O O . ILE A 1 582 ? 21.809 5.218 -39.224 1.00 91.44 582 ILE A O 1
ATOM 4769 N N . PRO A 1 583 ? 21.153 3.163 -39.876 1.00 95.06 583 PRO A N 1
ATOM 4770 C CA . PRO A 1 583 ? 19.863 3.596 -40.406 1.00 95.06 583 PRO A CA 1
ATOM 4771 C C . PRO A 1 583 ? 19.014 4.322 -39.353 1.00 95.06 583 PRO A C 1
ATOM 4773 O O . PRO A 1 583 ? 19.053 3.998 -38.167 1.00 95.06 583 PRO A O 1
ATOM 4776 N N . SER A 1 584 ? 18.213 5.301 -39.777 1.00 94.75 584 SER A N 1
ATOM 4777 C CA . SER A 1 584 ? 17.247 5.951 -38.886 1.00 94.75 584 SER A CA 1
ATOM 4778 C C . SER A 1 584 ? 15.894 6.137 -39.552 1.00 94.75 584 SER A C 1
ATOM 4780 O O . SER A 1 584 ? 15.813 6.451 -40.739 1.00 94.75 584 SER A O 1
ATOM 4782 N N . GLU A 1 585 ? 14.840 5.966 -38.761 1.00 95.75 585 GLU A N 1
ATOM 4783 C CA . GLU A 1 585 ? 13.451 6.140 -39.171 1.00 95.75 585 GLU A CA 1
ATOM 4784 C C . GLU A 1 585 ? 12.747 7.127 -38.239 1.00 95.75 585 GLU A C 1
ATOM 4786 O O . GLU A 1 585 ? 12.838 7.033 -37.012 1.00 95.75 585 GLU A O 1
ATOM 4791 N N . MET A 1 586 ? 12.015 8.072 -38.835 1.00 93.38 586 MET A N 1
ATOM 4792 C CA . MET A 1 586 ? 11.208 9.049 -38.107 1.00 93.38 586 MET A CA 1
ATOM 4793 C C . MET A 1 586 ? 9.719 8.720 -38.276 1.00 93.38 586 MET A C 1
ATOM 4795 O O . MET A 1 586 ? 9.148 9.020 -39.331 1.00 93.38 586 MET A O 1
ATOM 4799 N N . PRO A 1 587 ? 9.065 8.095 -37.281 1.00 92.31 587 PRO A N 1
ATOM 4800 C CA . PRO A 1 587 ? 7.654 7.746 -37.386 1.00 92.31 587 PRO A CA 1
ATOM 4801 C C . PRO A 1 587 ? 6.760 8.988 -37.333 1.00 92.31 587 PRO A C 1
ATOM 4803 O O . PRO A 1 587 ? 7.011 9.932 -36.584 1.00 92.31 587 PRO A O 1
ATOM 4806 N N . LYS A 1 588 ? 5.648 8.958 -38.074 1.00 91.19 588 LYS A N 1
ATOM 4807 C CA . LYS A 1 588 ? 4.542 9.905 -37.872 1.00 91.19 588 LYS A CA 1
ATOM 4808 C C . LYS A 1 588 ? 3.723 9.452 -36.664 1.00 91.19 588 LYS A C 1
ATOM 4810 O O . LYS A 1 588 ? 3.153 8.363 -36.724 1.00 91.19 588 LYS A O 1
ATOM 4815 N N . ILE A 1 589 ? 3.655 10.268 -35.614 1.00 90.62 589 ILE A N 1
ATOM 4816 C CA . ILE A 1 589 ? 2.858 10.015 -34.400 1.00 90.62 589 ILE A CA 1
ATOM 4817 C C . ILE A 1 589 ? 1.576 10.855 -34.402 1.00 90.62 589 ILE A C 1
ATOM 4819 O O . ILE A 1 589 ? 1.582 11.982 -34.898 1.00 90.62 589 ILE A O 1
ATOM 4823 N N . LYS A 1 590 ? 0.479 10.291 -33.895 1.00 89.44 590 LYS A N 1
ATOM 4824 C CA . LYS A 1 590 ? -0.826 10.951 -33.750 1.00 89.44 590 LYS A CA 1
ATOM 4825 C C . LYS A 1 590 ? -0.930 11.690 -32.418 1.00 89.44 590 LYS A C 1
ATOM 4827 O O . LYS A 1 590 ? -1.535 12.754 -32.366 1.00 89.44 590 LYS A O 1
ATOM 4832 N N . SER A 1 591 ? -0.357 11.122 -31.360 1.00 85.94 591 SER A N 1
ATOM 4833 C CA . SER A 1 591 ? -0.328 11.708 -30.026 1.00 85.94 591 SER A CA 1
ATOM 4834 C C . SER A 1 591 ? 0.512 12.986 -30.012 1.00 85.94 591 SER A C 1
ATOM 4836 O O . SER A 1 591 ? 1.696 12.969 -30.349 1.00 85.94 591 SER A O 1
ATOM 4838 N N . ASP A 1 592 ? -0.068 14.077 -29.520 1.00 88.69 592 ASP A N 1
ATOM 4839 C CA . ASP A 1 592 ? 0.602 15.358 -29.272 1.00 88.69 592 ASP A CA 1
ATOM 4840 C C . ASP A 1 592 ? 1.122 15.499 -27.829 1.00 88.69 592 ASP A C 1
ATOM 4842 O O . ASP A 1 592 ? 1.769 16.493 -27.490 1.00 88.69 592 ASP A O 1
ATOM 4846 N N . VAL A 1 593 ? 0.883 14.485 -26.988 1.00 91.75 593 VAL A N 1
ATOM 4847 C CA . VAL A 1 593 ? 1.296 14.450 -25.581 1.00 91.75 593 VAL A CA 1
ATOM 4848 C C . VAL A 1 593 ? 2.805 14.637 -25.430 1.00 91.75 593 VAL A C 1
ATOM 4850 O O . VAL A 1 593 ? 3.608 13.883 -25.987 1.00 91.75 593 VAL A O 1
ATOM 4853 N N . ARG A 1 594 ? 3.184 15.600 -24.582 1.00 91.75 594 ARG A N 1
ATOM 4854 C CA . ARG A 1 594 ? 4.571 15.881 -24.198 1.00 91.75 594 ARG A CA 1
ATOM 4855 C C . ARG A 1 594 ? 4.762 15.731 -22.698 1.00 91.75 594 ARG A C 1
ATOM 4857 O O . ARG A 1 594 ? 3.947 16.200 -21.905 1.00 91.75 594 ARG A O 1
ATOM 4864 N N . ALA A 1 595 ? 5.918 15.197 -22.318 1.00 91.69 595 ALA A N 1
ATOM 4865 C CA . ALA A 1 595 ? 6.361 15.130 -20.931 1.00 91.69 595 ALA A CA 1
ATOM 4866 C C . ALA A 1 595 ? 6.306 16.499 -20.224 1.00 91.69 595 ALA A C 1
ATOM 4868 O O . ALA A 1 595 ? 5.835 16.581 -19.097 1.00 91.69 595 ALA A O 1
ATOM 4869 N N . THR A 1 596 ? 6.724 17.582 -20.893 1.00 92.50 596 THR A N 1
ATOM 4870 C CA . THR A 1 596 ? 6.681 18.945 -20.327 1.00 92.50 596 THR A CA 1
ATOM 4871 C C . THR A 1 596 ? 5.261 19.369 -19.953 1.00 92.50 596 THR A C 1
ATOM 4873 O O . THR A 1 596 ? 5.052 19.855 -18.848 1.00 92.50 596 THR A O 1
ATOM 4876 N N . THR A 1 597 ? 4.275 19.096 -20.812 1.00 93.94 597 THR A N 1
ATOM 4877 C CA . THR A 1 597 ? 2.862 19.404 -20.543 1.00 93.94 597 THR A CA 1
ATOM 4878 C C . THR A 1 597 ? 2.338 18.641 -19.328 1.00 93.94 597 THR A C 1
ATOM 4880 O O . THR A 1 597 ? 1.647 19.217 -18.497 1.00 93.94 597 THR A O 1
ATOM 4883 N N . ILE A 1 598 ? 2.718 17.369 -19.168 1.00 94.19 598 ILE A N 1
ATOM 4884 C CA . ILE A 1 598 ? 2.356 16.581 -17.980 1.00 94.19 598 ILE A CA 1
ATOM 4885 C C . ILE A 1 598 ? 2.937 17.222 -16.714 1.00 94.19 598 ILE A C 1
ATOM 4887 O O . ILE A 1 598 ? 2.212 17.411 -15.739 1.00 94.19 598 ILE A O 1
ATOM 4891 N N . ARG A 1 599 ? 4.226 17.596 -16.727 1.00 93.75 599 ARG A N 1
ATOM 4892 C CA . ARG A 1 599 ? 4.877 18.237 -15.571 1.00 93.75 599 ARG A CA 1
ATOM 4893 C C . ARG A 1 599 ? 4.219 19.570 -15.211 1.00 93.75 599 ARG A C 1
ATOM 4895 O O . ARG A 1 599 ? 3.960 19.825 -14.039 1.00 93.75 599 ARG A O 1
ATOM 4902 N N . GLU A 1 600 ? 3.920 20.401 -16.207 1.00 92.62 600 GLU A N 1
ATOM 4903 C CA . GLU A 1 600 ? 3.230 21.681 -16.014 1.00 92.62 600 GLU A CA 1
ATOM 4904 C C . GLU A 1 600 ? 1.814 21.505 -15.459 1.00 92.62 600 GLU A C 1
ATOM 4906 O O . GLU A 1 600 ? 1.423 22.240 -14.551 1.00 92.62 600 GLU A O 1
ATOM 4911 N N . ASN A 1 601 ? 1.056 20.525 -15.963 1.00 92.12 601 ASN A N 1
ATOM 4912 C CA . ASN A 1 601 ? -0.287 20.243 -15.469 1.00 92.12 601 ASN A CA 1
ATOM 4913 C C . ASN A 1 601 ? -0.249 19.785 -14.012 1.00 92.12 601 ASN A C 1
ATOM 4915 O O . ASN A 1 601 ? -0.992 20.318 -13.194 1.00 92.12 601 ASN A O 1
ATOM 4919 N N . VAL A 1 602 ? 0.662 18.874 -13.660 1.00 87.81 602 VAL A N 1
ATOM 4920 C CA . VAL A 1 602 ? 0.827 18.409 -12.275 1.00 87.81 602 VAL A CA 1
ATOM 4921 C C . VAL A 1 602 ? 1.142 19.571 -11.330 1.00 87.81 602 VAL A C 1
ATOM 4923 O O . VAL A 1 602 ? 0.465 19.706 -10.312 1.00 87.81 602 VAL A O 1
ATOM 4926 N N . LYS A 1 603 ? 2.091 20.445 -11.691 1.00 86.88 603 LYS A N 1
ATOM 4927 C CA . LYS A 1 603 ? 2.446 21.644 -10.906 1.00 86.88 603 LYS A CA 1
ATOM 4928 C C . LYS A 1 603 ? 1.269 22.586 -10.677 1.00 86.88 603 LYS A C 1
ATOM 4930 O O . LYS A 1 603 ? 1.147 23.187 -9.618 1.00 86.88 603 LYS A O 1
ATOM 4935 N N . LYS A 1 604 ? 0.407 22.732 -11.685 1.00 87.12 604 LYS A N 1
ATOM 4936 C CA . LYS A 1 604 ? -0.774 23.606 -11.648 1.00 87.12 604 LYS A CA 1
ATOM 4937 C C . LYS A 1 604 ? -2.025 22.905 -11.104 1.00 87.12 604 LYS A C 1
ATOM 4939 O O . LYS A 1 604 ? -3.105 23.481 -11.188 1.00 87.12 604 LYS A O 1
ATOM 4944 N N . ALA A 1 605 ? -1.900 21.674 -10.598 1.00 82.88 605 ALA A N 1
ATOM 4945 C CA . ALA A 1 605 ? -3.021 20.822 -10.196 1.00 82.88 605 ALA A CA 1
ATOM 4946 C C . ALA A 1 605 ? -4.103 20.651 -11.292 1.00 82.88 605 ALA A C 1
ATOM 4948 O O . ALA A 1 605 ? -5.287 20.500 -11.000 1.00 82.88 605 ALA A O 1
ATOM 4949 N N . LEU A 1 606 ? -3.693 20.662 -12.564 1.00 80.81 606 LEU A N 1
ATOM 4950 C CA . LEU A 1 606 ? -4.544 20.409 -13.727 1.00 80.81 606 LEU A CA 1
ATOM 4951 C C . LEU A 1 606 ? -4.559 18.911 -14.092 1.00 80.81 606 LEU A C 1
ATOM 4953 O O . LEU A 1 606 ? -3.591 18.198 -13.804 1.00 80.81 606 LEU A O 1
ATOM 4957 N N . PRO A 1 607 ? -5.611 18.418 -14.775 1.00 81.38 607 PRO A N 1
ATOM 4958 C CA . PRO A 1 607 ? -5.690 17.023 -15.207 1.00 81.38 607 PRO A CA 1
ATOM 4959 C C . PRO A 1 607 ? -4.520 16.611 -16.116 1.00 81.38 607 PRO A C 1
ATOM 4961 O O . PRO A 1 607 ? -4.244 17.258 -17.127 1.00 81.38 607 PRO A O 1
ATOM 4964 N N . ALA A 1 608 ? -3.852 15.507 -15.775 1.00 87.81 608 ALA A N 1
ATOM 4965 C CA . ALA A 1 608 ? -2.788 14.901 -16.587 1.00 87.81 608 ALA A CA 1
ATOM 4966 C C . ALA A 1 608 ? -2.957 13.380 -16.768 1.00 87.81 608 ALA A C 1
ATOM 4968 O O . ALA A 1 608 ? -2.210 12.750 -17.516 1.00 87.81 608 ALA A O 1
ATOM 4969 N N . ASP A 1 609 ? -3.948 12.787 -16.105 1.00 84.25 609 ASP A N 1
ATOM 4970 C CA . ASP A 1 609 ? -4.089 11.340 -15.954 1.00 84.25 609 ASP A CA 1
ATOM 4971 C C . ASP A 1 609 ? -4.301 10.625 -17.295 1.00 84.25 609 ASP A C 1
ATOM 4973 O O . ASP A 1 609 ? -3.674 9.603 -17.561 1.00 84.25 609 ASP A O 1
ATOM 4977 N N . SER A 1 610 ? -5.110 11.207 -18.186 1.00 88.25 610 SER A N 1
ATOM 4978 C CA . SER A 1 610 ? -5.393 10.660 -19.522 1.00 88.25 610 SER A CA 1
ATOM 4979 C C . SER A 1 610 ? -4.213 10.750 -20.497 1.00 88.25 610 SER A C 1
ATOM 4981 O O . SER A 1 610 ? -4.261 10.166 -21.579 1.00 88.25 610 SER A O 1
ATOM 4983 N N . MET A 1 611 ? -3.144 11.467 -20.135 1.00 94.12 611 MET A N 1
ATOM 4984 C CA . MET A 1 611 ? -1.953 11.642 -20.971 1.00 94.12 611 MET A CA 1
ATOM 4985 C C . MET A 1 611 ? -0.965 10.471 -20.836 1.00 94.12 611 MET A C 1
ATOM 4987 O O . MET A 1 611 ? -0.014 10.363 -21.617 1.00 94.12 611 MET A O 1
ATOM 4991 N N . MET A 1 612 ? -1.170 9.589 -19.857 1.00 94.25 612 MET A N 1
ATOM 4992 C CA . MET A 1 612 ? -0.303 8.447 -19.575 1.00 94.25 612 MET A CA 1
ATOM 4993 C C . MET A 1 612 ? -1.083 7.132 -19.670 1.00 94.25 612 MET A C 1
ATOM 4995 O O . MET A 1 612 ? -2.275 7.101 -19.358 1.00 94.25 612 MET A O 1
ATOM 4999 N N . PRO A 1 613 ? -0.418 6.022 -20.041 1.00 93.50 613 PRO A N 1
ATOM 5000 C CA . PRO A 1 613 ? -1.003 4.699 -19.881 1.00 93.50 613 PRO A CA 1
ATOM 5001 C C . PRO A 1 613 ? -1.337 4.447 -18.408 1.00 93.50 613 PRO A C 1
ATOM 5003 O O . PRO A 1 613 ? -0.638 4.935 -17.515 1.00 93.50 613 PRO A O 1
ATOM 5006 N N . ARG A 1 614 ? -2.378 3.655 -18.144 1.00 87.00 614 ARG A N 1
ATOM 5007 C CA . ARG A 1 614 ? -2.853 3.364 -16.782 1.00 87.00 614 ARG A CA 1
ATOM 5008 C C . ARG A 1 614 ? -1.739 2.816 -15.887 1.00 87.00 614 ARG A C 1
ATOM 5010 O O . ARG A 1 614 ? -1.610 3.227 -14.739 1.00 87.00 614 ARG A O 1
ATOM 5017 N N . GLU A 1 615 ? -0.927 1.921 -16.433 1.00 88.62 615 GLU A N 1
ATOM 5018 C CA . GLU A 1 615 ? 0.194 1.266 -15.764 1.00 88.62 615 GLU A CA 1
ATOM 5019 C C . GLU A 1 615 ? 1.273 2.288 -15.367 1.00 88.62 615 GLU A C 1
ATOM 5021 O O . GLU A 1 615 ? 1.797 2.251 -14.254 1.00 88.62 615 GLU A O 1
ATOM 5026 N N . ALA A 1 616 ? 1.547 3.260 -16.246 1.00 92.06 616 ALA A N 1
ATOM 5027 C CA . ALA A 1 616 ? 2.464 4.357 -15.956 1.00 92.06 616 ALA A CA 1
ATOM 5028 C C . ALA A 1 616 ? 1.895 5.307 -14.896 1.00 92.06 616 ALA A C 1
ATOM 5030 O O . ALA A 1 616 ? 2.603 5.664 -13.956 1.00 92.06 616 ALA A O 1
ATOM 5031 N N . LEU A 1 617 ? 0.621 5.690 -15.025 1.00 88.31 617 LEU A N 1
ATOM 5032 C CA . LEU A 1 617 ? -0.076 6.589 -14.103 1.00 88.31 617 LEU A CA 1
ATOM 5033 C C . LEU A 1 617 ? -0.049 6.057 -12.663 1.00 88.31 617 LEU A C 1
ATOM 5035 O O . LEU A 1 617 ? 0.282 6.800 -11.740 1.00 88.31 617 LEU A O 1
ATOM 5039 N N . GLN A 1 618 ? -0.346 4.767 -12.479 1.00 82.38 618 GLN A N 1
ATOM 5040 C CA . GLN A 1 618 ? -0.358 4.109 -11.168 1.00 82.38 618 GLN A CA 1
ATOM 5041 C C . GLN A 1 618 ? 0.969 4.266 -10.415 1.00 82.38 618 GLN A C 1
ATOM 5043 O O . GLN A 1 618 ? 0.980 4.490 -9.204 1.00 82.38 618 GLN A O 1
ATOM 5048 N N . ILE A 1 619 ? 2.091 4.169 -11.130 1.00 86.00 619 ILE A N 1
ATOM 5049 C CA . ILE A 1 619 ? 3.427 4.298 -10.543 1.00 86.00 619 ILE A CA 1
ATOM 5050 C C . ILE A 1 619 ? 3.817 5.766 -10.414 1.00 86.00 619 ILE A C 1
ATOM 5052 O O . ILE A 1 619 ? 4.311 6.180 -9.368 1.00 86.00 619 ILE A O 1
ATOM 5056 N N . PHE A 1 620 ? 3.569 6.565 -11.450 1.00 89.56 620 PHE A N 1
ATOM 5057 C CA . PHE A 1 620 ? 3.901 7.985 -11.480 1.00 89.56 620 PHE A CA 1
ATOM 5058 C C . PHE A 1 620 ? 3.271 8.755 -10.316 1.00 89.56 620 PHE A C 1
ATOM 5060 O O . PHE A 1 620 ? 3.931 9.599 -9.715 1.00 89.56 620 PHE A O 1
ATOM 5067 N N . MET A 1 621 ? 2.040 8.407 -9.926 1.00 82.25 621 MET A N 1
ATOM 5068 C CA . MET A 1 621 ? 1.353 9.019 -8.785 1.00 82.25 621 MET A CA 1
ATOM 5069 C C . MET A 1 621 ? 2.125 8.896 -7.459 1.00 82.25 621 MET A C 1
ATOM 5071 O O . MET A 1 621 ? 1.956 9.743 -6.590 1.00 82.25 621 MET A O 1
ATOM 5075 N N . LYS A 1 622 ? 3.028 7.915 -7.300 1.00 78.44 622 LYS A N 1
ATOM 5076 C CA . LYS A 1 622 ? 3.920 7.819 -6.125 1.00 78.44 622 LYS A CA 1
ATOM 5077 C C . LYS A 1 622 ? 4.942 8.946 -6.043 1.00 78.44 622 LYS A C 1
ATOM 5079 O O . LYS A 1 622 ? 5.420 9.270 -4.962 1.00 78.44 622 LYS A O 1
ATOM 5084 N N . TYR A 1 623 ? 5.353 9.444 -7.201 1.00 84.44 623 TYR A N 1
ATOM 5085 C CA . TYR A 1 623 ? 6.440 10.402 -7.351 1.00 84.44 623 TYR A CA 1
ATOM 5086 C C . TYR A 1 623 ? 5.908 11.779 -7.739 1.00 84.44 623 TYR A C 1
ATOM 5088 O O . TYR A 1 623 ? 6.699 12.686 -7.979 1.00 84.44 623 TYR A O 1
ATOM 5096 N N . LYS A 1 624 ? 4.577 11.940 -7.784 1.00 80.19 624 LYS A N 1
ATOM 5097 C CA . LYS A 1 624 ? 3.909 13.184 -8.162 1.00 80.19 624 LYS A CA 1
ATOM 5098 C C . LYS A 1 624 ? 4.393 14.362 -7.316 1.00 80.19 624 LYS A C 1
ATOM 5100 O O . LYS A 1 624 ? 4.631 15.428 -7.864 1.00 80.19 624 LYS A O 1
ATOM 5105 N N . ASP A 1 625 ? 4.618 14.142 -6.025 1.00 77.62 625 ASP A N 1
ATOM 5106 C CA . ASP A 1 625 ? 5.076 15.183 -5.099 1.00 77.62 625 ASP A CA 1
ATOM 5107 C C . ASP A 1 625 ? 6.487 15.701 -5.418 1.00 77.62 625 ASP A C 1
ATOM 5109 O O . ASP A 1 625 ? 6.839 16.783 -4.984 1.00 77.62 625 ASP A O 1
ATOM 5113 N N . GLN A 1 626 ? 7.297 14.982 -6.206 1.00 80.81 626 GLN A N 1
ATOM 5114 C CA . GLN A 1 626 ? 8.616 15.466 -6.653 1.00 80.81 626 GLN A CA 1
ATOM 5115 C C . GLN A 1 626 ? 8.512 16.519 -7.767 1.00 80.81 626 GLN A C 1
ATOM 5117 O O . GLN A 1 626 ? 9.523 17.082 -8.184 1.00 80.81 626 GLN A O 1
ATOM 5122 N N . LEU A 1 627 ? 7.308 16.737 -8.303 1.00 75.62 627 LEU A N 1
ATOM 5123 C CA . LEU A 1 627 ? 7.028 17.757 -9.313 1.00 75.62 627 LEU A CA 1
ATOM 5124 C C . LEU A 1 627 ? 6.493 19.059 -8.715 1.00 75.62 627 LEU A C 1
ATOM 5126 O O . LEU A 1 627 ? 6.458 20.047 -9.448 1.00 75.62 627 LEU A O 1
ATOM 5130 N N . ILE A 1 628 ? 6.049 19.028 -7.455 1.00 65.31 628 ILE A N 1
ATOM 5131 C CA . ILE A 1 628 ? 5.503 20.155 -6.686 1.00 65.31 628 ILE A CA 1
ATOM 5132 C C . ILE A 1 628 ? 6.645 20.754 -5.871 1.00 65.31 628 ILE A C 1
ATOM 5134 O O . ILE A 1 628 ? 6.777 21.998 -5.904 1.00 65.31 628 ILE A O 1
#